Protein AF-0000000067423696 (afdb_homodimer)

pLDDT: mean 94.91, std 9.09, range [41.09, 99.0]

Secondary structure (DSSP, 8-state):
---SS-HHHHHHHHTTSPPPTT--GGG-THHHHHHHHHHHTT-HHHHHHHHHHHHHHS-GGGHHHHHHHHHHHHHHHHHHHHHHH-HHHHHHHHHHHHHHS-GGGS--S--S-TTS-HHHHHHHHHHHHHHHHGGGHHHHHHHHHHH-HHHHHHIIIIIIIIII--TTTS-HHHHHHHHHHHHHHHT-HHHHHHHHHHHHHTT--HHHHHHHHHHHHHHHHHTT---SS-------/---SS-HHHHHHHHTTSPPPTT--GGG-THHHHHHHHHHHTT-HHHHHHHHHHHHHHS-TTS-HHHHHHHHHHHHHHHHHHHHHH-HHHHHHHHHHHHHHS-GGGS--S--S-TTS-HHHHHHHHHHHHHHHHGGGHHHHHHHHHHH-HHHHHHIIIIIIIIII--TTTS-HHHHHHHHHHHHHHHT-HHHHHHHHHHHHHTT--HHHHHHHHHHHHHHHHHTT---SS-------

Nearest PDB structures (foldseek):
  6rz5-assembly2_B  TM=1.835E-01  e=1.671E+00  Homo sapiens
  4cr2-assembly1_P  TM=2.6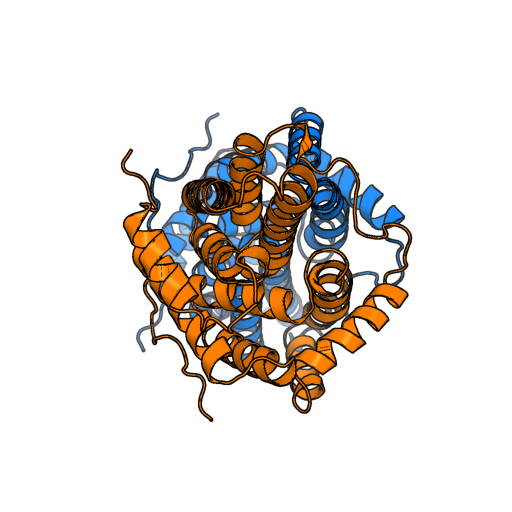60E-01  e=4.488E+00  Saccharomyces cerevisiae
  9dze-assembly1_c  TM=2.309E-01  e=7.718E+00  synthetic construct
  8zx5-assembly1_R  TM=1.415E-01  e=7.718E+00  Homo sapiens

Organism: Laccaria bicolor (strain S238N-H82 / ATCC MYA-4686) (NCBI:txid486041)

Radius of gyration: 21.63 Å; Cα contacts (8 Å, |Δi|>4): 779; chains: 2; bounding box: 50×68×51 Å

InterPro domains:
  IPR029032 AhpD-like [G3DSA:1.20.1290.10] (31-227)
  IPR029032 AhpD-like [SSF69118] (74-233)
  IPR052999 Peroxisomal Targeting Signal 1 Protein [PTHR28180] (19-231)

Foldseek 3Di:
DPQLADLVNLVVLLPLADDDPPQDLLRRLSLLLLLLLCLLLLNLSSNLVSLVSSLVPDDPVCHDVSNLLSLLSNLLLLQLQCVQSPVVSSVSNNVSSVVSDDPSSDDDDDPFDPPDDLVQLLVLLVVLLCLQQPPCSVVVLVVLCVVPVVRSSCCRRVNRRGRQSRPPNPHNLSNLLSNLLSCVLVQDQVVNQSSLSSSVSVPDDLSNSQSSNVSSNSSSVSSPRDHDVDHDHDDD/DPQLADLVNLVVLLVLADDDPPDDPLRRLSLLLLLLLCLLLLNLSSNLVSLVSSQVVDDPVCHDVSNLLSLLSNLLLLQLLCVQSPVVSSVSNNVSSVVSDPPSSDDDDDPFDPPDDLVQLLVLLLVLLCLQQPPCSVVVLVVLCVVPVVSSSCCRRVNRRGRQSPPPNPHNLSNLLSNLLSCVLVQDQVVNQSSLSSSVSVPDDLSNSQSSNVSSNSSSVSSPRDHDVDHDHDDD

Solvent-accessible surface area (backbone atoms only — not comparable to full-atom values): 24145 Å² total; per-residue (Å²): 127,82,70,84,54,47,70,68,55,50,51,56,46,48,65,54,44,80,80,54,91,91,60,52,70,88,65,52,60,51,62,49,22,40,26,24,2,21,19,33,44,67,31,27,66,32,27,31,43,47,51,52,51,56,60,68,68,51,62,80,86,54,46,66,66,50,50,32,49,53,47,44,36,47,52,51,40,34,56,50,25,11,52,47,33,2,34,65,36,27,52,49,20,34,44,38,36,42,75,68,46,57,76,91,47,58,61,87,58,62,82,69,72,73,80,57,45,50,63,58,27,29,54,49,2,48,56,49,46,36,51,39,45,50,90,49,31,64,60,55,46,53,50,34,29,60,44,31,26,48,54,28,50,41,45,34,26,48,44,26,16,64,49,59,57,57,52,88,70,38,48,72,50,56,46,35,44,20,45,35,10,13,28,57,31,61,60,40,48,71,60,29,47,52,38,54,53,13,29,42,68,57,66,43,49,72,68,48,49,52,19,50,52,47,34,11,49,52,42,12,43,72,62,66,50,77,57,93,84,56,77,70,78,88,76,135,129,79,71,84,55,46,72,67,56,51,52,56,46,48,64,53,45,80,82,53,89,90,59,53,72,89,66,52,61,51,61,49,22,38,26,25,3,21,20,35,43,69,31,26,67,32,27,32,43,46,51,51,51,55,60,68,68,48,57,79,86,54,47,67,68,54,51,32,48,51,47,44,36,45,52,50,41,34,56,49,25,12,54,45,34,2,34,65,37,26,51,50,19,34,44,38,36,42,75,68,45,57,76,92,48,58,60,86,58,62,80,69,73,74,82,57,45,50,63,58,27,28,55,48,1,48,56,50,45,37,52,39,44,52,90,49,30,65,60,53,45,53,50,35,30,61,46,31,27,49,54,27,50,40,45,34,25,48,44,26,16,65,50,59,55,58,53,89,69,37,47,72,49,56,46,34,44,21,44,34,9,12,28,57,31,60,61,40,49,71,61,31,47,51,36,53,53,11,29,42,68,54,65,42,48,72,68,48,49,52,19,50,53,48,35,13,48,54,42,12,41,74,62,66,50,77,58,90,85,56,77,72,78,87,76,133

Sequence (472 aa):
MSAVATSTFLNSVKAFYPTRKGVGTVVNPWYIVAAVAFSASNKPEGVSEVFRYVLQELPLASQLADRRMIAGKLREAIFKSGLISGYPKAINSLKALHEATPEELRETKIQRDTGLSLTEYEKRGDVFWRSVYGDTADNIQVMLNSIYPDMGWFSKTIGYGITYSNFEILSPLETSYALVASLIAGDTPQQIAWHLDGARRGGATLEEAQAVRKIAMEVASHAGVRWQEGVPEIVSMSAVATSTFLNSVKAFYPTRKGVGTVVNPWYIVAAVAFSASNKPEGVSEVFRYVLQELPLASQLADRRMIAGKLREAIFKSGLISGYPKAINSLKALHEATPEELRETKIQRDTGLSLTEYEKRGDVFWRSVYGDTADNIQVMLNSIYPDMGWFSKTIGYGITYSNFEILSPLETSYALVASLIAGDTPQQIAWHLDGARRGGATLEEAQAVRKIAMEVASHAGVRWQEGVPEIVS

Structure (mmCIF, N/CA/C/O backbone):
data_AF-0000000067423696-model_v1
#
loop_
_entity.id
_entity.type
_entity.pdbx_description
1 polymer 'Predicted protein'
#
loop_
_atom_site.group_PDB
_atom_site.id
_atom_site.type_symbol
_atom_site.label_atom_id
_atom_site.label_alt_id
_atom_site.label_comp_id
_atom_site.label_asym_id
_atom_site.label_entity_id
_atom_site.label_seq_id
_atom_site.pdbx_PDB_ins_code
_atom_site.Cartn_x
_atom_site.Cartn_y
_atom_site.Cartn_z
_atom_site.occupancy
_atom_site.B_iso_or_equiv
_atom_site.auth_seq_id
_atom_site.auth_comp_id
_atom_site.auth_asym_id
_atom_site.auth_atom_id
_atom_site.pdbx_PDB_model_num
ATOM 1 N N . MET A 1 1 ? -15.477 -3.369 -24.172 1 41.12 1 MET A N 1
ATOM 2 C CA . MET A 1 1 ? -14.148 -2.842 -23.875 1 41.12 1 MET A CA 1
ATOM 3 C C . MET A 1 1 ? -13.07 -3.865 -24.219 1 41.12 1 MET A C 1
ATOM 5 O O . MET A 1 1 ? -13.266 -5.066 -24.016 1 41.12 1 MET A O 1
ATOM 9 N N . SER A 1 2 ? -12.219 -3.561 -25.047 1 58.28 2 SER A N 1
ATOM 10 C CA . SER A 1 2 ? -11.211 -4.496 -25.531 1 58.28 2 SER A CA 1
ATOM 11 C C . SER A 1 2 ? -10.469 -5.156 -24.375 1 58.28 2 SER A C 1
ATOM 13 O O . SER A 1 2 ? -10.219 -4.523 -23.344 1 58.28 2 SER A O 1
ATOM 15 N N . ALA A 1 3 ? -10.328 -6.352 -24.391 1 79.12 3 ALA A N 1
ATOM 16 C CA . ALA A 1 3 ? -9.656 -7.141 -23.359 1 79.12 3 ALA A CA 1
ATOM 17 C C . ALA A 1 3 ? -8.281 -6.555 -23.031 1 79.12 3 ALA A C 1
ATOM 19 O O . ALA A 1 3 ? -7.531 -6.168 -23.922 1 79.12 3 ALA A O 1
ATOM 20 N N . VAL A 1 4 ? -8.062 -6.289 -21.797 1 86.94 4 VAL A N 1
ATOM 21 C CA . VAL A 1 4 ? -6.77 -5.773 -21.359 1 86.94 4 VAL A CA 1
ATOM 22 C C . VAL A 1 4 ? -5.676 -6.797 -21.641 1 86.94 4 VAL A C 1
ATOM 24 O O . VAL A 1 4 ? -4.535 -6.43 -21.938 1 86.94 4 VAL A O 1
ATOM 27 N N . ALA A 1 5 ? -6.059 -8.086 -21.578 1 92.38 5 ALA A N 1
ATOM 28 C CA . ALA A 1 5 ? -5.09 -9.148 -21.828 1 92.38 5 ALA A CA 1
ATOM 29 C C . ALA A 1 5 ? -5.672 -10.219 -22.75 1 92.38 5 ALA A C 1
ATOM 31 O O . ALA A 1 5 ? -6.453 -11.062 -22.297 1 92.38 5 ALA A O 1
ATOM 32 N N . THR A 1 6 ? -5.223 -10.336 -23.984 1 93.56 6 THR A N 1
ATOM 33 C CA . THR A 1 6 ? -5.676 -11.344 -24.938 1 93.56 6 THR A CA 1
ATOM 34 C C . THR A 1 6 ? -4.98 -12.68 -24.672 1 93.56 6 THR A C 1
ATOM 36 O O . THR A 1 6 ? -3.934 -12.719 -24.016 1 93.56 6 THR A O 1
ATOM 39 N N . SER A 1 7 ? -5.586 -13.742 -25.203 1 94.75 7 SER A N 1
ATOM 40 C CA . SER A 1 7 ? -4.957 -15.055 -25.094 1 94.75 7 SER A CA 1
ATOM 41 C C . SER A 1 7 ? -3.588 -15.07 -25.766 1 94.75 7 SER A C 1
ATOM 43 O O . SER A 1 7 ? -2.666 -15.734 -25.281 1 94.75 7 SER A O 1
ATOM 45 N N . THR A 1 8 ? -3.492 -14.344 -26.812 1 96.06 8 THR A N 1
ATOM 46 C CA . THR A 1 8 ? -2.217 -14.258 -27.516 1 96.06 8 THR A CA 1
ATOM 47 C C . THR A 1 8 ? -1.162 -13.578 -26.641 1 96.06 8 THR A C 1
ATOM 49 O O . THR A 1 8 ? -0.027 -14.055 -26.547 1 96.06 8 THR A O 1
ATOM 52 N N . PHE A 1 9 ? -1.545 -12.5 -26.047 1 97.81 9 PHE A N 1
ATOM 53 C CA . PHE A 1 9 ? -0.637 -11.789 -25.156 1 97.81 9 PHE A CA 1
ATOM 54 C C . PHE A 1 9 ? -0.223 -12.672 -23.984 1 97.81 9 PHE A C 1
ATOM 56 O O . PHE A 1 9 ? 0.963 -12.773 -23.672 1 97.81 9 PHE A O 1
ATOM 63 N N . LEU A 1 10 ? -1.196 -13.352 -23.359 1 97.38 10 LEU A N 1
ATOM 64 C CA . LEU A 1 10 ? -0.917 -14.172 -22.188 1 97.38 10 LEU A CA 1
ATOM 65 C C . LEU A 1 10 ? -0.062 -15.375 -22.562 1 97.38 10 LEU A C 1
ATOM 67 O O . LEU A 1 10 ? 0.782 -15.812 -21.781 1 97.38 10 LEU A O 1
ATOM 71 N N . ASN A 1 11 ? -0.298 -15.875 -23.734 1 95.44 11 ASN A N 1
ATOM 72 C CA . ASN A 1 11 ? 0.541 -16.969 -24.219 1 95.44 11 ASN A CA 1
ATOM 73 C C . ASN A 1 11 ? 1.991 -16.531 -24.391 1 95.44 11 ASN A C 1
ATOM 75 O O . ASN A 1 11 ? 2.916 -17.281 -24.078 1 95.44 11 ASN A O 1
ATOM 79 N N . SER A 1 12 ? 2.186 -15.375 -24.891 1 96.81 12 SER A N 1
ATOM 80 C CA . SER A 1 12 ? 3.531 -14.836 -25.062 1 96.81 12 SER A CA 1
ATOM 81 C C . SER A 1 12 ? 4.219 -14.617 -23.719 1 96.81 12 SER A C 1
ATOM 83 O O . SER A 1 12 ? 5.406 -14.914 -23.578 1 96.81 12 SER A O 1
ATOM 85 N N . VAL A 1 13 ? 3.502 -14.094 -22.781 1 96.94 13 VAL A N 1
ATOM 86 C CA . VAL A 1 13 ? 4.02 -13.812 -21.438 1 96.94 13 VAL A CA 1
ATOM 87 C C . VAL A 1 13 ? 4.383 -15.117 -20.75 1 96.94 13 VAL A C 1
ATOM 89 O O . VAL A 1 13 ? 5.438 -15.227 -20.109 1 96.94 13 VAL A O 1
ATOM 92 N N . LYS A 1 14 ? 3.562 -16.109 -20.828 1 95.31 14 LYS A N 1
ATOM 93 C CA . LYS A 1 14 ? 3.777 -17.422 -20.25 1 95.31 14 LYS A CA 1
ATOM 94 C C . LYS A 1 14 ? 5.074 -18.047 -20.766 1 95.31 14 LYS A C 1
ATOM 96 O O . LYS A 1 14 ? 5.797 -18.703 -20 1 95.31 14 LYS A O 1
ATOM 101 N N . ALA A 1 15 ? 5.418 -17.781 -21.969 1 94.75 15 ALA A N 1
ATOM 102 C CA . ALA A 1 15 ? 6.547 -18.422 -22.641 1 94.75 15 ALA A CA 1
ATOM 103 C C . ALA A 1 15 ? 7.875 -17.891 -22.109 1 94.75 15 ALA A C 1
ATOM 105 O O . ALA A 1 15 ? 8.93 -18.484 -22.344 1 94.75 15 ALA A O 1
ATOM 106 N N . PHE A 1 16 ? 7.828 -16.781 -21.375 1 95.94 16 PHE A N 1
ATOM 107 C CA . PHE A 1 16 ? 9.07 -16.188 -20.875 1 95.94 16 PHE A CA 1
ATOM 108 C C . PHE A 1 16 ? 9.672 -17.031 -19.766 1 95.94 16 PHE A C 1
ATOM 110 O O . PHE A 1 16 ? 10.883 -17 -19.547 1 95.94 16 PHE A O 1
ATOM 117 N N . TYR A 1 17 ? 8.805 -17.719 -18.969 1 95.56 17 TYR A N 1
ATOM 118 C CA . TY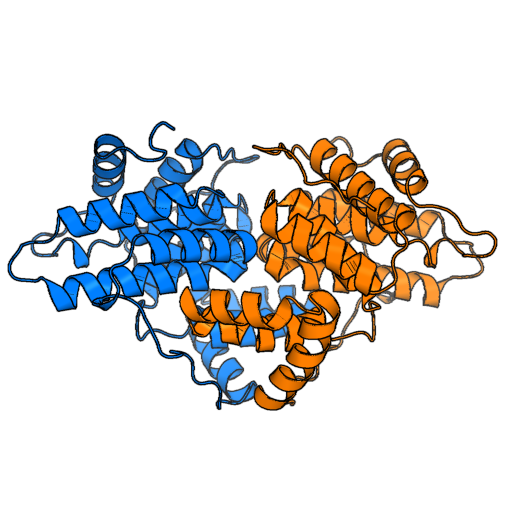R A 1 17 ? 9.328 -18.5 -17.859 1 95.56 17 TYR A CA 1
ATOM 119 C C . TYR A 1 17 ? 9.852 -19.844 -18.344 1 95.56 17 TYR A C 1
ATOM 121 O O . TYR A 1 17 ? 9.172 -20.547 -19.109 1 95.56 17 TYR A O 1
ATOM 129 N N . PRO A 1 18 ? 11.016 -20.219 -17.906 1 91.56 18 PRO A N 1
ATOM 130 C CA . PRO A 1 18 ? 11.609 -21.453 -18.422 1 91.56 18 PRO A CA 1
ATOM 131 C C . PRO A 1 18 ? 10.805 -22.688 -18.031 1 91.56 18 PRO A C 1
ATOM 133 O O . PRO A 1 18 ? 10.266 -22.766 -16.922 1 91.56 18 PRO A O 1
ATOM 136 N N . THR A 1 19 ? 10.516 -23.5 -19.016 1 79.81 19 THR A N 1
ATOM 137 C CA . THR A 1 19 ? 9.781 -24.75 -18.812 1 79.81 19 THR A CA 1
ATOM 138 C C . THR A 1 19 ? 10.734 -25.906 -18.531 1 79.81 19 THR A C 1
ATOM 140 O O . THR A 1 19 ? 11.805 -26 -19.141 1 79.81 19 THR A O 1
ATOM 143 N N . ARG A 1 20 ? 10.547 -26.438 -17.312 1 71.44 20 ARG A N 1
ATOM 144 C CA . ARG A 1 20 ? 11.273 -27.688 -17.047 1 71.44 20 ARG A CA 1
ATOM 145 C C . ARG A 1 20 ? 10.43 -28.891 -17.422 1 71.44 20 ARG A C 1
ATOM 147 O O . ARG A 1 20 ? 9.203 -28.891 -17.234 1 71.44 20 ARG A O 1
ATOM 154 N N . LYS A 1 21 ? 11.039 -29.688 -18.125 1 64.75 21 LYS A N 1
ATOM 155 C CA . LYS A 1 21 ? 10.383 -30.938 -18.531 1 64.75 21 LYS A CA 1
ATOM 156 C C . LYS A 1 21 ? 9.719 -31.609 -17.344 1 64.75 21 LYS A C 1
ATOM 158 O O . LYS A 1 21 ? 10.328 -31.719 -16.266 1 64.75 21 LYS A O 1
ATOM 163 N N . GLY A 1 22 ? 8.414 -31.891 -17.391 1 58.47 22 GLY A N 1
ATOM 164 C CA . GLY A 1 22 ? 7.668 -32.625 -16.375 1 58.47 22 GLY A CA 1
ATOM 165 C C . GLY A 1 22 ? 6.996 -31.734 -15.359 1 58.47 22 GLY A C 1
ATOM 166 O O . GLY A 1 22 ? 6.355 -32.219 -14.422 1 58.47 22 GLY A O 1
ATOM 167 N N . VAL A 1 23 ? 7.375 -30.453 -15.531 1 60.44 23 VAL A N 1
ATOM 168 C CA . VAL A 1 23 ? 6.75 -29.562 -14.555 1 60.44 23 VAL A CA 1
ATOM 169 C C . VAL A 1 23 ? 5.438 -29.016 -15.117 1 60.44 23 VAL A C 1
ATOM 171 O O . VAL A 1 23 ? 5.398 -28.484 -16.234 1 60.44 23 VAL A O 1
ATOM 174 N N . GLY A 1 24 ? 4.344 -29.375 -14.586 1 61.34 24 GLY A N 1
ATOM 175 C CA . GLY A 1 24 ? 2.994 -28.984 -14.977 1 61.34 24 GLY A CA 1
ATOM 176 C C . GLY A 1 24 ? 2.752 -27.484 -14.883 1 61.34 24 GLY A C 1
ATOM 177 O O . GLY A 1 24 ? 3.496 -26.781 -14.211 1 61.34 24 GLY A O 1
ATOM 178 N N . THR A 1 25 ? 1.896 -27.016 -15.656 1 57.38 25 THR A N 1
ATOM 179 C CA . THR A 1 25 ? 1.458 -25.625 -15.758 1 57.38 25 THR A CA 1
ATOM 180 C C . THR A 1 25 ? 1.226 -25.031 -14.367 1 57.38 25 THR A C 1
ATOM 182 O O . THR A 1 25 ? 1.561 -23.875 -14.117 1 57.38 25 THR A O 1
ATOM 185 N N . VAL A 1 26 ? 0.687 -25.859 -13.531 1 65.69 26 VAL A N 1
ATOM 186 C CA . VAL A 1 26 ? 0.337 -25.422 -12.18 1 65.69 26 VAL A CA 1
ATOM 187 C C . VAL A 1 26 ? 1.601 -25.031 -11.422 1 65.69 26 VAL A C 1
ATOM 189 O O . VAL A 1 26 ? 1.561 -24.156 -10.555 1 65.69 26 VAL A O 1
ATOM 192 N N . VAL A 1 27 ? 2.57 -25.438 -11.992 1 77.56 27 VAL A N 1
ATOM 193 C CA . VAL A 1 27 ? 3.822 -25.234 -11.273 1 77.56 27 VAL A CA 1
ATOM 194 C C . VAL A 1 27 ? 4.523 -23.984 -11.812 1 77.56 27 VAL A C 1
ATOM 196 O O . VAL A 1 27 ? 5.266 -23.312 -11.086 1 77.56 27 VAL A O 1
ATOM 199 N N . ASN A 1 28 ? 4.18 -23.672 -13.039 1 87.75 28 ASN A N 1
ATOM 200 C CA . ASN A 1 28 ? 4.738 -22.453 -13.617 1 87.75 28 ASN A CA 1
ATOM 201 C C . ASN A 1 28 ? 4.141 -21.203 -12.977 1 87.75 28 ASN A C 1
ATOM 203 O O . ASN A 1 28 ? 2.939 -20.953 -13.086 1 87.75 28 ASN A O 1
ATOM 207 N N . PRO A 1 29 ? 4.961 -20.359 -12.359 1 95.12 29 PRO A N 1
ATOM 208 C CA . PRO A 1 29 ? 4.438 -19.266 -11.547 1 95.12 29 PRO A CA 1
ATOM 209 C C . PRO A 1 29 ? 4.113 -18.016 -12.375 1 95.12 29 PRO A C 1
ATOM 211 O O . PRO A 1 29 ? 3.801 -16.969 -11.812 1 95.12 29 PRO A O 1
ATOM 214 N N . TRP A 1 30 ? 4.145 -18.109 -13.727 1 96.88 30 TRP A N 1
ATOM 215 C CA . TRP A 1 30 ? 3.994 -16.938 -14.586 1 96.88 30 TRP A CA 1
ATOM 216 C C . TRP A 1 30 ? 2.674 -16.234 -14.305 1 96.88 30 TRP A C 1
ATOM 218 O O . TRP A 1 30 ? 2.602 -15 -14.352 1 96.88 30 TRP A O 1
ATOM 228 N N . TYR A 1 31 ? 1.599 -17 -14.023 1 97.44 31 TYR A N 1
ATOM 229 C CA . TYR A 1 31 ? 0.272 -16.422 -13.875 1 97.44 31 TYR A CA 1
ATOM 230 C C . TYR A 1 31 ? 0.177 -15.602 -12.586 1 97.44 31 TYR A C 1
ATOM 232 O O . TYR A 1 31 ? -0.566 -14.617 -12.523 1 97.44 31 TYR A O 1
ATOM 240 N N . ILE A 1 32 ? 0.94 -16.016 -11.539 1 98.62 32 ILE A N 1
ATOM 241 C CA . ILE A 1 32 ? 1.009 -15.227 -10.305 1 98.62 32 ILE A CA 1
ATOM 242 C C . ILE A 1 32 ? 1.65 -13.875 -10.594 1 98.62 32 ILE A C 1
ATOM 244 O O . ILE A 1 32 ? 1.109 -12.828 -10.219 1 98.62 32 ILE A O 1
ATOM 248 N N . VAL A 1 33 ? 2.74 -13.898 -11.328 1 98.88 33 VAL A N 1
ATOM 249 C CA . VAL A 1 33 ? 3.49 -12.695 -11.664 1 98.88 33 VAL A CA 1
ATOM 250 C C . VAL A 1 33 ? 2.631 -11.773 -12.531 1 98.88 33 VAL A C 1
ATOM 252 O O . VAL A 1 33 ? 2.535 -10.578 -12.273 1 98.88 33 VAL A O 1
ATOM 255 N N . ALA A 1 34 ? 1.973 -12.344 -13.516 1 98.88 34 ALA A N 1
ATOM 256 C CA . ALA A 1 34 ? 1.157 -11.562 -14.445 1 98.88 34 ALA A CA 1
ATOM 257 C C . ALA A 1 34 ? -0.035 -10.93 -13.734 1 98.88 34 ALA A C 1
ATOM 259 O O . ALA A 1 34 ? -0.307 -9.742 -13.898 1 98.88 34 ALA A O 1
ATOM 260 N N . ALA A 1 35 ? -0.764 -11.727 -12.93 1 98.94 35 ALA A N 1
ATOM 261 C CA . ALA A 1 35 ? -1.946 -11.227 -12.234 1 98.94 35 ALA A CA 1
ATOM 262 C C . ALA A 1 35 ? -1.583 -10.094 -11.281 1 98.94 35 ALA A C 1
ATOM 264 O O . ALA A 1 35 ? -2.271 -9.07 -11.234 1 98.94 35 ALA A O 1
ATOM 265 N N . VAL A 1 36 ? -0.476 -10.273 -10.555 1 99 36 VAL A N 1
ATOM 266 C CA . VAL A 1 36 ? -0.057 -9.25 -9.602 1 99 36 VAL A CA 1
ATOM 267 C C . VAL A 1 36 ? 0.387 -7.996 -10.344 1 99 36 VAL A C 1
ATOM 269 O O . VAL A 1 36 ? 0.118 -6.875 -9.898 1 99 36 VAL A O 1
ATOM 272 N N . ALA A 1 37 ? 1.052 -8.148 -11.469 1 98.94 37 ALA A N 1
ATOM 273 C CA . ALA A 1 37 ? 1.459 -6.992 -12.258 1 98.94 37 ALA A CA 1
ATOM 274 C C . ALA A 1 37 ? 0.244 -6.219 -12.766 1 98.94 37 ALA A C 1
ATOM 276 O O . ALA A 1 37 ? 0.223 -4.984 -12.719 1 98.94 37 ALA A O 1
ATOM 277 N N . PHE A 1 38 ? -0.793 -6.922 -13.25 1 98.94 38 PHE A N 1
ATOM 278 C CA . PHE A 1 38 ? -2.025 -6.258 -13.656 1 98.94 38 PHE A CA 1
ATOM 279 C C . PHE A 1 38 ? -2.664 -5.531 -12.477 1 98.94 38 PHE A C 1
ATOM 281 O O . PHE A 1 38 ? -3.064 -4.371 -12.602 1 98.94 38 PHE A O 1
ATOM 288 N N . SER A 1 39 ? -2.729 -6.227 -11.352 1 98.94 39 SER A N 1
ATOM 289 C CA . SER A 1 39 ? -3.324 -5.645 -10.148 1 98.94 39 SER A CA 1
ATOM 290 C C . SER A 1 39 ? -2.605 -4.363 -9.742 1 98.94 39 SER A C 1
ATOM 292 O O . SER A 1 39 ? -3.242 -3.328 -9.531 1 98.94 39 SER A O 1
ATOM 294 N N . ALA A 1 40 ? -1.272 -4.453 -9.648 1 98.94 40 ALA A N 1
ATOM 295 C CA . ALA A 1 40 ? -0.458 -3.328 -9.195 1 98.94 40 ALA A CA 1
ATOM 296 C C . ALA A 1 40 ? -0.483 -2.191 -10.211 1 98.94 40 ALA A C 1
ATOM 298 O O . ALA A 1 40 ? -0.179 -1.044 -9.875 1 98.94 40 ALA A O 1
ATOM 299 N N . SER A 1 41 ? -0.885 -2.479 -11.461 1 98.75 41 SER A N 1
ATOM 300 C CA . SER A 1 41 ? -0.979 -1.48 -12.523 1 98.75 41 SER A CA 1
ATOM 301 C C . SER A 1 41 ? -2.398 -0.935 -12.641 1 98.75 41 SER A C 1
ATOM 303 O O . SER A 1 41 ? -2.736 -0.285 -13.633 1 98.75 41 SER A O 1
ATOM 305 N N . ASN A 1 42 ? -3.211 -1.309 -11.664 1 98.5 42 ASN A N 1
ATOM 306 C CA . ASN A 1 42 ? -4.574 -0.799 -11.578 1 98.5 42 ASN A CA 1
ATOM 307 C C . ASN A 1 42 ? -5.438 -1.31 -12.727 1 98.5 42 ASN A C 1
ATOM 309 O O . ASN A 1 42 ? -6.254 -0.563 -13.281 1 98.5 42 ASN A O 1
ATOM 313 N N . LYS A 1 43 ? -5.227 -2.498 -13.148 1 98.56 43 LYS A N 1
ATOM 314 C CA . LYS A 1 43 ? -6.023 -3.186 -14.156 1 98.56 43 LYS A CA 1
ATOM 315 C C . LYS A 1 43 ? -6.633 -4.469 -13.602 1 98.56 43 LYS A C 1
ATOM 317 O O . LYS A 1 43 ? -6.25 -5.57 -14 1 98.56 43 LYS A O 1
ATOM 322 N N . PRO A 1 44 ? -7.68 -4.316 -12.789 1 98.56 44 PRO A N 1
ATOM 323 C CA . PRO A 1 44 ? -8.273 -5.5 -12.172 1 98.56 44 PRO A CA 1
ATOM 324 C C . PRO A 1 44 ? -8.844 -6.48 -13.195 1 98.56 44 PRO A C 1
ATOM 326 O O . PRO A 1 44 ? -8.852 -7.691 -12.953 1 98.56 44 PRO A O 1
ATOM 329 N N . GLU A 1 45 ? -9.258 -5.992 -14.32 1 98.06 45 GLU A N 1
ATOM 330 C CA . GLU A 1 45 ? -9.797 -6.867 -15.352 1 98.06 45 GLU A CA 1
ATOM 331 C C . GLU A 1 45 ? -8.742 -7.852 -15.852 1 98.06 45 GLU A C 1
ATOM 333 O O . GLU A 1 45 ? -9.062 -8.977 -16.234 1 98.06 45 GLU A O 1
ATOM 338 N N . GLY A 1 46 ? -7.492 -7.379 -15.891 1 98.62 46 GLY A N 1
ATOM 339 C CA . GLY A 1 46 ? -6.402 -8.258 -16.281 1 98.62 46 GLY A CA 1
ATOM 340 C C . GLY A 1 46 ? -6.25 -9.461 -15.367 1 98.62 46 GLY A C 1
ATOM 341 O O . GLY A 1 46 ? -5.855 -10.539 -15.812 1 98.62 46 GLY A O 1
ATOM 342 N N . VAL A 1 47 ? -6.57 -9.312 -14.102 1 98.75 47 VAL A N 1
ATOM 343 C CA . VAL A 1 47 ? -6.48 -10.391 -13.125 1 98.75 47 VAL A CA 1
ATOM 344 C C . VAL A 1 47 ? -7.48 -11.492 -13.469 1 98.75 47 VAL A C 1
ATOM 346 O O . VAL A 1 47 ? -7.133 -12.68 -13.484 1 98.75 47 VAL A O 1
ATOM 349 N N . SER A 1 48 ? -8.734 -11.086 -13.812 1 98.38 48 SER A N 1
ATOM 350 C CA . SER A 1 48 ? -9.766 -12.055 -14.164 1 98.38 48 SER A CA 1
ATOM 351 C C . SER A 1 48 ? -9.422 -12.781 -15.461 1 98.38 48 SER A C 1
ATOM 353 O O . SER A 1 48 ? -9.711 -13.969 -15.609 1 98.38 48 SER A O 1
ATOM 355 N N . GLU A 1 49 ? -8.82 -12.047 -16.344 1 98.56 49 GLU A N 1
ATOM 356 C CA . GLU A 1 49 ? -8.469 -12.633 -17.641 1 98.56 49 GLU A CA 1
ATOM 357 C C . GLU A 1 49 ? -7.34 -13.648 -17.5 1 98.56 49 GLU A C 1
ATOM 359 O O . GLU A 1 49 ? -7.352 -14.703 -18.141 1 98.56 49 GLU A O 1
ATOM 364 N N . VAL A 1 50 ? -6.34 -13.359 -16.656 1 98.25 50 VAL A N 1
ATOM 365 C CA . VAL A 1 50 ? -5.277 -14.312 -16.375 1 98.25 50 VAL A CA 1
ATOM 366 C C . VAL A 1 50 ? -5.867 -15.57 -15.742 1 98.25 50 VAL A C 1
ATOM 368 O O . VAL A 1 50 ? -5.527 -16.688 -16.141 1 98.25 50 VAL A O 1
ATOM 371 N N . PHE A 1 51 ? -6.797 -15.414 -14.805 1 97.81 51 PHE A N 1
ATOM 372 C CA . PHE A 1 51 ? -7.43 -16.516 -14.094 1 97.81 51 PHE A CA 1
ATOM 373 C C . PHE A 1 51 ? -8.172 -17.438 -15.062 1 97.81 51 PHE A C 1
ATOM 375 O O . PHE A 1 51 ? -7.973 -18.656 -15.062 1 97.81 51 PHE A O 1
ATOM 382 N N . ARG A 1 52 ? -8.953 -16.828 -15.922 1 96.38 52 ARG A N 1
ATOM 383 C CA . ARG A 1 52 ? -9.719 -17.594 -16.891 1 96.38 52 ARG A CA 1
ATOM 384 C C . ARG A 1 52 ? -8.797 -18.328 -17.859 1 96.38 52 ARG A C 1
ATOM 386 O O . ARG A 1 52 ? -9.047 -19.484 -18.203 1 96.38 52 ARG A O 1
ATOM 393 N N . TYR A 1 53 ? -7.801 -17.656 -18.234 1 95.81 53 TYR A N 1
ATOM 394 C CA . TYR A 1 53 ? -6.855 -18.25 -19.172 1 95.81 53 TYR A CA 1
ATOM 395 C C . TYR A 1 53 ? -6.195 -19.484 -18.578 1 95.81 53 TYR A C 1
ATOM 397 O O . TYR A 1 53 ? -6.121 -20.531 -19.219 1 95.81 53 TYR A O 1
ATOM 405 N N . VAL A 1 54 ? -5.703 -19.359 -17.359 1 94.69 54 VAL A N 1
ATOM 406 C CA . VAL A 1 54 ? -4.98 -20.438 -16.703 1 94.69 54 VAL A CA 1
ATOM 407 C C . VAL A 1 54 ? -5.922 -21.625 -16.5 1 94.69 54 VAL A C 1
ATOM 409 O O . VAL A 1 54 ? -5.523 -22.781 -16.672 1 94.69 54 VAL A O 1
ATOM 412 N N . LEU A 1 55 ? -7.176 -21.359 -16.078 1 92.94 55 LEU A N 1
ATOM 413 C CA . LEU A 1 55 ? -8.141 -22.438 -15.859 1 92.94 55 LEU A CA 1
ATOM 414 C C . LEU A 1 55 ? -8.422 -23.188 -17.156 1 92.94 55 LEU A C 1
ATOM 416 O O . LEU A 1 55 ? -8.625 -24.406 -17.141 1 92.94 55 LEU A O 1
ATOM 420 N N . GLN A 1 56 ? -8.438 -22.484 -18.234 1 90.25 56 GLN A N 1
ATOM 421 C CA . GLN A 1 56 ? -8.719 -23.094 -19.516 1 90.25 56 GLN A CA 1
ATOM 422 C C . GLN A 1 56 ? -7.574 -24.016 -19.953 1 90.25 56 GLN A C 1
ATOM 424 O O . GLN A 1 56 ? -7.785 -24.953 -20.719 1 90.25 56 GLN A O 1
ATOM 429 N N . GLU A 1 57 ? -6.438 -23.781 -19.438 1 86.88 57 GLU A N 1
ATOM 430 C CA . GLU A 1 57 ? -5.266 -24.547 -19.844 1 86.88 57 GLU A CA 1
ATOM 431 C C . GLU A 1 57 ? -5.164 -25.859 -19.047 1 86.88 57 GLU A C 1
ATOM 433 O O . GLU A 1 57 ? -4.395 -26.75 -19.406 1 86.88 57 GLU A O 1
ATOM 438 N N . LEU A 1 58 ? -5.898 -25.969 -17.953 1 86.5 58 LEU A N 1
ATOM 439 C CA . LEU A 1 58 ? -5.805 -27.156 -17.094 1 86.5 58 LEU A CA 1
ATOM 440 C C . LEU A 1 58 ? -6.418 -28.375 -17.781 1 86.5 58 LEU A C 1
ATOM 442 O O . LEU A 1 58 ? -7.441 -28.25 -18.469 1 86.5 58 LEU A O 1
ATOM 446 N N . PRO A 1 59 ? -5.684 -29.5 -17.516 1 77.31 59 PRO A N 1
ATOM 447 C CA . PRO A 1 59 ? -6.281 -30.734 -18.031 1 77.31 59 PRO A CA 1
ATOM 448 C C . PRO A 1 59 ? -7.621 -31.062 -17.375 1 77.31 59 PRO A C 1
ATOM 450 O O . PRO A 1 59 ? -7.84 -30.719 -16.219 1 77.31 59 PRO A O 1
ATOM 453 N N . LEU A 1 60 ? -8.469 -31.703 -18.016 1 65.94 60 LEU A N 1
ATOM 454 C CA . LEU A 1 60 ? -9.812 -32.062 -17.562 1 65.94 60 LEU A CA 1
ATOM 455 C C . LEU A 1 60 ? -9.742 -32.938 -16.328 1 65.94 60 LEU A C 1
ATOM 457 O O . LEU A 1 60 ? -10.578 -32.812 -15.43 1 65.94 60 LEU A O 1
ATOM 461 N N . ALA A 1 61 ? -8.797 -33.875 -16.172 1 65.94 61 ALA A N 1
ATOM 462 C CA . ALA A 1 61 ? -8.695 -34.875 -15.094 1 65.94 61 ALA A CA 1
ATOM 463 C C . ALA A 1 61 ? -8.336 -34.188 -13.773 1 65.94 61 ALA A C 1
ATOM 465 O O . ALA A 1 61 ? -8.625 -34.719 -12.703 1 65.94 61 ALA A O 1
ATOM 466 N N . SER A 1 62 ? -7.621 -33.219 -13.641 1 62.41 62 SER A N 1
ATOM 467 C CA . SER A 1 62 ? -7 -32.531 -12.5 1 62.41 62 SER A CA 1
ATOM 468 C C . SER A 1 62 ? -7.875 -31.391 -11.992 1 62.41 62 SER A C 1
ATOM 470 O O . SER A 1 62 ? -7.426 -30.562 -11.195 1 62.41 62 SER A O 1
ATOM 472 N N . GLN A 1 63 ? -9.297 -31.781 -11.781 1 77 63 GLN A N 1
ATOM 473 C CA . GLN A 1 63 ? -10.008 -30.562 -12.156 1 77 63 GLN A CA 1
ATOM 474 C C . GLN A 1 63 ? -10.281 -29.688 -10.945 1 77 63 GLN A C 1
ATOM 476 O O . GLN A 1 63 ? -9.797 -28.547 -10.875 1 77 63 GLN A O 1
ATOM 481 N N . LEU A 1 64 ? -10.781 -30.312 -9.766 1 85.81 64 LEU A N 1
ATOM 482 C CA . LEU A 1 64 ? -11.312 -29.375 -8.789 1 85.81 64 LEU A CA 1
ATOM 483 C C . LEU A 1 64 ? -10.203 -28.891 -7.852 1 85.81 64 LEU A C 1
ATOM 485 O O . LEU A 1 64 ? -10.117 -27.703 -7.555 1 85.81 64 LEU A O 1
ATOM 489 N N . ALA A 1 65 ? -9.328 -29.797 -7.461 1 88.94 65 ALA A N 1
ATOM 490 C CA . ALA A 1 65 ? -8.25 -29.453 -6.535 1 88.94 65 ALA A CA 1
ATOM 491 C C . ALA A 1 65 ? -7.266 -28.484 -7.176 1 88.94 65 ALA A C 1
ATOM 493 O O . ALA A 1 65 ? -6.805 -27.531 -6.527 1 88.94 65 ALA A O 1
ATOM 494 N N . ASP A 1 66 ? -6.922 -28.719 -8.422 1 91.69 66 ASP A N 1
ATOM 495 C CA . ASP A 1 66 ? -6.012 -27.844 -9.141 1 91.69 66 ASP A CA 1
ATOM 496 C C . ASP A 1 66 ? -6.621 -26.453 -9.328 1 91.69 66 ASP A C 1
ATOM 498 O O . ASP A 1 66 ? -5.934 -25.438 -9.203 1 91.69 66 ASP A O 1
ATOM 502 N N . ARG A 1 67 ? -7.879 -26.438 -9.648 1 93.62 67 ARG A N 1
ATOM 503 C CA . ARG A 1 67 ? -8.586 -25.172 -9.836 1 93.62 67 ARG A CA 1
ATOM 504 C C . ARG A 1 67 ? -8.641 -24.375 -8.531 1 93.62 67 ARG A C 1
ATOM 506 O O . ARG A 1 67 ? -8.461 -23.156 -8.539 1 93.62 67 ARG A O 1
ATOM 513 N N . ARG A 1 68 ? -8.867 -25.094 -7.465 1 94.12 68 ARG A N 1
ATOM 514 C CA . ARG A 1 68 ? -8.891 -24.453 -6.148 1 94.12 68 ARG A CA 1
ATOM 515 C C . ARG A 1 68 ? -7.52 -23.906 -5.773 1 94.12 68 ARG A C 1
ATOM 517 O O . ARG A 1 68 ? -7.418 -22.844 -5.172 1 94.12 68 ARG A O 1
ATOM 524 N N . MET A 1 69 ? -6.57 -24.688 -6.113 1 94.38 69 MET A N 1
ATOM 525 C CA . MET A 1 69 ? -5.203 -24.266 -5.82 1 94.38 69 MET A CA 1
ATOM 526 C C . MET A 1 69 ? -4.855 -22.984 -6.586 1 94.38 69 MET A C 1
ATOM 528 O O . MET A 1 69 ? -4.281 -22.062 -6.02 1 94.38 69 MET A O 1
ATOM 532 N N . ILE A 1 70 ? -5.223 -22.906 -7.871 1 95.81 70 ILE A N 1
ATOM 533 C CA . ILE A 1 70 ? -4.922 -21.75 -8.711 1 95.81 70 ILE A CA 1
ATOM 534 C C . ILE A 1 70 ? -5.66 -20.516 -8.18 1 95.81 70 ILE A C 1
ATOM 536 O O . ILE A 1 70 ? -5.07 -19.453 -8.039 1 95.81 70 ILE A O 1
ATOM 540 N N . ALA A 1 71 ? -6.914 -20.688 -7.859 1 97.19 71 ALA A N 1
ATOM 541 C CA . ALA A 1 71 ? -7.703 -19.594 -7.309 1 97.19 71 ALA A CA 1
ATOM 542 C C . ALA A 1 71 ? -7.105 -19.078 -6 1 97.19 71 ALA A C 1
ATOM 544 O O . ALA A 1 71 ? -7.004 -17.875 -5.785 1 97.19 71 ALA A O 1
ATOM 545 N N . GLY A 1 72 ? -6.723 -20.047 -5.168 1 97.69 72 GLY A N 1
ATOM 546 C CA . GLY A 1 72 ? -6.133 -19.688 -3.885 1 97.69 72 GLY A CA 1
ATOM 547 C C . GLY A 1 72 ? -4.812 -18.953 -4.016 1 97.69 72 GLY A C 1
ATOM 548 O O . GLY A 1 72 ? -4.555 -18 -3.291 1 97.69 72 GLY A O 1
ATOM 549 N N . LYS A 1 73 ? -3.99 -19.406 -4.938 1 98.06 73 LYS A N 1
ATOM 550 C CA . LYS A 1 73 ? -2.689 -18.781 -5.141 1 98.06 73 LYS A CA 1
ATOM 551 C C . LYS A 1 73 ? -2.846 -17.344 -5.645 1 98.06 73 LYS A C 1
ATOM 553 O O . LYS A 1 73 ? -2.15 -16.438 -5.18 1 98.06 73 LYS A O 1
ATOM 558 N N . LEU A 1 74 ? -3.771 -17.141 -6.582 1 98.69 74 LEU A N 1
ATOM 559 C CA . LEU A 1 74 ? -3.984 -15.789 -7.105 1 98.69 74 LEU A CA 1
ATOM 560 C C . LEU A 1 74 ? -4.531 -14.867 -6.02 1 98.69 74 LEU A C 1
ATOM 562 O O . LEU A 1 74 ? -4.074 -13.734 -5.875 1 98.69 74 LEU A O 1
ATOM 566 N N . ARG A 1 75 ? -5.465 -15.352 -5.234 1 98.75 75 ARG A N 1
ATOM 567 C CA . ARG A 1 75 ? -6.062 -14.57 -4.156 1 98.75 75 ARG A CA 1
ATOM 568 C C . ARG A 1 75 ? -5.012 -14.164 -3.129 1 98.75 75 ARG A C 1
ATOM 570 O O . ARG A 1 75 ? -4.934 -12.992 -2.742 1 98.75 75 ARG A O 1
ATOM 577 N N . GLU A 1 76 ? -4.203 -15.094 -2.736 1 98.81 76 GLU A N 1
ATOM 578 C CA . GLU A 1 76 ? -3.168 -14.852 -1.737 1 98.81 76 GLU A CA 1
ATOM 579 C C . GLU A 1 76 ? -2.088 -13.922 -2.275 1 98.81 76 GLU A C 1
ATOM 581 O O . GLU A 1 76 ? -1.601 -13.047 -1.555 1 98.81 76 GLU A O 1
ATOM 586 N N . ALA A 1 77 ? -1.713 -14.07 -3.514 1 98.94 77 ALA A N 1
ATOM 587 C CA . ALA A 1 77 ? -0.673 -13.242 -4.117 1 98.94 77 ALA A CA 1
ATOM 588 C C . ALA A 1 77 ? -1.115 -11.781 -4.207 1 98.94 77 ALA A C 1
ATOM 590 O O . ALA A 1 77 ? -0.343 -10.875 -3.898 1 98.94 77 ALA A O 1
ATOM 591 N N . ILE A 1 78 ? -2.342 -11.602 -4.625 1 98.94 78 ILE A N 1
ATOM 592 C CA . ILE A 1 78 ? -2.871 -10.25 -4.746 1 98.94 78 ILE A CA 1
ATOM 593 C C . ILE A 1 78 ? -2.988 -9.609 -3.365 1 98.94 78 ILE A C 1
ATOM 595 O O . ILE A 1 78 ? -2.631 -8.445 -3.178 1 98.94 78 ILE A O 1
ATOM 599 N N . PHE A 1 79 ? -3.428 -10.43 -2.393 1 98.94 79 PHE A N 1
ATOM 600 C CA . PHE A 1 79 ? -3.535 -9.938 -1.024 1 98.94 79 PHE A CA 1
ATOM 601 C C . PHE A 1 79 ? -2.17 -9.531 -0.485 1 98.94 79 PHE A C 1
ATOM 603 O O . PHE A 1 79 ? -1.995 -8.414 0.003 1 98.94 79 PHE A O 1
ATOM 610 N N . LYS A 1 80 ? -1.177 -10.391 -0.608 1 98.94 80 LYS A N 1
ATOM 611 C CA . LYS A 1 80 ? 0.166 -10.117 -0.107 1 98.94 80 LYS A CA 1
ATOM 612 C C . LYS A 1 80 ? 0.761 -8.883 -0.778 1 98.94 80 LYS A C 1
ATOM 614 O O . LYS A 1 80 ? 1.42 -8.07 -0.125 1 98.94 80 LYS A O 1
ATOM 619 N N . SER A 1 81 ? 0.487 -8.695 -2.035 1 98.88 81 SER A N 1
ATOM 620 C CA . SER A 1 81 ? 1.096 -7.625 -2.812 1 98.88 81 SER A CA 1
ATOM 621 C C . SER A 1 81 ? 0.456 -6.277 -2.49 1 98.88 81 SER A C 1
ATOM 623 O O . SER A 1 81 ? 0.966 -5.23 -2.893 1 98.88 81 SER A O 1
ATOM 625 N N . GLY A 1 82 ? -0.667 -6.301 -1.755 1 98.88 82 GLY A N 1
ATOM 626 C CA . GLY A 1 82 ? -1.34 -5.07 -1.37 1 98.88 82 GLY A CA 1
ATOM 627 C C . GLY A 1 82 ? -0.453 -4.129 -0.576 1 98.88 82 GLY A C 1
ATOM 628 O O . GLY A 1 82 ? -0.582 -2.91 -0.684 1 98.88 82 GLY A O 1
ATOM 629 N N . LEU A 1 83 ? 0.474 -4.664 0.232 1 98.94 83 LEU A N 1
ATOM 630 C CA . LEU A 1 83 ? 1.382 -3.826 1.006 1 98.94 83 LEU A CA 1
ATOM 631 C C . LEU A 1 83 ? 2.328 -3.059 0.089 1 98.94 83 LEU A C 1
ATOM 633 O O . LEU A 1 83 ? 2.879 -2.027 0.481 1 98.94 83 LEU A O 1
ATOM 637 N N . ILE A 1 84 ? 2.494 -3.576 -1.118 1 98.88 84 ILE A N 1
ATOM 638 C CA . ILE A 1 84 ? 3.43 -2.971 -2.057 1 98.88 84 ILE A CA 1
ATOM 639 C C . ILE A 1 84 ? 2.676 -2.059 -3.023 1 98.88 84 ILE A C 1
ATOM 641 O O . ILE A 1 84 ? 3.086 -0.921 -3.262 1 98.88 84 ILE A O 1
ATOM 645 N N . SER A 1 85 ? 1.545 -2.475 -3.543 1 98.88 85 SER A N 1
ATOM 646 C CA . SER A 1 85 ? 0.85 -1.752 -4.602 1 98.88 85 SER A CA 1
ATOM 647 C C . SER A 1 85 ? -0.199 -0.805 -4.031 1 98.88 85 SER A C 1
ATOM 649 O O . SER A 1 85 ? -0.715 0.061 -4.738 1 98.88 85 SER A O 1
ATOM 651 N N . GLY A 1 86 ? -0.516 -0.953 -2.715 1 98.94 86 GLY A N 1
ATOM 652 C CA . GLY A 1 86 ? -1.688 -0.312 -2.143 1 98.94 86 GLY A CA 1
ATOM 653 C C . GLY A 1 86 ? -2.92 -1.198 -2.158 1 98.94 86 GLY A C 1
ATOM 654 O O . GLY A 1 86 ? -3.217 -1.84 -3.168 1 98.94 86 GLY A O 1
ATOM 655 N N . TYR A 1 87 ? -3.676 -1.19 -1.079 1 98.94 87 TYR A N 1
ATOM 656 C CA . TYR A 1 87 ? -4.754 -2.16 -0.923 1 98.94 87 TYR A CA 1
ATOM 657 C C . TYR A 1 87 ? -5.977 -1.752 -1.734 1 98.94 87 TYR A C 1
ATOM 659 O O . TYR A 1 87 ? -6.82 -2.59 -2.062 1 98.94 87 TYR A O 1
ATOM 667 N N . PRO A 1 88 ? -6.184 -0.452 -2.055 1 98.94 88 PRO A N 1
ATOM 668 C CA . PRO A 1 88 ? -7.316 -0.171 -2.943 1 98.94 88 PRO A CA 1
ATOM 669 C C . PRO A 1 88 ? -7.23 -0.931 -4.266 1 98.94 88 PRO A C 1
ATOM 671 O O . PRO A 1 88 ? -8.227 -1.496 -4.719 1 98.94 88 PRO A O 1
ATOM 674 N N . LYS A 1 89 ? -6.027 -0.971 -4.828 1 98.94 89 LYS A N 1
ATOM 675 C CA . LYS A 1 89 ? -5.852 -1.74 -6.059 1 98.94 89 LYS A CA 1
ATOM 676 C C . LYS A 1 89 ? -6.027 -3.234 -5.801 1 98.94 89 LYS A C 1
ATOM 678 O O . LYS A 1 89 ? -6.617 -3.943 -6.617 1 98.94 89 LYS A O 1
ATOM 683 N N . ALA A 1 90 ? -5.496 -3.709 -4.688 1 98.94 90 ALA A N 1
ATOM 684 C CA . ALA A 1 90 ? -5.652 -5.117 -4.328 1 98.94 90 ALA A CA 1
ATOM 685 C C . ALA A 1 90 ? -7.125 -5.469 -4.133 1 98.94 90 ALA A C 1
ATOM 687 O O . ALA A 1 90 ? -7.582 -6.516 -4.594 1 98.94 90 ALA A O 1
ATOM 688 N N . ILE A 1 91 ? -7.844 -4.605 -3.443 1 98.94 91 ILE A N 1
ATOM 689 C CA . ILE A 1 91 ? -9.266 -4.828 -3.189 1 98.94 91 ILE A CA 1
ATOM 690 C C . ILE A 1 91 ? -10.016 -4.914 -4.516 1 98.94 91 ILE A C 1
ATOM 692 O O . ILE A 1 91 ? -10.812 -5.832 -4.727 1 98.94 91 ILE A O 1
ATOM 696 N N . ASN A 1 92 ? -9.758 -3.982 -5.426 1 98.88 92 ASN A N 1
ATOM 697 C CA . ASN A 1 92 ? -10.414 -4.008 -6.73 1 98.88 92 ASN A CA 1
ATOM 698 C C . ASN A 1 92 ? -10.094 -5.289 -7.496 1 98.88 92 ASN A C 1
ATOM 700 O O . ASN A 1 92 ? -10.961 -5.863 -8.148 1 98.88 92 ASN A O 1
ATOM 704 N N . SER A 1 93 ? -8.891 -5.691 -7.422 1 98.94 93 SER A N 1
ATOM 705 C CA . SER A 1 93 ? -8.453 -6.898 -8.117 1 98.94 93 SER A CA 1
ATOM 706 C C . SER A 1 93 ? -9.062 -8.148 -7.488 1 98.94 93 SER A C 1
ATOM 708 O O . SER A 1 93 ? -9.461 -9.078 -8.195 1 98.94 93 SER A O 1
ATOM 710 N N . LEU A 1 94 ? -9.094 -8.195 -6.137 1 98.94 94 LEU A N 1
ATOM 711 C CA . LEU A 1 94 ? -9.711 -9.32 -5.445 1 98.94 94 LEU A CA 1
ATOM 712 C C . LEU A 1 94 ? -11.203 -9.391 -5.754 1 98.94 94 LEU A C 1
ATOM 714 O O . LEU A 1 94 ? -11.773 -10.477 -5.863 1 98.94 94 LEU A O 1
ATOM 718 N N . LYS A 1 95 ? -11.828 -8.242 -5.855 1 98.88 95 LYS A N 1
ATOM 719 C CA . LYS A 1 95 ? -13.234 -8.203 -6.246 1 98.88 95 LYS A CA 1
ATOM 720 C C . LYS A 1 95 ? -13.438 -8.781 -7.641 1 98.88 95 LYS A C 1
ATOM 722 O O . LYS A 1 95 ? -14.328 -9.609 -7.852 1 98.88 95 LYS A O 1
ATOM 727 N N . ALA A 1 96 ? -12.625 -8.352 -8.594 1 98.81 96 ALA A N 1
ATOM 728 C CA . ALA A 1 96 ? -12.695 -8.859 -9.961 1 98.81 96 ALA A CA 1
ATOM 729 C C . ALA A 1 96 ? -12.469 -10.367 -9.992 1 98.81 96 ALA A C 1
ATOM 731 O O . ALA A 1 96 ? -13.18 -11.094 -10.695 1 98.81 96 ALA A O 1
ATOM 732 N N . LEU A 1 97 ? -11.477 -10.828 -9.258 1 98.88 97 LEU A N 1
ATOM 733 C CA . LEU A 1 97 ? -11.188 -12.258 -9.18 1 98.88 97 LEU A CA 1
ATOM 734 C C . LEU A 1 97 ? -12.375 -13.016 -8.586 1 98.88 97 LEU A C 1
ATOM 736 O O . LEU A 1 97 ? -12.758 -14.07 -9.086 1 98.88 97 LEU A O 1
ATOM 740 N N . HIS A 1 98 ? -12.938 -12.469 -7.504 1 98.75 98 HIS A N 1
ATOM 741 C CA . HIS A 1 98 ? -14.078 -13.094 -6.836 1 98.75 98 HIS A CA 1
ATOM 742 C C . HIS A 1 98 ? -15.25 -13.266 -7.793 1 98.75 98 HIS A C 1
ATOM 744 O O . HIS A 1 98 ? -15.875 -14.328 -7.828 1 98.75 98 HIS A O 1
ATOM 750 N N . GLU A 1 99 ? -15.508 -12.227 -8.523 1 98.56 99 GLU A N 1
ATOM 751 C CA . GLU A 1 99 ? -16.609 -12.258 -9.477 1 98.56 99 GLU A CA 1
ATOM 752 C C . GLU A 1 99 ? -16.375 -13.305 -10.562 1 98.56 99 GLU A C 1
ATOM 754 O O . GLU A 1 99 ? -17.328 -13.922 -11.047 1 98.56 99 GLU A O 1
ATOM 759 N N . ALA A 1 100 ? -15.133 -13.562 -10.898 1 98.31 100 ALA A N 1
ATOM 760 C CA . ALA A 1 100 ? -14.781 -14.523 -11.938 1 98.31 100 ALA A CA 1
ATOM 761 C C . ALA A 1 100 ? -14.648 -15.93 -11.359 1 98.31 100 ALA A C 1
ATOM 763 O O . ALA A 1 100 ? -14.57 -16.906 -12.109 1 98.31 100 ALA A O 1
ATOM 764 N N . THR A 1 101 ? -14.672 -16.094 -10.031 1 98.19 101 THR A N 1
ATOM 765 C CA . THR A 1 101 ? -14.383 -17.359 -9.367 1 98.19 101 THR A CA 1
ATOM 766 C C . THR A 1 101 ? -15.68 -18.109 -9.031 1 98.19 101 THR A C 1
ATOM 768 O O . THR A 1 101 ? -16.516 -17.594 -8.281 1 98.19 101 THR A O 1
ATOM 771 N N . PRO A 1 102 ? -15.891 -19.297 -9.562 1 96.31 102 PRO A N 1
ATOM 772 C CA . PRO A 1 102 ? -17.047 -20.094 -9.148 1 96.31 102 PRO A CA 1
ATOM 773 C C . PRO A 1 102 ? -17.125 -20.281 -7.633 1 96.31 102 PRO A C 1
ATOM 775 O O . PRO A 1 102 ? -16.094 -20.312 -6.957 1 96.31 102 PRO A O 1
ATOM 778 N N . GLU A 1 103 ? -18.281 -20.469 -7.137 1 96.56 103 GLU A N 1
ATOM 779 C CA . GLU A 1 103 ? -18.547 -20.5 -5.703 1 96.56 103 GLU A CA 1
ATOM 780 C C . GLU A 1 103 ? -17.719 -21.578 -5.012 1 96.56 103 GLU A C 1
ATOM 782 O O . GLU A 1 103 ? -17.203 -21.375 -3.912 1 96.56 103 GLU A O 1
ATOM 787 N N . GLU A 1 104 ? -17.594 -22.672 -5.668 1 95.06 104 GLU A N 1
ATOM 788 C CA . GLU A 1 104 ? -16.938 -23.812 -5.055 1 95.06 104 GLU A CA 1
ATOM 789 C C . GLU A 1 104 ? -15.43 -23.594 -4.918 1 95.06 104 GLU A C 1
ATOM 791 O O . GLU A 1 104 ? -14.742 -24.328 -4.207 1 95.06 104 GLU A O 1
ATOM 796 N N . LEU A 1 105 ? -14.891 -22.562 -5.625 1 96.69 105 LEU A N 1
ATOM 797 C CA . LEU A 1 105 ? -13.461 -22.266 -5.582 1 96.69 105 LEU A CA 1
ATOM 798 C C . LEU A 1 105 ? -13.18 -21.094 -4.648 1 96.69 105 LEU A C 1
ATOM 800 O O . LEU A 1 105 ? -12.016 -20.734 -4.445 1 96.69 105 LEU A O 1
ATOM 804 N N . ARG A 1 106 ? -14.164 -20.484 -4.023 1 97.75 106 ARG A N 1
ATOM 805 C CA . ARG A 1 106 ? -14 -19.297 -3.184 1 97.75 106 ARG A CA 1
ATOM 806 C C . ARG A 1 106 ? -13.539 -19.688 -1.78 1 97.75 106 ARG A C 1
ATOM 808 O O . ARG A 1 106 ? -13.82 -20.781 -1.312 1 97.75 106 ARG A O 1
ATOM 815 N N . GLU A 1 107 ? -12.797 -18.875 -1.174 1 97.38 107 GLU A N 1
ATOM 816 C CA . GLU A 1 107 ? -12.32 -19.078 0.191 1 97.38 107 GLU A CA 1
ATOM 817 C C . GLU A 1 107 ? -13.289 -18.484 1.209 1 97.38 107 GLU A C 1
ATOM 819 O O . GLU A 1 107 ? -13.758 -17.359 1.052 1 97.38 107 GLU A O 1
ATOM 824 N N . THR A 1 108 ? -13.586 -19.25 2.256 1 97.38 108 THR A N 1
ATOM 825 C CA . THR A 1 108 ? -14.625 -18.797 3.178 1 97.38 108 THR A CA 1
ATOM 826 C C . THR A 1 108 ? -14.078 -18.688 4.598 1 97.38 108 THR A C 1
ATOM 828 O O . THR A 1 108 ? -14.789 -18.266 5.512 1 97.38 108 THR A O 1
ATOM 831 N N . LYS A 1 109 ? -12.812 -19 4.75 1 97.25 109 LYS A N 1
ATOM 832 C CA . LYS A 1 109 ? -12.211 -18.938 6.082 1 97.25 109 LYS A CA 1
ATOM 833 C C . LYS A 1 109 ? -10.961 -18.062 6.086 1 97.25 109 LYS A C 1
ATOM 835 O O . LYS A 1 109 ? -10.258 -17.969 5.078 1 97.25 109 LYS A O 1
ATOM 840 N N . ILE A 1 110 ? -10.75 -17.469 7.191 1 97.62 110 ILE A N 1
ATOM 841 C CA . ILE A 1 110 ? -9.5 -16.734 7.383 1 97.62 110 ILE A CA 1
ATOM 842 C C . ILE A 1 110 ? -8.336 -17.719 7.438 1 97.62 110 ILE A C 1
ATOM 844 O O . ILE A 1 110 ? -8.391 -18.734 8.148 1 97.62 110 ILE A O 1
ATOM 848 N N . GLN A 1 111 ? -7.316 -17.422 6.723 1 96.06 111 GLN A N 1
ATOM 849 C CA . GLN A 1 111 ? -6.164 -18.312 6.625 1 96.06 111 GLN A CA 1
ATOM 850 C C . GLN A 1 111 ? -5.113 -17.953 7.68 1 96.06 111 GLN A C 1
ATOM 852 O O . GLN A 1 111 ? -4.371 -18.828 8.133 1 96.06 111 GLN A O 1
ATOM 857 N N . ARG A 1 112 ? -5.012 -16.719 8.086 1 96.94 112 ARG A N 1
ATOM 858 C CA . ARG A 1 112 ? -4.039 -16.266 9.086 1 96.94 112 ARG A CA 1
ATOM 859 C C . ARG A 1 112 ? -4.516 -16.594 10.492 1 96.94 112 ARG A C 1
ATOM 861 O O . ARG A 1 112 ? -5.719 -16.609 10.758 1 96.94 112 ARG A O 1
ATOM 868 N N . ASP A 1 113 ? -3.57 -16.844 11.367 1 96.62 113 ASP A N 1
ATOM 869 C CA . ASP A 1 113 ? -3.885 -17.062 12.773 1 96.62 113 ASP A CA 1
ATOM 870 C C . ASP A 1 113 ? -4.176 -15.734 13.477 1 96.62 113 ASP A C 1
ATOM 872 O O . ASP A 1 113 ? -3.252 -15 13.836 1 96.62 113 ASP A O 1
ATOM 876 N N . THR A 1 114 ? -5.375 -15.453 13.789 1 97 114 THR A N 1
ATOM 877 C CA . THR A 1 114 ? -5.789 -14.172 14.352 1 97 114 THR A CA 1
ATOM 878 C C . THR A 1 114 ? -5.574 -14.156 15.859 1 97 114 THR A C 1
ATOM 880 O O . THR A 1 114 ? -5.77 -13.125 16.516 1 97 114 THR A O 1
ATOM 883 N N . GLY A 1 115 ? -5.184 -15.266 16.438 1 96.19 115 GLY A N 1
ATOM 884 C CA . GLY A 1 115 ? -4.969 -15.359 17.859 1 96.19 115 GLY A CA 1
ATOM 885 C C . GLY A 1 115 ? -3.508 -15.258 18.266 1 96.19 115 GLY A C 1
ATOM 886 O O . GLY A 1 115 ? -3.186 -15.141 19.438 1 96.19 115 GLY A O 1
ATOM 887 N N . LEU A 1 116 ? -2.645 -15.336 17.312 1 97.19 116 LEU A N 1
ATOM 888 C CA . LEU A 1 116 ? -1.214 -15.227 17.578 1 97.19 116 LEU A CA 1
ATOM 889 C C . LEU A 1 116 ? -0.85 -13.812 18.016 1 97.19 116 LEU A C 1
ATOM 891 O O . LEU A 1 116 ? -1.392 -12.836 17.5 1 97.19 116 LEU A O 1
ATOM 895 N N . SER A 1 117 ? 0.129 -13.672 18.906 1 97.88 117 SER A N 1
ATOM 896 C CA . SER A 1 117 ? 0.534 -12.359 19.406 1 97.88 117 SER A CA 1
ATOM 897 C C . SER A 1 117 ? 1.396 -11.617 18.375 1 97.88 117 SER A C 1
ATOM 899 O O . SER A 1 117 ? 2.012 -12.242 17.516 1 97.88 117 SER A O 1
ATOM 901 N N . LEU A 1 118 ? 1.465 -10.336 18.531 1 98.38 118 LEU A N 1
ATOM 902 C CA . LEU A 1 118 ? 2.332 -9.531 17.688 1 98.38 118 LEU A CA 1
ATOM 903 C C . LEU A 1 118 ? 3.793 -9.93 17.859 1 98.38 118 LEU A C 1
ATOM 905 O O . LEU A 1 118 ? 4.57 -9.914 16.906 1 98.38 118 LEU A O 1
ATOM 909 N N . THR A 1 119 ? 4.145 -10.312 19.062 1 98.12 119 THR A N 1
ATOM 910 C CA . THR A 1 119 ? 5.508 -10.75 19.344 1 98.12 119 THR A CA 1
ATOM 911 C C . THR A 1 119 ? 5.832 -12.023 18.562 1 98.12 119 THR A C 1
ATOM 913 O O . THR A 1 119 ? 6.926 -12.164 18.016 1 98.12 119 THR A O 1
ATOM 916 N N . GLU A 1 120 ? 4.914 -12.945 18.578 1 98.25 120 GLU A N 1
ATOM 917 C CA . GLU A 1 120 ? 5.117 -14.18 17.828 1 98.25 120 GLU A CA 1
ATOM 918 C C . GLU A 1 120 ? 5.199 -13.914 16.328 1 98.25 120 GLU A C 1
ATOM 920 O O . GLU A 1 120 ? 6.02 -14.516 15.633 1 98.25 120 GLU A O 1
ATOM 925 N N . TYR A 1 121 ? 4.375 -13.016 15.82 1 98.5 121 TYR A N 1
ATOM 926 C CA . TYR A 1 121 ? 4.438 -12.648 14.406 1 98.5 121 TYR A CA 1
ATOM 927 C C . TYR A 1 121 ? 5.746 -11.945 14.086 1 98.5 121 TYR A C 1
ATOM 929 O O . TYR A 1 121 ? 6.285 -12.094 12.984 1 98.5 121 TYR A O 1
ATOM 937 N N . GLU A 1 122 ? 6.227 -11.148 15.023 1 98.38 122 GLU A N 1
ATOM 938 C CA . GLU A 1 122 ? 7.512 -10.492 14.812 1 98.38 122 GLU A CA 1
ATOM 939 C C . GLU A 1 122 ? 8.633 -11.516 14.648 1 98.38 122 GLU A C 1
ATOM 941 O O . GLU A 1 122 ? 9.508 -11.352 13.797 1 98.38 122 GLU A O 1
ATOM 946 N N . LYS A 1 123 ? 8.625 -12.578 15.461 1 98.25 123 LYS A N 1
ATOM 947 C CA . LYS A 1 123 ? 9.617 -13.641 15.352 1 98.25 123 LYS A CA 1
ATOM 948 C C . LYS A 1 123 ? 9.531 -14.328 13.992 1 98.25 123 LYS A C 1
ATOM 950 O O . LYS A 1 123 ? 10.562 -14.594 13.359 1 98.25 123 LYS A O 1
ATOM 955 N N . ARG A 1 124 ? 8.297 -14.617 13.625 1 97.62 124 ARG A N 1
ATOM 956 C CA . ARG A 1 124 ? 8.086 -15.219 12.312 1 97.62 124 ARG A CA 1
ATOM 957 C C . ARG A 1 124 ? 8.594 -14.305 11.203 1 97.62 124 ARG A C 1
ATOM 959 O O . ARG A 1 124 ? 9.219 -14.773 10.242 1 97.62 124 ARG A O 1
ATOM 966 N N . GLY A 1 125 ? 8.289 -13.016 11.344 1 98.44 125 GLY A N 1
ATOM 967 C CA . GLY A 1 125 ? 8.719 -12.031 10.367 1 98.44 125 GLY A CA 1
ATOM 968 C C . GLY A 1 125 ? 10.227 -11.914 10.25 1 98.44 125 GLY A C 1
ATOM 969 O O . GLY A 1 125 ? 10.758 -11.734 9.148 1 98.44 125 GLY A O 1
ATOM 970 N N . ASP A 1 126 ? 10.867 -12.023 11.398 1 98.31 126 ASP A N 1
ATOM 971 C CA . ASP A 1 126 ? 12.328 -11.922 11.406 1 98.31 126 ASP A CA 1
ATOM 972 C C . ASP A 1 126 ? 12.961 -13.055 10.602 1 98.31 126 ASP A C 1
ATOM 974 O O . ASP A 1 126 ? 13.945 -12.836 9.891 1 98.31 126 ASP A O 1
ATOM 978 N N . VAL A 1 127 ? 12.445 -14.258 10.688 1 98.19 127 VAL A N 1
ATOM 979 C CA . VAL A 1 127 ? 12.969 -15.406 9.961 1 98.19 127 VAL A CA 1
ATOM 980 C C . VAL A 1 127 ? 12.852 -15.172 8.461 1 98.19 127 VAL A C 1
ATOM 982 O O . VAL A 1 127 ? 13.828 -15.312 7.723 1 98.19 127 VAL A O 1
ATOM 985 N N . PHE A 1 128 ? 11.68 -14.789 8.008 1 98.5 128 PHE A N 1
ATOM 986 C CA . PHE A 1 128 ? 11.5 -14.586 6.574 1 98.5 128 PHE A CA 1
ATOM 987 C C . PHE A 1 128 ? 12.273 -13.359 6.105 1 98.5 128 PHE A C 1
ATOM 989 O O . PHE A 1 128 ? 12.828 -13.352 5.004 1 98.5 128 PHE A O 1
ATOM 996 N N . TRP A 1 129 ? 12.297 -12.25 6.934 1 98.62 129 TRP A N 1
ATOM 997 C CA . TRP A 1 129 ? 13.07 -11.047 6.645 1 98.62 129 TRP A CA 1
ATOM 998 C C . TRP A 1 129 ? 14.523 -11.391 6.336 1 98.62 129 TRP A C 1
ATOM 1000 O O . TRP A 1 129 ? 15.062 -10.969 5.312 1 98.62 129 TRP A O 1
ATOM 1010 N N . ARG A 1 130 ? 15.109 -12.195 7.102 1 98.25 130 ARG A N 1
ATOM 1011 C CA . ARG A 1 130 ? 16.516 -12.555 6.941 1 98.25 130 ARG A CA 1
ATOM 1012 C C . ARG A 1 130 ? 16.719 -13.453 5.723 1 98.25 130 ARG A C 1
ATOM 1014 O O . ARG A 1 130 ? 17.75 -13.383 5.059 1 98.25 130 ARG A O 1
ATOM 1021 N N . SER A 1 131 ? 15.734 -14.25 5.453 1 98.19 131 SER A N 1
ATOM 1022 C CA . SER A 1 131 ? 15.836 -15.094 4.27 1 98.19 131 SER A CA 1
ATOM 1023 C C . SER A 1 131 ? 15.812 -14.266 2.99 1 98.19 131 SER A C 1
ATOM 1025 O O . SER A 1 131 ? 16.422 -14.641 1.987 1 98.19 131 SER A O 1
ATOM 1027 N N . VAL A 1 132 ? 15.133 -13.172 2.984 1 98.31 132 VAL A N 1
ATOM 1028 C CA . VAL A 1 132 ? 14.977 -12.32 1.812 1 98.31 132 VAL A CA 1
ATOM 1029 C C . VAL A 1 132 ? 16.219 -11.453 1.627 1 98.31 132 VAL A C 1
ATOM 1031 O O . VAL A 1 132 ? 16.734 -11.328 0.513 1 98.31 132 VAL A O 1
ATOM 1034 N N . TYR A 1 133 ? 16.75 -10.906 2.723 1 98.44 133 TYR A N 1
ATOM 1035 C CA . TYR A 1 133 ? 17.75 -9.852 2.561 1 98.44 133 TYR A CA 1
ATOM 1036 C C . TYR A 1 133 ? 19.141 -10.359 2.879 1 98.44 133 TYR A C 1
ATOM 1038 O O . TYR A 1 133 ? 20.141 -9.703 2.553 1 98.44 133 TYR A O 1
ATOM 1046 N N . GLY A 1 134 ? 19.297 -11.555 3.564 1 97.94 134 GLY A N 1
ATOM 1047 C CA . GLY A 1 134 ? 20.594 -12.125 3.875 1 97.94 134 GLY A CA 1
ATOM 1048 C C . GLY A 1 134 ? 21.469 -11.211 4.715 1 97.94 134 GLY A C 1
ATOM 1049 O O . GLY A 1 134 ? 21.047 -10.727 5.762 1 97.94 134 GLY A O 1
ATOM 1050 N N . ASP A 1 135 ? 22.656 -10.867 4.215 1 97.69 135 ASP A N 1
ATOM 1051 C CA . ASP A 1 135 ? 23.672 -10.133 4.961 1 97.69 135 ASP A CA 1
ATOM 1052 C C . ASP A 1 135 ? 23.281 -8.664 5.125 1 97.69 135 ASP A C 1
ATOM 1054 O O . ASP A 1 135 ? 23.797 -7.973 6.004 1 97.69 135 ASP A O 1
ATOM 1058 N N . THR A 1 136 ? 22.359 -8.227 4.293 1 98.06 136 THR A N 1
ATOM 1059 C CA . THR A 1 136 ? 22 -6.816 4.344 1 98.06 136 THR A CA 1
ATOM 1060 C C . THR A 1 136 ? 20.797 -6.598 5.254 1 98.06 136 THR A C 1
ATOM 1062 O O . THR A 1 136 ? 20.375 -5.457 5.465 1 98.06 136 THR A O 1
ATOM 1065 N N . ALA A 1 137 ? 20.234 -7.66 5.805 1 98.5 137 ALA A N 1
ATOM 1066 C CA . ALA A 1 137 ? 19 -7.613 6.582 1 98.5 137 ALA A CA 1
ATOM 1067 C C . ALA A 1 137 ? 19.109 -6.594 7.715 1 98.5 137 ALA A C 1
ATOM 1069 O O . ALA A 1 137 ? 18.219 -5.762 7.895 1 98.5 137 ALA A O 1
ATOM 1070 N N . ASP A 1 138 ? 20.203 -6.605 8.453 1 98.19 138 ASP A N 1
ATOM 1071 C CA . ASP A 1 138 ? 20.359 -5.727 9.609 1 98.19 138 ASP A CA 1
ATOM 1072 C C . ASP A 1 138 ? 20.484 -4.266 9.18 1 98.19 138 ASP A C 1
ATOM 1074 O O . ASP A 1 138 ? 19.906 -3.381 9.82 1 98.19 138 ASP A O 1
ATOM 1078 N N . ASN A 1 139 ? 21.25 -4.023 8.125 1 98.25 139 ASN A N 1
ATOM 1079 C CA . ASN A 1 139 ? 21.438 -2.656 7.641 1 98.25 139 ASN A CA 1
ATOM 1080 C C . ASN A 1 139 ? 20.109 -2.055 7.164 1 98.25 139 ASN A C 1
ATOM 1082 O O . ASN A 1 139 ? 19.828 -0.88 7.414 1 98.25 139 ASN A O 1
ATOM 1086 N N . ILE A 1 140 ? 19.312 -2.811 6.465 1 98.5 140 ILE A N 1
ATOM 1087 C CA . ILE A 1 140 ? 18.031 -2.336 5.977 1 98.5 140 ILE A CA 1
ATOM 1088 C C . ILE A 1 140 ? 17.094 -2.088 7.156 1 98.5 140 ILE A C 1
ATOM 1090 O O . ILE A 1 140 ? 16.359 -1.095 7.176 1 98.5 140 ILE A O 1
ATOM 1094 N N . GLN A 1 141 ? 17.156 -2.969 8.164 1 98.5 141 GLN A N 1
ATOM 1095 C CA . GLN A 1 141 ? 16.328 -2.789 9.352 1 98.5 141 GLN A CA 1
ATOM 1096 C C . GLN A 1 141 ? 16.719 -1.509 10.094 1 98.5 141 GLN A C 1
ATOM 1098 O O . GLN A 1 141 ? 15.836 -0.769 10.555 1 98.5 141 GLN A O 1
ATOM 1103 N N . VAL A 1 142 ? 17.984 -1.221 10.234 1 98.5 142 VAL A N 1
ATOM 1104 C CA . VAL A 1 142 ? 18.469 -0.008 10.891 1 98.5 142 VAL A CA 1
ATOM 1105 C C . VAL A 1 142 ? 17.969 1.22 10.125 1 98.5 142 VAL A C 1
ATOM 1107 O O . VAL A 1 142 ? 17.531 2.199 10.734 1 98.5 142 VAL A O 1
ATOM 1110 N N . MET A 1 143 ? 18.047 1.165 8.812 1 98.56 143 MET A N 1
ATOM 1111 C CA . MET A 1 143 ? 17.562 2.268 7.988 1 98.56 143 MET A CA 1
ATOM 1112 C C . MET A 1 143 ? 16.062 2.5 8.211 1 98.56 143 MET A C 1
ATOM 1114 O O . MET A 1 143 ? 15.641 3.635 8.43 1 98.56 143 MET A O 1
ATOM 1118 N N . LEU A 1 144 ? 15.25 1.461 8.219 1 98.81 144 LEU A N 1
ATOM 1119 C CA . LEU A 1 144 ? 13.812 1.583 8.422 1 98.81 144 LEU A CA 1
ATOM 1120 C C . LEU A 1 144 ? 13.5 2.141 9.805 1 98.81 144 LEU A C 1
ATOM 1122 O O . LEU A 1 144 ? 12.594 2.971 9.953 1 98.81 144 LEU A O 1
ATOM 1126 N N . ASN A 1 145 ? 14.25 1.653 10.805 1 98.69 145 ASN A N 1
ATOM 1127 C CA . ASN A 1 145 ? 14.086 2.186 12.156 1 98.69 145 ASN A CA 1
ATOM 1128 C C . ASN A 1 145 ? 14.391 3.68 12.211 1 98.69 145 ASN A C 1
ATOM 1130 O O . ASN A 1 145 ? 13.742 4.422 12.953 1 98.69 145 ASN A O 1
ATOM 1134 N N . SER A 1 146 ? 15.383 4.082 11.469 1 98.62 146 SER A N 1
ATOM 1135 C CA . SER A 1 146 ? 15.852 5.465 11.516 1 98.62 146 SER A CA 1
ATOM 1136 C C . SER A 1 146 ? 14.859 6.406 10.852 1 98.62 146 SER A C 1
ATOM 1138 O O . SER A 1 146 ? 14.625 7.516 11.328 1 98.62 146 SER A O 1
ATOM 1140 N N . ILE A 1 147 ? 14.273 6.02 9.734 1 98.81 147 ILE A N 1
ATOM 1141 C CA . ILE A 1 147 ? 13.391 6.922 9.008 1 98.81 147 ILE A CA 1
ATOM 1142 C C . ILE A 1 147 ? 12.07 7.062 9.758 1 98.81 147 ILE A C 1
ATOM 1144 O O . ILE A 1 147 ? 11.422 8.117 9.695 1 98.81 147 ILE A O 1
ATOM 1148 N N . TYR A 1 148 ? 11.695 6.051 10.469 1 98.75 148 TYR A N 1
ATOM 1149 C CA . TYR A 1 148 ? 10.539 6.059 11.367 1 98.75 148 TYR A CA 1
ATOM 1150 C C . TYR A 1 148 ? 10.453 4.754 12.148 1 98.75 148 TYR A C 1
ATOM 1152 O O . TYR A 1 148 ? 10.117 3.707 11.586 1 98.75 148 TYR A O 1
ATOM 1160 N N . PRO A 1 149 ? 10.648 4.777 13.445 1 98.69 149 PRO A N 1
ATOM 1161 C CA . PRO A 1 149 ? 10.688 3.535 14.219 1 98.69 149 PRO A CA 1
ATOM 1162 C C . PRO A 1 149 ? 9.453 2.664 14 1 98.69 149 PRO A C 1
ATOM 1164 O O . PRO A 1 149 ? 9.555 1.436 13.953 1 98.69 149 PRO A O 1
ATOM 1167 N N . ASP A 1 150 ? 8.281 3.232 13.883 1 98.69 150 ASP A N 1
ATOM 1168 C CA . ASP A 1 150 ? 7.074 2.467 13.586 1 98.69 150 ASP A CA 1
ATOM 1169 C C . ASP A 1 150 ? 7.203 1.734 12.25 1 98.69 150 ASP A C 1
ATOM 1171 O O . ASP A 1 150 ? 6.672 0.635 12.086 1 98.69 150 ASP A O 1
ATOM 1175 N N . MET A 1 151 ? 7.875 2.35 11.25 1 98.81 151 MET A N 1
ATOM 1176 C CA . MET A 1 151 ? 8.055 1.709 9.953 1 98.81 151 MET A CA 1
ATOM 1177 C C . MET A 1 151 ? 8.891 0.437 10.086 1 98.81 151 MET A C 1
ATOM 1179 O O . MET A 1 151 ? 8.586 -0.574 9.445 1 98.81 151 MET A O 1
ATOM 1183 N N . GLY A 1 152 ? 9.969 0.524 10.875 1 98.81 152 GLY A N 1
ATOM 1184 C CA . GLY A 1 152 ? 10.781 -0.658 11.109 1 98.81 152 GLY A CA 1
ATOM 1185 C C . GLY A 1 152 ? 10 -1.796 11.742 1 98.81 152 GLY A C 1
ATOM 1186 O O . GLY A 1 152 ? 10.055 -2.932 11.266 1 98.81 152 GLY A O 1
ATOM 1187 N N . TRP A 1 153 ? 9.289 -1.474 12.773 1 98.75 153 TRP A N 1
ATOM 1188 C CA . TRP A 1 153 ? 8.484 -2.473 13.469 1 98.75 153 TRP A CA 1
ATOM 1189 C C . TRP A 1 153 ? 7.402 -3.035 12.547 1 98.75 153 TRP A C 1
ATOM 1191 O O . TRP A 1 153 ? 7.207 -4.25 12.477 1 98.75 153 TRP A O 1
ATOM 1201 N N . PHE A 1 154 ? 6.699 -2.16 11.891 1 98.88 154 PHE A N 1
ATOM 1202 C CA . PHE A 1 154 ? 5.605 -2.543 11 1 98.88 154 PHE A CA 1
ATOM 1203 C C . PHE A 1 154 ? 6.098 -3.469 9.898 1 98.88 154 PHE A C 1
ATOM 1205 O O . PHE A 1 154 ? 5.43 -4.445 9.555 1 98.88 154 PHE A O 1
ATOM 1212 N N . SER A 1 155 ? 7.227 -3.152 9.289 1 98.75 155 SER A N 1
ATOM 1213 C CA . SER A 1 155 ? 7.785 -3.979 8.227 1 98.75 155 SER A CA 1
ATOM 1214 C C . SER A 1 155 ? 8.023 -5.41 8.703 1 98.75 155 SER A C 1
ATOM 1216 O O . SER A 1 155 ? 7.617 -6.363 8.039 1 98.75 155 SER A O 1
ATOM 1218 N N . LYS A 1 156 ? 8.625 -5.535 9.812 1 98.31 156 LYS A N 1
ATOM 1219 C CA . LYS A 1 156 ? 8.984 -6.859 10.32 1 98.31 156 LYS A CA 1
ATOM 1220 C C . LYS A 1 156 ? 7.75 -7.617 10.797 1 98.31 156 LYS A C 1
ATOM 1222 O O . LYS A 1 156 ? 7.551 -8.781 10.445 1 98.31 156 LYS A O 1
ATOM 1227 N N . THR A 1 157 ? 6.926 -6.984 11.602 1 98.69 157 THR A N 1
ATOM 1228 C CA . THR A 1 157 ? 5.824 -7.652 12.289 1 98.69 157 THR A CA 1
ATOM 1229 C C . THR A 1 157 ? 4.629 -7.82 11.359 1 98.69 157 THR A C 1
ATOM 1231 O O . THR A 1 157 ? 4.109 -8.93 11.195 1 98.69 157 THR A O 1
ATOM 1234 N N . ILE A 1 158 ? 4.18 -6.777 10.734 1 98.81 158 ILE A N 1
ATOM 1235 C CA . ILE A 1 158 ? 2.992 -6.82 9.891 1 98.81 158 ILE A CA 1
ATOM 1236 C C . ILE A 1 158 ? 3.371 -7.281 8.484 1 98.81 158 ILE A C 1
ATOM 1238 O O . ILE A 1 158 ? 2.746 -8.188 7.934 1 98.81 158 ILE A O 1
ATOM 1242 N N . GLY A 1 159 ? 4.371 -6.641 7.895 1 98.81 159 GLY A N 1
ATOM 1243 C CA . GLY A 1 159 ? 4.781 -7.008 6.547 1 98.81 159 GLY A CA 1
ATOM 1244 C C . GLY A 1 159 ? 5.254 -8.445 6.441 1 98.81 159 GLY A C 1
ATOM 1245 O O . GLY A 1 159 ? 4.535 -9.305 5.93 1 98.81 159 GLY A O 1
ATOM 1246 N N . TYR A 1 160 ? 6.332 -8.727 7.062 1 98.81 160 TYR A N 1
ATOM 1247 C CA . TYR A 1 160 ? 6.969 -10.031 6.887 1 98.81 160 TYR A CA 1
ATOM 1248 C C . TYR A 1 160 ? 6.348 -11.07 7.809 1 98.81 160 TYR A C 1
ATOM 1250 O O . TYR A 1 160 ? 6.301 -12.258 7.477 1 98.81 160 TYR A O 1
ATOM 1258 N N . GLY A 1 161 ? 5.836 -10.695 8.93 1 98.69 161 GLY A N 1
ATOM 1259 C CA . GLY A 1 161 ? 5.25 -11.633 9.883 1 98.69 161 GLY A CA 1
ATOM 1260 C C . GLY A 1 161 ? 3.83 -12.031 9.523 1 98.69 161 GLY A C 1
ATOM 1261 O O . GLY A 1 161 ? 3.588 -13.156 9.094 1 98.69 161 GLY A O 1
ATOM 1262 N N . ILE A 1 162 ? 2.938 -11.117 9.5 1 98.75 162 ILE A N 1
ATOM 1263 C CA . ILE A 1 162 ? 1.513 -11.383 9.32 1 98.75 162 ILE A CA 1
ATOM 1264 C C . ILE A 1 162 ? 1.21 -11.602 7.84 1 98.75 162 ILE A C 1
ATOM 1266 O O . ILE A 1 162 ? 0.465 -12.516 7.484 1 98.75 162 ILE A O 1
ATOM 1270 N N . THR A 1 163 ? 1.827 -10.852 6.957 1 98.81 163 THR A N 1
ATOM 1271 C CA . THR A 1 163 ? 1.365 -10.797 5.574 1 98.81 163 THR A CA 1
ATOM 1272 C C . THR A 1 163 ? 2.145 -11.773 4.703 1 98.81 163 THR A C 1
ATOM 1274 O O . THR A 1 163 ? 1.551 -12.609 4.016 1 98.81 163 THR A O 1
ATOM 1277 N N . TYR A 1 164 ? 3.463 -11.789 4.793 1 98.75 164 TYR A N 1
ATOM 1278 C CA . TYR A 1 164 ? 4.262 -12.484 3.785 1 98.75 164 TYR A CA 1
ATOM 1279 C C . TYR A 1 164 ? 4.598 -13.898 4.238 1 98.75 164 TYR A C 1
ATOM 1281 O O . TYR A 1 164 ? 4.793 -14.789 3.408 1 98.75 164 TYR A O 1
ATOM 1289 N N . SER A 1 165 ? 4.633 -14.227 5.496 1 97 165 SER A N 1
ATOM 1290 C CA . SER A 1 165 ? 5.238 -15.461 5.988 1 97 165 SER A CA 1
ATOM 1291 C C . SER A 1 165 ? 4.227 -16.609 6.004 1 97 165 SER A C 1
ATOM 1293 O O . SER A 1 165 ? 4.535 -17.703 6.457 1 97 165 SER A O 1
ATOM 1295 N N . ASN A 1 166 ? 2.994 -16.406 5.613 1 94.62 166 ASN A N 1
ATOM 1296 C CA . ASN A 1 166 ? 2.062 -17.516 5.441 1 94.62 166 ASN A CA 1
ATOM 1297 C C . ASN A 1 166 ? 2.359 -18.297 4.172 1 94.62 166 ASN A C 1
ATOM 1299 O O . ASN A 1 166 ? 1.988 -17.875 3.074 1 94.62 166 ASN A O 1
ATOM 1303 N N . PHE A 1 167 ? 2.939 -19.562 4.332 1 96.06 167 PHE A N 1
ATOM 1304 C CA . PHE A 1 167 ? 3.438 -20.297 3.172 1 96.06 167 PHE A CA 1
ATOM 1305 C C . PHE A 1 167 ? 2.531 -21.484 2.848 1 96.06 167 PHE A C 1
ATOM 1307 O O . PHE A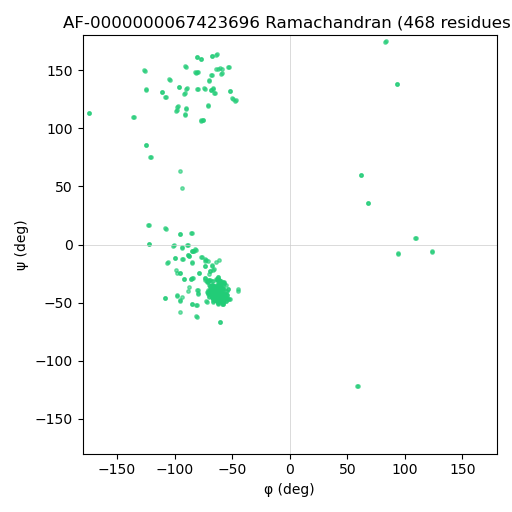 1 167 ? 2.902 -22.359 2.066 1 96.06 167 PHE A O 1
ATOM 1314 N N . GLU A 1 168 ? 1.345 -21.469 3.455 1 95.38 168 GLU A N 1
ATOM 1315 C CA . GLU A 1 168 ? 0.426 -22.578 3.221 1 95.38 168 GLU A CA 1
ATOM 1316 C C . GLU A 1 168 ? -0.117 -22.547 1.795 1 95.38 168 GLU A C 1
ATOM 1318 O O . GLU A 1 168 ? -0.372 -23.609 1.203 1 95.38 168 GLU A O 1
ATOM 1323 N N . ILE A 1 169 ? -0.236 -21.328 1.223 1 96.31 169 ILE A N 1
ATOM 1324 C CA . ILE A 1 169 ? -0.853 -21.188 -0.092 1 96.31 169 ILE A CA 1
ATOM 1325 C C . ILE A 1 169 ? 0.214 -20.844 -1.128 1 96.31 169 ILE A C 1
ATOM 1327 O O . ILE A 1 169 ? 0.267 -21.453 -2.199 1 96.31 169 ILE A O 1
ATOM 1331 N N . LEU A 1 170 ? 1.072 -19.922 -0.825 1 97.69 170 LEU A N 1
ATOM 1332 C CA . LEU A 1 170 ? 2.213 -19.547 -1.655 1 97.69 170 LEU A CA 1
ATOM 1333 C C . LEU A 1 170 ? 3.523 -19.969 -0.994 1 97.69 170 LEU A C 1
ATOM 1335 O O . LEU A 1 170 ? 3.736 -19.703 0.192 1 97.69 170 LEU A O 1
ATOM 1339 N N . SER A 1 171 ? 4.352 -20.609 -1.765 1 97.25 171 SER A N 1
ATOM 1340 C CA . SER A 1 171 ? 5.703 -20.859 -1.273 1 97.25 171 SER A CA 1
ATOM 1341 C C . SER A 1 171 ? 6.457 -19.547 -1.046 1 97.25 171 SER A C 1
ATOM 1343 O O . SER A 1 171 ? 6.039 -18.5 -1.529 1 97.25 171 SER A O 1
ATOM 1345 N N . PRO A 1 172 ? 7.586 -19.609 -0.275 1 97.81 172 PRO A N 1
ATOM 1346 C CA . PRO A 1 172 ? 8.406 -18.406 -0.105 1 97.81 172 PRO A CA 1
ATOM 1347 C C . PRO A 1 172 ? 8.844 -17.797 -1.436 1 97.81 172 PRO A C 1
ATOM 1349 O O . PRO A 1 172 ? 8.836 -16.578 -1.598 1 97.81 172 PRO A O 1
ATOM 1352 N N . LEU A 1 173 ? 9.188 -18.641 -2.355 1 97.44 173 LEU A N 1
ATOM 1353 C CA . LEU A 1 173 ? 9.68 -18.156 -3.641 1 97.44 173 LEU A CA 1
ATOM 1354 C C . LEU A 1 173 ? 8.555 -17.531 -4.449 1 97.44 173 LEU A C 1
ATOM 1356 O O . LEU A 1 173 ? 8.734 -16.484 -5.066 1 97.44 173 LEU A O 1
ATOM 1360 N N . GLU A 1 174 ? 7.352 -18.141 -4.48 1 98.12 174 GLU A N 1
ATOM 1361 C CA . GLU A 1 174 ? 6.195 -17.547 -5.148 1 98.12 174 GLU A CA 1
ATOM 1362 C C . GLU A 1 174 ? 5.828 -16.203 -4.523 1 98.12 174 GLU A C 1
ATOM 1364 O O . GLU A 1 174 ? 5.441 -15.273 -5.23 1 98.12 174 GLU A O 1
ATOM 1369 N N . THR A 1 175 ? 5.941 -16.156 -3.203 1 98.75 175 THR A N 1
ATOM 1370 C CA . THR A 1 175 ? 5.727 -14.883 -2.52 1 98.75 175 THR A CA 1
ATOM 1371 C C . THR A 1 175 ? 6.715 -13.828 -3.01 1 98.75 175 THR A C 1
ATOM 1373 O O . THR A 1 175 ? 6.32 -12.711 -3.344 1 98.75 175 THR A O 1
ATOM 1376 N N . SER A 1 176 ? 7.945 -14.195 -3.115 1 98.69 176 SER A N 1
ATOM 1377 C CA . SER A 1 176 ? 8.969 -13.281 -3.604 1 98.69 176 SER A CA 1
ATOM 1378 C C . SER A 1 176 ? 8.656 -12.797 -5.016 1 98.69 176 SER A C 1
ATOM 1380 O O . SER A 1 176 ? 8.812 -11.617 -5.324 1 98.69 176 SER A O 1
ATOM 1382 N N . TYR A 1 177 ? 8.195 -13.672 -5.871 1 98.75 177 TYR A N 1
ATOM 1383 C CA . TYR A 1 177 ? 7.859 -13.328 -7.25 1 98.75 177 TYR A CA 1
ATOM 1384 C C . TYR A 1 177 ? 6.707 -12.328 -7.293 1 98.75 177 TYR A C 1
ATOM 1386 O O . TYR A 1 177 ? 6.723 -11.391 -8.094 1 98.75 177 TYR A O 1
ATOM 1394 N N . ALA A 1 178 ? 5.711 -12.539 -6.453 1 98.94 178 ALA A N 1
ATOM 1395 C CA . ALA A 1 178 ? 4.586 -11.609 -6.383 1 98.94 178 ALA A CA 1
ATOM 1396 C C . ALA A 1 178 ? 5.055 -10.219 -5.973 1 98.94 178 ALA A C 1
ATOM 1398 O O . ALA A 1 178 ? 4.605 -9.219 -6.539 1 98.94 178 ALA A O 1
ATOM 1399 N N . LEU A 1 179 ? 5.969 -10.195 -5.008 1 98.94 179 LEU A N 1
ATOM 1400 C CA . LEU A 1 179 ? 6.477 -8.906 -4.543 1 98.94 179 LEU A CA 1
ATOM 1401 C C . LEU A 1 179 ? 7.273 -8.203 -5.641 1 98.94 179 LEU A C 1
ATOM 1403 O O . LEU A 1 179 ? 7.086 -7.012 -5.879 1 98.94 179 LEU A O 1
ATOM 1407 N N . VAL A 1 180 ? 8.078 -8.93 -6.363 1 98.88 180 VAL A N 1
ATOM 1408 C CA . VAL A 1 180 ? 8.867 -8.367 -7.453 1 98.88 180 VAL A CA 1
ATOM 1409 C C . VAL A 1 180 ? 7.941 -7.781 -8.516 1 98.88 180 VAL A C 1
ATOM 1411 O O . VAL A 1 180 ? 8.156 -6.66 -8.984 1 98.88 180 VAL A O 1
ATOM 1414 N N . ALA A 1 181 ? 6.906 -8.531 -8.883 1 98.94 181 ALA A N 1
ATOM 1415 C CA . ALA A 1 181 ? 5.961 -8.078 -9.898 1 98.94 181 ALA A CA 1
ATOM 1416 C C . ALA A 1 181 ? 5.309 -6.762 -9.5 1 98.94 181 ALA A C 1
ATOM 1418 O O . ALA A 1 181 ? 5.203 -5.836 -10.312 1 98.94 181 ALA A O 1
ATOM 1419 N N . SER A 1 182 ? 4.91 -6.699 -8.25 1 98.94 182 SER A N 1
ATOM 1420 C CA . SER A 1 182 ? 4.23 -5.512 -7.742 1 98.94 182 SER A CA 1
ATOM 1421 C C . SER A 1 182 ? 5.18 -4.316 -7.684 1 98.94 182 SER A C 1
ATOM 1423 O O . SER A 1 182 ? 4.789 -3.193 -8.008 1 98.94 182 SER A O 1
ATOM 1425 N N . LEU A 1 183 ? 6.422 -4.531 -7.289 1 98.94 183 LEU A N 1
ATOM 1426 C CA . LEU A 1 183 ? 7.422 -3.477 -7.188 1 98.94 183 LEU A CA 1
ATOM 1427 C C . LEU A 1 183 ? 7.75 -2.906 -8.562 1 98.94 183 LEU A C 1
ATOM 1429 O O . LEU A 1 183 ? 7.906 -1.692 -8.719 1 98.94 183 LEU A O 1
ATOM 1433 N N . ILE A 1 184 ? 7.848 -3.77 -9.539 1 98.94 184 ILE A N 1
ATOM 1434 C CA . ILE A 1 184 ? 8.148 -3.336 -10.898 1 98.94 184 ILE A CA 1
ATOM 1435 C C . ILE A 1 184 ? 7.004 -2.488 -11.438 1 98.94 184 ILE A C 1
ATOM 1437 O O . ILE A 1 184 ? 7.23 -1.405 -11.984 1 98.94 184 ILE A O 1
ATOM 1441 N N . ALA A 1 185 ? 5.789 -2.951 -11.219 1 98.88 185 ALA A N 1
ATOM 1442 C CA . ALA A 1 185 ? 4.633 -2.174 -11.648 1 98.88 185 ALA A CA 1
ATOM 1443 C C . ALA A 1 185 ? 4.574 -0.829 -10.93 1 98.88 185 ALA A C 1
ATOM 1445 O O . ALA A 1 185 ? 4.098 0.162 -11.484 1 98.88 185 ALA A O 1
ATOM 1446 N N . GLY A 1 186 ? 5.094 -0.771 -9.711 1 98.75 186 GLY A N 1
ATOM 1447 C CA . GLY A 1 186 ? 5.039 0.422 -8.875 1 98.75 186 GLY A CA 1
ATOM 1448 C C . GLY A 1 186 ? 6.199 1.37 -9.117 1 98.75 186 GLY A C 1
ATOM 1449 O O . GLY A 1 186 ? 6.223 2.479 -8.578 1 98.75 186 GLY A O 1
ATOM 1450 N N . ASP A 1 187 ? 7.227 0.906 -9.891 1 98.75 187 ASP A N 1
ATOM 1451 C CA . ASP A 1 187 ? 8.375 1.722 -10.281 1 98.75 187 ASP A CA 1
ATOM 1452 C C . ASP A 1 187 ? 9.156 2.188 -9.062 1 98.75 187 ASP A C 1
ATOM 1454 O O . ASP A 1 187 ? 9.359 3.387 -8.867 1 98.75 187 ASP A O 1
ATOM 1458 N N . THR A 1 188 ? 9.641 1.29 -8.305 1 98.69 188 THR A N 1
ATOM 1459 C CA . THR A 1 188 ? 10.477 1.541 -7.141 1 98.69 188 THR A CA 1
ATOM 1460 C C . THR A 1 188 ? 11.789 0.771 -7.242 1 98.69 188 THR A C 1
ATOM 1462 O O . THR A 1 188 ? 11.914 -0.327 -6.699 1 98.69 188 THR A O 1
ATOM 1465 N N . PRO A 1 189 ? 12.789 1.342 -7.914 1 98.38 189 PRO A N 1
ATOM 1466 C CA . PRO A 1 189 ? 13.977 0.609 -8.367 1 98.38 189 PRO A CA 1
ATOM 1467 C C . PRO A 1 189 ? 14.797 0.035 -7.215 1 98.38 189 PRO A C 1
ATOM 1469 O O . PRO A 1 189 ? 15.305 -1.084 -7.312 1 98.38 189 PRO A O 1
ATOM 1472 N N . GLN A 1 190 ? 14.953 0.755 -6.094 1 97.5 190 GLN A N 1
ATOM 1473 C CA . GLN A 1 190 ? 15.742 0.236 -4.98 1 97.5 190 GLN A CA 1
ATOM 1474 C C . GLN A 1 190 ? 15.133 -1.049 -4.426 1 97.5 190 GLN A C 1
ATOM 1476 O O . GLN A 1 190 ? 15.844 -2.035 -4.215 1 97.5 190 GLN A O 1
ATOM 1481 N N . GLN A 1 191 ? 13.883 -1.034 -4.188 1 98.69 191 GLN A N 1
ATOM 1482 C CA . GLN A 1 191 ? 13.195 -2.201 -3.641 1 98.69 191 GLN A CA 1
ATOM 1483 C C . GLN A 1 191 ? 13.133 -3.332 -4.664 1 98.69 191 GLN A C 1
ATOM 1485 O O . GLN A 1 191 ? 13.195 -4.508 -4.297 1 98.69 191 GLN A O 1
ATOM 1490 N N . ILE A 1 192 ? 12.961 -2.943 -5.996 1 98.75 192 ILE A N 1
ATOM 1491 C CA . ILE A 1 192 ? 13.008 -3.957 -7.043 1 98.75 192 ILE A CA 1
ATOM 1492 C C . ILE A 1 192 ? 14.32 -4.734 -6.949 1 98.75 192 ILE A C 1
ATOM 1494 O O . ILE A 1 192 ? 14.32 -5.965 -6.926 1 98.75 192 ILE A O 1
ATOM 1498 N N . ALA A 1 193 ? 15.414 -4.027 -6.848 1 97.94 193 ALA A N 1
ATOM 1499 C CA . ALA A 1 193 ? 16.734 -4.66 -6.785 1 97.94 193 ALA A CA 1
ATOM 1500 C C . ALA A 1 193 ? 16.844 -5.555 -5.551 1 97.94 193 ALA A C 1
ATOM 1502 O O . ALA A 1 193 ? 17.312 -6.691 -5.645 1 97.94 193 ALA A O 1
ATOM 1503 N N . TRP A 1 194 ? 16.422 -5.031 -4.391 1 98 194 TRP A N 1
ATOM 1504 C CA . TRP A 1 194 ? 16.453 -5.797 -3.148 1 98 194 TRP A CA 1
ATOM 1505 C C . TRP A 1 194 ? 15.719 -7.121 -3.299 1 98 194 TRP A C 1
ATOM 1507 O O . TRP A 1 194 ? 16.203 -8.164 -2.869 1 98 194 TRP A O 1
ATOM 1517 N N . HIS A 1 195 ? 14.578 -7.133 -3.912 1 98.56 195 HIS A N 1
ATOM 1518 C CA . HIS A 1 195 ? 13.695 -8.297 -3.914 1 98.56 195 HIS A CA 1
ATOM 1519 C C . HIS A 1 195 ? 14.07 -9.266 -5.039 1 98.56 195 HIS A C 1
ATOM 1521 O O . HIS A 1 195 ? 13.836 -10.469 -4.93 1 98.56 195 HIS A O 1
ATOM 1527 N N . LEU A 1 196 ? 14.625 -8.711 -6.168 1 98.44 196 LEU A N 1
ATOM 1528 C CA . LEU A 1 196 ? 15.211 -9.625 -7.145 1 98.44 196 LEU A CA 1
ATOM 1529 C C . LEU A 1 196 ? 16.359 -10.414 -6.527 1 98.44 196 LEU A C 1
ATOM 1531 O O . LEU A 1 196 ? 16.438 -11.633 -6.707 1 98.44 196 LEU A O 1
ATOM 1535 N N . ASP A 1 197 ? 17.234 -9.773 -5.766 1 97.81 197 ASP A N 1
ATOM 1536 C CA . ASP A 1 197 ? 18.281 -10.461 -5.031 1 97.81 197 ASP A CA 1
ATOM 1537 C C . ASP A 1 197 ? 17.703 -11.453 -4.023 1 97.81 197 ASP A C 1
ATOM 1539 O O . ASP A 1 197 ? 18.234 -12.547 -3.836 1 97.81 197 ASP A O 1
ATOM 1543 N N . GLY A 1 198 ? 16.656 -11.031 -3.379 1 98 198 GLY A N 1
ATOM 1544 C CA . GLY A 1 198 ? 15.977 -11.906 -2.432 1 98 198 GLY A CA 1
ATOM 1545 C C . GLY A 1 198 ? 15.453 -13.18 -3.066 1 98 198 GLY A C 1
ATOM 1546 O O . GLY A 1 198 ? 15.531 -14.258 -2.469 1 98 198 GLY A O 1
ATOM 1547 N N . ALA A 1 199 ? 14.867 -13.031 -4.277 1 98 199 ALA A N 1
ATOM 1548 C CA . ALA A 1 199 ? 14.383 -14.211 -4.992 1 98 199 ALA A CA 1
ATOM 1549 C C . ALA A 1 199 ? 15.523 -15.18 -5.289 1 98 199 ALA A C 1
ATOM 1551 O O . ALA A 1 199 ? 15.359 -16.391 -5.176 1 98 199 ALA A O 1
ATOM 1552 N N . ARG A 1 200 ? 16.625 -14.656 -5.648 1 97.62 200 ARG A N 1
ATOM 1553 C CA . ARG A 1 200 ? 17.797 -15.484 -5.898 1 97.62 200 ARG A CA 1
ATOM 1554 C C . ARG A 1 200 ? 18.234 -16.219 -4.633 1 97.62 200 ARG A C 1
ATOM 1556 O O . ARG A 1 200 ? 18.516 -17.422 -4.676 1 97.62 200 ARG A O 1
ATOM 1563 N N . ARG A 1 201 ? 18.297 -15.523 -3.553 1 97.31 201 ARG A N 1
ATOM 1564 C CA . ARG A 1 201 ? 18.641 -16.141 -2.275 1 97.31 201 ARG A CA 1
ATOM 1565 C C . ARG A 1 201 ? 17.641 -17.203 -1.88 1 97.31 201 ARG A C 1
ATOM 1567 O O . ARG A 1 201 ? 17.984 -18.188 -1.227 1 97.31 201 ARG A O 1
ATOM 1574 N N . GLY A 1 202 ? 16.422 -16.953 -2.326 1 96.88 202 GLY A N 1
ATOM 1575 C CA . GLY A 1 202 ? 15.344 -17.859 -1.987 1 96.88 202 GLY A CA 1
ATOM 1576 C C . GLY A 1 202 ? 15.281 -19.078 -2.883 1 96.88 202 GLY A C 1
ATOM 1577 O O . GLY A 1 202 ? 14.414 -19.938 -2.721 1 96.88 202 GLY A O 1
ATOM 1578 N N . GLY A 1 203 ? 16.156 -19.156 -3.939 1 96.56 203 GLY A N 1
ATOM 1579 C CA . GLY A 1 203 ? 16.266 -20.391 -4.691 1 96.56 203 GLY A CA 1
ATOM 1580 C C . GLY A 1 203 ? 16 -20.219 -6.176 1 96.56 203 GLY A C 1
ATOM 1581 O O . GLY A 1 203 ? 16.172 -21.156 -6.957 1 96.56 203 GLY A O 1
ATOM 1582 N N . ALA A 1 204 ? 15.602 -19.062 -6.574 1 96.56 204 ALA A N 1
ATOM 1583 C CA . ALA A 1 204 ? 15.398 -18.844 -8.008 1 96.56 204 ALA A CA 1
ATOM 1584 C C . ALA A 1 204 ? 16.719 -18.906 -8.758 1 96.56 204 ALA A C 1
ATOM 1586 O O . ALA A 1 204 ? 17.719 -18.297 -8.336 1 96.56 204 ALA A O 1
ATOM 1587 N N . THR A 1 205 ? 16.734 -19.609 -9.859 1 96 205 THR A N 1
ATOM 1588 C CA . THR A 1 205 ? 17.875 -19.5 -10.75 1 96 205 THR A CA 1
ATOM 1589 C C . THR A 1 205 ? 17.938 -18.109 -11.391 1 96 205 THR A C 1
ATOM 1591 O O . THR A 1 205 ? 16.953 -17.359 -11.352 1 96 205 THR A O 1
ATOM 1594 N N . LEU A 1 206 ? 19.094 -17.766 -11.914 1 96.69 206 LEU A N 1
ATOM 1595 C CA . LEU A 1 206 ? 19.219 -16.484 -12.609 1 96.69 206 LEU A CA 1
ATOM 1596 C C . LEU A 1 206 ? 18.188 -16.375 -13.734 1 96.69 206 LEU A C 1
ATOM 1598 O O . LEU A 1 206 ? 17.547 -15.336 -13.891 1 96.69 206 LEU A O 1
ATOM 1602 N N . GLU A 1 207 ? 18.016 -17.469 -14.5 1 96.12 207 GLU A N 1
ATOM 1603 C CA . GLU A 1 207 ? 17.062 -17.5 -15.609 1 96.12 207 GLU A CA 1
ATOM 1604 C C . GLU A 1 207 ? 15.633 -17.281 -15.125 1 96.12 207 GLU A C 1
ATOM 1606 O O . GLU A 1 207 ? 14.852 -16.578 -15.758 1 96.12 207 GLU A O 1
ATOM 1611 N N . GLU A 1 208 ? 15.305 -17.875 -14.016 1 96.62 208 GLU A N 1
ATOM 1612 C CA . GLU A 1 208 ? 13.969 -17.75 -13.453 1 96.62 208 GLU A CA 1
ATOM 1613 C C . GLU A 1 208 ? 13.703 -16.312 -12.977 1 96.62 208 GLU A C 1
ATOM 1615 O O . GLU A 1 208 ? 12.633 -15.758 -13.234 1 96.62 208 GLU A O 1
ATOM 1620 N N . ALA A 1 209 ? 14.688 -15.75 -12.273 1 97.81 209 ALA A N 1
ATOM 1621 C CA . ALA A 1 209 ? 14.547 -14.383 -11.789 1 97.81 209 ALA A CA 1
ATOM 1622 C C . ALA A 1 209 ? 14.422 -13.398 -12.953 1 97.81 209 ALA A C 1
ATOM 1624 O O . ALA A 1 209 ? 13.617 -12.469 -12.898 1 97.81 209 ALA A O 1
ATOM 1625 N N . GLN A 1 210 ? 15.211 -13.625 -14 1 98 210 GLN A N 1
ATOM 1626 C CA . GLN A 1 210 ? 15.133 -12.789 -15.188 1 98 210 GLN A CA 1
ATOM 1627 C C . GLN A 1 210 ? 13.773 -12.93 -15.875 1 98 210 GLN A C 1
ATOM 1629 O O . GLN A 1 210 ? 13.227 -11.953 -16.391 1 98 210 GLN A O 1
ATOM 1634 N N . ALA A 1 211 ? 13.273 -14.102 -15.891 1 97.94 211 ALA A N 1
ATOM 1635 C CA . ALA A 1 211 ? 11.969 -14.352 -16.5 1 97.94 211 ALA A CA 1
ATOM 1636 C C . ALA A 1 211 ? 10.859 -13.641 -15.719 1 97.94 211 ALA A C 1
ATOM 1638 O O . ALA A 1 211 ? 9.953 -13.062 -16.312 1 97.94 211 ALA A O 1
ATOM 1639 N N . VAL A 1 212 ? 10.945 -13.68 -14.43 1 98.44 212 VAL A N 1
ATOM 1640 C CA . VAL A 1 212 ? 9.961 -13.008 -13.586 1 98.44 212 VAL A CA 1
ATOM 1641 C C . VAL A 1 212 ? 10 -11.508 -13.852 1 98.44 212 VAL A C 1
ATOM 1643 O O . VAL A 1 212 ? 8.953 -10.875 -14.023 1 98.44 212 VAL A O 1
ATOM 1646 N N . ARG A 1 213 ? 11.188 -10.969 -13.875 1 98.81 213 ARG A N 1
ATOM 1647 C CA . ARG A 1 213 ? 11.367 -9.562 -14.203 1 98.81 213 ARG A CA 1
ATOM 1648 C C . ARG A 1 213 ? 10.758 -9.234 -15.562 1 98.81 213 ARG A C 1
ATOM 1650 O O . ARG A 1 213 ? 10.047 -8.234 -15.703 1 98.81 213 ARG A O 1
ATOM 1657 N N . LYS A 1 214 ? 11.008 -10.031 -16.5 1 98.69 214 LYS A N 1
ATOM 1658 C CA . LYS A 1 214 ? 10.547 -9.797 -17.875 1 98.69 214 LYS A CA 1
ATOM 1659 C C . LYS A 1 214 ? 9.023 -9.875 -17.953 1 98.69 214 LYS A C 1
ATOM 1661 O O . LYS A 1 214 ? 8.391 -9.039 -18.594 1 98.69 214 LYS A O 1
ATOM 1666 N N . ILE A 1 215 ? 8.461 -10.891 -17.359 1 98.81 215 ILE A N 1
ATOM 1667 C CA . ILE A 1 215 ? 7.012 -11.047 -17.359 1 98.81 215 ILE A CA 1
ATOM 1668 C C . ILE A 1 215 ? 6.359 -9.82 -16.719 1 98.81 215 ILE A C 1
ATOM 1670 O O . ILE A 1 215 ? 5.434 -9.242 -17.297 1 98.81 215 ILE A O 1
ATOM 1674 N N . ALA A 1 216 ? 6.855 -9.453 -15.539 1 98.94 216 ALA A N 1
ATOM 1675 C CA . ALA A 1 216 ? 6.305 -8.297 -14.82 1 98.94 216 ALA A CA 1
ATOM 1676 C C . ALA A 1 216 ? 6.406 -7.031 -15.664 1 98.94 216 ALA A C 1
ATOM 1678 O O . ALA A 1 216 ? 5.457 -6.25 -15.742 1 98.94 216 ALA A O 1
ATOM 1679 N N . MET A 1 217 ? 7.539 -6.84 -16.344 1 98.81 217 MET A N 1
ATOM 1680 C CA . MET A 1 217 ? 7.75 -5.648 -17.172 1 98.81 217 MET A CA 1
ATOM 1681 C C . MET A 1 217 ? 6.805 -5.641 -18.375 1 98.81 217 MET A C 1
ATOM 1683 O O . MET A 1 217 ? 6.219 -4.605 -18.703 1 98.81 217 MET A O 1
ATOM 1687 N N . GLU A 1 218 ? 6.695 -6.754 -19.031 1 98.75 218 GLU A N 1
ATOM 1688 C CA . GLU A 1 218 ? 5.832 -6.84 -20.203 1 98.75 218 GLU A CA 1
ATOM 1689 C C . GLU A 1 218 ? 4.379 -6.539 -19.844 1 98.75 218 GLU A C 1
ATOM 1691 O O . GLU A 1 218 ? 3.699 -5.801 -20.562 1 98.75 218 GLU A O 1
ATOM 1696 N N . VAL A 1 219 ? 3.922 -7.125 -18.781 1 98.88 219 VAL A N 1
ATOM 1697 C CA . VAL A 1 219 ? 2.535 -6.945 -18.359 1 98.88 219 VAL A CA 1
ATOM 1698 C C . VAL A 1 219 ? 2.311 -5.5 -17.922 1 98.88 219 VAL A C 1
ATOM 1700 O O . VAL A 1 219 ? 1.327 -4.871 -18.312 1 98.88 219 VAL A O 1
ATOM 1703 N N . ALA A 1 220 ? 3.211 -4.98 -17.047 1 98.81 220 ALA A N 1
ATOM 1704 C CA . ALA A 1 220 ? 3.07 -3.613 -16.562 1 98.81 220 ALA A CA 1
ATOM 1705 C C . ALA A 1 220 ? 3.107 -2.613 -17.719 1 98.81 220 ALA A C 1
ATOM 1707 O O . ALA A 1 220 ? 2.303 -1.679 -17.766 1 98.81 220 ALA A O 1
ATOM 1708 N N . SER A 1 221 ? 4.027 -2.814 -18.641 1 98.5 221 SER A N 1
ATOM 1709 C CA . SER A 1 221 ? 4.105 -1.939 -19.812 1 98.5 221 SER A CA 1
ATOM 1710 C C . SER A 1 221 ? 2.822 -2.002 -20.641 1 98.5 221 SER A C 1
ATOM 1712 O O . SER A 1 221 ? 2.309 -0.971 -21.078 1 98.5 221 SER A O 1
ATOM 1714 N N . HIS A 1 222 ? 2.383 -3.211 -20.844 1 98.12 222 HIS A N 1
ATOM 1715 C CA . HIS A 1 222 ? 1.132 -3.424 -21.562 1 98.12 222 HIS A CA 1
ATOM 1716 C C . HIS A 1 222 ? -0.025 -2.701 -20.891 1 98.12 222 HIS A C 1
ATOM 1718 O O . HIS A 1 222 ? -0.94 -2.215 -21.547 1 98.12 222 HIS A O 1
ATOM 1724 N N . ALA A 1 223 ? 0.03 -2.594 -19.562 1 97.69 223 ALA A N 1
ATOM 1725 C CA . ALA A 1 223 ? -1.015 -1.959 -18.766 1 97.69 223 ALA A CA 1
ATOM 1726 C C . ALA A 1 223 ? -0.817 -0.447 -18.703 1 97.69 223 ALA A C 1
ATOM 1728 O O . ALA A 1 223 ? -1.612 0.264 -18.078 1 97.69 223 ALA A O 1
ATOM 1729 N N . GLY A 1 224 ? 0.302 0.123 -19.25 1 96.38 224 GLY A N 1
ATOM 1730 C CA . GLY A 1 224 ? 0.472 1.562 -19.375 1 96.38 224 GLY A CA 1
ATOM 1731 C C . GLY A 1 224 ? 1.521 2.119 -18.438 1 96.38 224 GLY A C 1
ATOM 1732 O O . GLY A 1 224 ? 1.724 3.334 -18.359 1 96.38 224 GLY A O 1
ATOM 1733 N N . VAL A 1 225 ? 2.219 1.223 -17.734 1 97.69 225 VAL A N 1
ATOM 1734 C CA . VAL A 1 225 ? 3.252 1.672 -16.797 1 97.69 225 VAL A CA 1
ATOM 1735 C C . VAL A 1 225 ? 4.48 2.139 -17.578 1 97.69 225 VAL A C 1
ATOM 1737 O O . VAL A 1 225 ? 4.879 1.503 -18.562 1 97.69 225 VAL A O 1
ATOM 1740 N N . ARG A 1 226 ? 4.934 3.246 -17.141 1 97 226 ARG A N 1
ATOM 1741 C CA . ARG A 1 226 ? 6.199 3.781 -17.641 1 97 226 ARG A CA 1
ATOM 1742 C C . ARG A 1 226 ? 7.164 4.055 -16.484 1 97 226 ARG A C 1
ATOM 1744 O O . ARG A 1 226 ? 6.766 4.598 -15.453 1 97 226 ARG A O 1
ATOM 1751 N N . TRP A 1 227 ? 8.352 3.633 -16.656 1 97.88 227 TRP A N 1
ATOM 1752 C CA . TRP A 1 227 ? 9.336 3.762 -15.578 1 97.88 227 TRP A CA 1
ATOM 1753 C C . TRP A 1 227 ? 10.188 5.008 -15.773 1 97.88 227 TRP A C 1
ATOM 1755 O O . TRP A 1 227 ? 10.664 5.281 -16.875 1 97.88 227 TRP A O 1
ATOM 1765 N N . GLN A 1 228 ? 10.398 5.715 -14.766 1 95.06 228 GLN A N 1
ATOM 1766 C CA . GLN A 1 228 ? 11.117 6.98 -14.828 1 95.06 228 GLN A CA 1
ATOM 1767 C C . GLN A 1 228 ? 12.602 6.762 -15.109 1 95.06 228 GLN A C 1
ATOM 1769 O O . GLN A 1 228 ? 13.203 7.488 -15.906 1 95.06 228 GLN A O 1
ATOM 1774 N N . GLU A 1 229 ? 13.242 5.785 -14.43 1 94.12 229 GLU A N 1
ATOM 1775 C CA . GLU A 1 229 ? 14.68 5.562 -14.539 1 94.12 229 GLU A CA 1
ATOM 1776 C C . GLU A 1 229 ? 14.984 4.137 -14.992 1 94.12 229 GLU A C 1
ATOM 1778 O O . GLU A 1 229 ? 16.094 3.633 -14.766 1 94.12 229 GLU A O 1
ATOM 1783 N N . GLY A 1 230 ? 13.977 3.48 -15.523 1 95.44 230 GLY A N 1
ATOM 1784 C CA . GLY A 1 230 ? 14.164 2.102 -15.938 1 95.44 230 GLY A CA 1
ATOM 1785 C C . GLY A 1 230 ? 14.008 1.107 -14.805 1 95.44 230 GLY A C 1
ATOM 1786 O O . GLY A 1 230 ? 13.758 1.497 -13.664 1 95.44 230 GLY A O 1
ATOM 1787 N N . VAL A 1 231 ? 14.062 -0.145 -15.109 1 98.06 231 VAL A N 1
ATOM 1788 C CA . VAL A 1 231 ? 13.953 -1.236 -14.141 1 98.06 231 VAL A CA 1
ATOM 1789 C C . VAL A 1 231 ? 15.312 -1.904 -13.953 1 98.06 231 VAL A C 1
ATOM 1791 O O . VAL A 1 231 ? 15.938 -2.328 -14.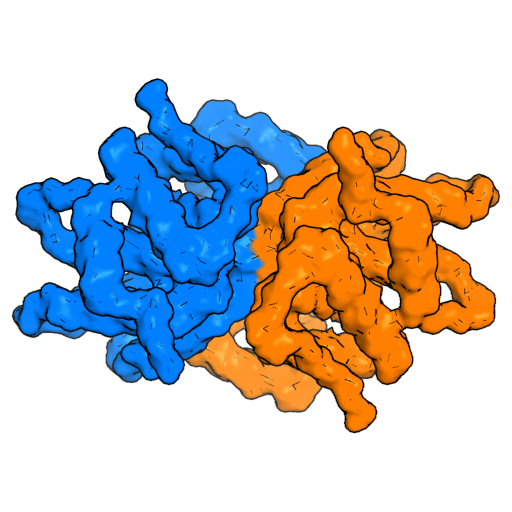93 1 98.06 231 VAL A O 1
ATOM 1794 N N . PRO A 1 232 ? 15.758 -2.01 -12.711 1 97.31 232 PRO A N 1
ATOM 1795 C CA . PRO A 1 232 ? 17.078 -2.6 -12.484 1 97.31 232 PRO A CA 1
ATOM 1796 C C . PRO A 1 232 ? 17.188 -4.027 -13.023 1 97.31 232 PRO A C 1
ATOM 1798 O O . PRO A 1 232 ? 16.219 -4.789 -12.953 1 97.31 232 PRO A O 1
ATOM 1801 N N . GLU A 1 233 ? 18.375 -4.363 -13.469 1 94.31 233 GLU A N 1
ATOM 1802 C CA . GLU A 1 233 ? 18.672 -5.707 -13.953 1 94.31 233 GLU A CA 1
ATOM 1803 C C . GLU A 1 233 ? 19.188 -6.602 -12.828 1 94.31 233 GLU A C 1
ATOM 1805 O O . GLU A 1 233 ? 19.594 -6.109 -11.773 1 94.31 233 GLU A O 1
ATOM 1810 N N . ILE A 1 234 ? 18.953 -7.828 -13.039 1 90.81 234 ILE A N 1
ATOM 1811 C CA . ILE A 1 234 ? 19.562 -8.781 -12.117 1 90.81 234 ILE A CA 1
ATOM 1812 C C . ILE A 1 234 ? 20.828 -9.359 -12.75 1 90.81 234 ILE A C 1
ATOM 1814 O O . ILE A 1 234 ? 20.812 -9.844 -13.883 1 90.81 234 ILE A O 1
ATOM 1818 N N . VAL A 1 235 ? 21.969 -9.062 -12.133 1 78.94 235 VAL A N 1
ATOM 1819 C CA . VAL A 1 235 ? 23.266 -9.469 -12.695 1 78.94 235 VAL A CA 1
ATOM 1820 C C . VAL A 1 235 ? 23.812 -10.656 -11.914 1 78.94 235 VAL A C 1
ATOM 1822 O O . VAL A 1 235 ? 23.469 -10.859 -10.75 1 78.94 235 VAL A O 1
ATOM 1825 N N . SER A 1 236 ? 24.438 -11.578 -12.664 1 69.44 236 SER A N 1
ATOM 1826 C CA . SER A 1 236 ? 25.094 -12.773 -12.141 1 69.44 236 SER A CA 1
ATOM 1827 C C . SER A 1 236 ? 26.109 -12.414 -11.07 1 69.44 236 SER A C 1
ATOM 1829 O O . SER A 1 236 ? 26.672 -11.312 -11.07 1 69.44 236 SER A O 1
ATOM 1831 N N . MET B 1 1 ? 18.312 19.297 -10.875 1 41.09 1 MET B N 1
ATOM 1832 C CA . MET B 1 1 ? 16.984 18.797 -11.242 1 41.09 1 MET B CA 1
ATOM 1833 C C . MET B 1 1 ? 15.906 19.766 -10.773 1 41.09 1 MET B C 1
ATOM 1835 O O . MET B 1 1 ? 16.016 20.359 -9.695 1 41.09 1 MET B O 1
ATOM 1839 N N . SER B 1 2 ? 15.156 20.266 -11.633 1 58.44 2 SER B N 1
ATOM 1840 C CA . SER B 1 2 ? 14.164 21.281 -11.32 1 58.44 2 SER B CA 1
ATOM 1841 C C . SER B 1 2 ? 13.266 20.828 -10.164 1 58.44 2 SER B C 1
ATOM 1843 O O . SER B 1 2 ? 12.938 19.656 -10.055 1 58.44 2 SER B O 1
ATOM 1845 N N . ALA B 1 3 ? 13.07 21.609 -9.25 1 80.06 3 ALA B N 1
ATOM 1846 C CA . ALA B 1 3 ? 12.242 21.344 -8.078 1 80.06 3 ALA B CA 1
ATOM 1847 C C . ALA B 1 3 ? 10.875 20.797 -8.484 1 80.06 3 ALA B C 1
ATOM 1849 O O . ALA B 1 3 ? 10.258 21.297 -9.43 1 80.06 3 ALA B O 1
ATOM 1850 N N . VAL B 1 4 ? 10.531 19.688 -7.961 1 87.25 4 VAL B N 1
ATOM 1851 C CA . VAL B 1 4 ? 9.227 19.078 -8.234 1 87.25 4 VAL B CA 1
ATOM 1852 C C . VAL B 1 4 ? 8.117 20.016 -7.758 1 87.25 4 VAL B C 1
ATOM 1854 O O . VAL B 1 4 ? 7.047 20.078 -8.359 1 87.25 4 VAL B O 1
ATOM 1857 N N . ALA B 1 5 ? 8.414 20.766 -6.676 1 92.62 5 ALA B N 1
ATOM 1858 C CA . ALA B 1 5 ? 7.422 21.688 -6.125 1 92.62 5 ALA B CA 1
ATOM 1859 C C . ALA B 1 5 ? 8.047 23.031 -5.789 1 92.62 5 ALA B C 1
ATOM 1861 O O . ALA B 1 5 ? 8.719 23.172 -4.766 1 92.62 5 ALA B O 1
ATOM 1862 N N . THR B 1 6 ? 7.738 24.094 -6.52 1 93.69 6 THR B N 1
ATOM 1863 C CA . THR B 1 6 ? 8.242 25.438 -6.266 1 93.69 6 THR B CA 1
ATOM 1864 C C . THR B 1 6 ? 7.445 26.109 -5.152 1 93.69 6 THR B C 1
ATOM 1866 O O . THR B 1 6 ? 6.332 25.703 -4.84 1 93.69 6 THR B O 1
ATOM 1869 N N . SER B 1 7 ? 8.055 27.156 -4.594 1 94.81 7 SER B N 1
ATOM 1870 C CA . SER B 1 7 ? 7.348 27.938 -3.578 1 94.81 7 SER B CA 1
ATOM 1871 C C . SER B 1 7 ? 6.062 28.547 -4.137 1 94.81 7 SER B C 1
ATOM 1873 O O . SER B 1 7 ? 5.055 28.641 -3.434 1 94.81 7 SER B O 1
ATOM 1875 N N . THR B 1 8 ? 6.133 28.891 -5.359 1 96.12 8 THR B N 1
ATOM 1876 C CA . THR B 1 8 ? 4.953 29.469 -6.008 1 96.12 8 THR B CA 1
ATOM 1877 C C . THR B 1 8 ? 3.846 28.422 -6.117 1 96.12 8 THR B C 1
ATOM 1879 O O . THR B 1 8 ? 2.682 28.719 -5.832 1 96.12 8 THR B O 1
ATOM 1882 N N . PHE B 1 9 ? 4.211 27.266 -6.551 1 97.88 9 PHE B N 1
ATOM 1883 C CA . PHE B 1 9 ? 3.242 26.172 -6.656 1 97.88 9 PHE B CA 1
ATOM 1884 C C . PHE B 1 9 ? 2.643 25.844 -5.297 1 97.88 9 PHE B C 1
ATOM 1886 O O . PHE B 1 9 ? 1.424 25.734 -5.16 1 97.88 9 PHE B O 1
ATOM 1893 N N . LEU B 1 10 ? 3.5 25.734 -4.273 1 97.44 10 LEU B N 1
ATOM 1894 C CA . LEU B 1 10 ? 3.037 25.359 -2.941 1 97.44 10 LEU B CA 1
ATOM 1895 C C . LEU B 1 10 ? 2.166 26.453 -2.338 1 97.44 10 LEU B C 1
ATOM 1897 O O . LEU B 1 10 ? 1.209 26.172 -1.616 1 97.44 10 LEU B O 1
ATOM 1901 N N . ASN B 1 11 ? 2.508 27.656 -2.641 1 95.5 11 ASN B N 1
ATOM 1902 C CA . ASN B 1 11 ? 1.671 28.766 -2.189 1 95.5 11 ASN B CA 1
ATOM 1903 C C . ASN B 1 11 ? 0.279 28.719 -2.812 1 95.5 11 ASN B C 1
ATOM 1905 O O . ASN B 1 11 ? -0.718 29 -2.145 1 95.5 11 ASN B O 1
ATOM 1909 N N . SER B 1 12 ? 0.212 28.391 -4.043 1 96.88 12 SER B N 1
ATOM 1910 C CA . SER B 1 12 ? -1.07 28.266 -4.73 1 96.88 12 SER B CA 1
ATOM 1911 C C . SER B 1 12 ? -1.898 27.125 -4.156 1 96.88 12 SER B C 1
ATOM 1913 O O . SER B 1 12 ? -3.111 27.25 -3.977 1 96.88 12 SER B O 1
ATOM 1915 N N . VAL B 1 13 ? -1.271 26.016 -3.889 1 97.06 13 VAL B N 1
ATOM 1916 C CA . VAL B 1 13 ? -1.93 24.844 -3.346 1 97.06 13 VAL B CA 1
ATOM 1917 C C . VAL B 1 13 ? -2.447 25.141 -1.939 1 97.06 13 VAL B C 1
ATOM 1919 O O . VAL B 1 13 ? -3.574 24.766 -1.595 1 97.06 13 VAL B O 1
ATOM 1922 N N . LYS B 1 14 ? -1.681 25.75 -1.135 1 95.38 14 LYS B N 1
ATOM 1923 C CA . LYS B 1 14 ? -2.037 26.156 0.224 1 95.38 14 LYS B CA 1
ATOM 1924 C C . LYS B 1 14 ? -3.297 27.016 0.234 1 95.38 14 LYS B C 1
ATOM 1926 O O . LYS B 1 14 ? -4.145 26.875 1.119 1 95.38 14 LYS B O 1
ATOM 1931 N N . ALA B 1 15 ? -3.48 27.812 -0.746 1 94.81 15 ALA B N 1
ATOM 1932 C CA . ALA B 1 15 ? -4.551 28.797 -0.802 1 94.81 15 ALA B CA 1
ATOM 1933 C C . ALA B 1 15 ? -5.902 28.141 -1.052 1 94.81 15 ALA B C 1
ATOM 1935 O O . ALA B 1 15 ? -6.949 28.75 -0.861 1 94.81 15 ALA B O 1
ATOM 1936 N N . PHE B 1 16 ? -5.887 26.859 -1.438 1 96 16 PHE B N 1
ATOM 1937 C CA . PHE B 1 16 ? -7.141 26.188 -1.745 1 96 16 PHE B CA 1
ATOM 1938 C C . PHE B 1 16 ? -7.918 25.875 -0.469 1 96 16 PHE B C 1
ATOM 1940 O O . PHE B 1 16 ? -9.141 25.766 -0.495 1 96 16 PHE B O 1
ATOM 1947 N N . TYR B 1 17 ? -7.195 25.641 0.651 1 95.62 17 TYR B N 1
ATOM 1948 C CA . TYR B 1 17 ? -7.895 25.312 1.887 1 95.62 17 TYR B CA 1
ATOM 1949 C C . TYR B 1 17 ? -8.438 26.562 2.566 1 95.62 17 TYR B C 1
ATOM 1951 O O . TYR B 1 17 ? -7.723 27.547 2.715 1 95.62 17 TYR B O 1
ATOM 1959 N N . PRO B 1 18 ? -9.656 26.5 2.98 1 91.62 18 PRO B N 1
ATOM 1960 C CA . PRO B 1 18 ? -10.266 27.719 3.551 1 91.62 18 PRO B CA 1
ATOM 1961 C C . PRO B 1 18 ? -9.594 28.156 4.855 1 91.62 18 PRO B C 1
ATOM 1963 O O . PRO B 1 18 ? -9.203 27.312 5.664 1 91.62 18 PRO B O 1
ATOM 1966 N N . THR B 1 19 ? -9.25 29.391 4.914 1 79.62 19 THR B N 1
ATOM 1967 C CA . THR B 1 19 ? -8.625 29.984 6.094 1 79.62 19 THR B CA 1
ATOM 1968 C C . THR B 1 19 ? -9.688 30.531 7.043 1 79.62 19 THR B C 1
ATOM 1970 O O . THR B 1 19 ? -10.664 31.141 6.605 1 79.62 19 THR B O 1
ATOM 1973 N N . ARG B 1 20 ? -9.703 29.906 8.242 1 71 20 ARG B N 1
ATOM 1974 C CA . ARG B 1 20 ? -10.547 30.5 9.266 1 71 20 ARG B CA 1
ATOM 1975 C C . ARG B 1 20 ? -9.766 31.5 10.109 1 71 20 ARG B C 1
ATOM 1977 O O . ARG B 1 20 ? -8.57 31.312 10.375 1 71 20 ARG B O 1
ATOM 1984 N N . LYS B 1 21 ? -10.344 32.594 10.203 1 64.44 21 LYS B N 1
ATOM 1985 C CA . LYS B 1 21 ? -9.742 33.625 11.023 1 64.44 21 LYS B CA 1
ATOM 1986 C C . LYS B 1 21 ? -9.297 33.094 12.375 1 64.44 21 LYS B C 1
ATOM 1988 O O . LYS B 1 21 ? -10.039 32.344 13.031 1 64.44 21 LYS B O 1
ATOM 1993 N N . GLY B 1 22 ? -8.016 33.25 12.766 1 57.62 22 GLY B N 1
ATOM 1994 C CA . GLY B 1 22 ? -7.461 32.875 14.055 1 57.62 22 GLY B CA 1
ATOM 1995 C C . GLY B 1 22 ? -6.84 31.5 14.078 1 57.62 22 GLY B C 1
ATOM 1996 O O . GLY B 1 22 ? -6.359 31.047 15.109 1 57.62 22 GLY B O 1
ATOM 1997 N N . VAL B 1 23 ? -7.105 30.844 12.922 1 59.91 23 VAL B N 1
ATOM 1998 C CA . VAL B 1 23 ? -6.527 29.5 12.914 1 59.91 23 VAL B CA 1
ATOM 1999 C C . VAL B 1 23 ? -5.129 29.547 12.305 1 59.91 23 VAL B C 1
ATOM 2001 O O . VAL B 1 23 ? -4.934 30.078 11.211 1 59.91 23 VAL B O 1
ATOM 2004 N N . GLY B 1 24 ? -4.121 29.328 13.047 1 60.19 24 GLY B N 1
ATOM 2005 C CA . GLY B 1 24 ? -2.719 29.328 12.664 1 60.19 24 GLY B CA 1
ATOM 2006 C C . GLY B 1 24 ? -2.396 28.312 11.57 1 60.19 24 GLY B C 1
ATOM 2007 O O . GLY B 1 24 ? -3.16 27.375 11.344 1 60.19 24 GLY B O 1
ATOM 2008 N N . THR B 1 25 ? -1.431 28.609 10.812 1 55.88 25 THR B N 1
ATOM 2009 C CA . THR B 1 25 ? -0.908 27.812 9.711 1 55.88 25 THR B CA 1
ATOM 2010 C C . THR B 1 25 ? -0.774 26.359 10.109 1 55.88 25 THR B C 1
ATOM 2012 O O . THR B 1 25 ? -1.07 25.453 9.312 1 55.88 25 THR B O 1
ATOM 2015 N N . VAL B 1 26 ? -0.324 26.156 11.328 1 63.69 26 VAL B N 1
ATOM 2016 C CA . VAL B 1 26 ? -0.087 24.797 11.828 1 63.69 26 VAL B CA 1
ATOM 2017 C C . VAL B 1 26 ? -1.396 24.016 11.836 1 63.69 26 VAL B C 1
ATOM 2019 O O . VAL B 1 26 ? -1.391 22.781 11.688 1 63.69 26 VAL B O 1
ATOM 2022 N N . VAL B 1 27 ? -2.324 24.766 11.68 1 77.12 27 VAL B N 1
ATOM 2023 C CA . VAL B 1 27 ? -3.629 24.125 11.812 1 77.12 27 VAL B CA 1
ATOM 2024 C C . VAL B 1 27 ? -4.184 23.797 10.43 1 77.12 27 VAL B C 1
ATOM 2026 O O . VAL B 1 27 ? -4.961 22.859 10.273 1 77.12 27 VAL B O 1
ATOM 2029 N N . ASN B 1 28 ? -3.664 24.531 9.461 1 87.56 28 ASN B N 1
ATOM 2030 C CA . ASN B 1 28 ? -4.078 24.25 8.094 1 87.56 28 ASN B CA 1
ATOM 2031 C C . ASN B 1 28 ? -3.492 22.922 7.598 1 87.56 28 ASN B C 1
ATOM 2033 O O . ASN B 1 28 ? -2.271 22.781 7.488 1 87.56 28 ASN B O 1
ATOM 2037 N N . PRO B 1 29 ? -4.316 21.953 7.246 1 95 29 PRO B N 1
ATOM 2038 C CA . PRO B 1 29 ? -3.832 20.609 6.961 1 95 29 PRO B CA 1
ATOM 2039 C C . PRO B 1 29 ? -3.342 20.438 5.527 1 95 29 PRO B C 1
ATOM 2041 O O . PRO B 1 29 ? -3.043 19.328 5.094 1 95 29 PRO B O 1
ATOM 2044 N N . TRP B 1 30 ? -3.217 21.547 4.754 1 96.88 30 TRP B N 1
ATOM 2045 C CA . TRP B 1 30 ? -2.9 21.469 3.33 1 96.88 30 TRP B CA 1
ATOM 2046 C C . TRP B 1 30 ? -1.587 20.734 3.107 1 96.88 30 TRP B C 1
ATOM 2048 O O . TRP B 1 30 ? -1.442 19.984 2.133 1 96.88 30 TRP B O 1
ATOM 2058 N N . TYR B 1 31 ? -0.597 20.938 4.008 1 97.38 31 TYR B N 1
ATOM 2059 C CA . TYR B 1 31 ? 0.733 20.375 3.801 1 97.38 31 TYR B CA 1
ATOM 2060 C C . TYR B 1 31 ? 0.719 18.859 3.975 1 97.38 31 TYR B C 1
ATOM 2062 O O . TYR B 1 31 ? 1.504 18.141 3.344 1 97.38 31 TYR B O 1
ATOM 2070 N N . ILE B 1 32 ? -0.185 18.344 4.855 1 98.62 32 ILE B N 1
ATOM 2071 C CA . ILE B 1 32 ? -0.356 16.906 5 1 98.62 32 ILE B CA 1
ATOM 2072 C C . ILE B 1 32 ? -0.881 16.312 3.693 1 98.62 32 ILE B C 1
ATOM 2074 O O . ILE B 1 32 ? -0.33 15.336 3.182 1 98.62 32 ILE B O 1
ATOM 2078 N N . VAL B 1 33 ? -1.878 16.953 3.137 1 98.88 33 VAL B N 1
ATOM 2079 C CA . VAL B 1 33 ? -2.512 16.5 1.903 1 98.88 33 VAL B CA 1
ATOM 2080 C C . VAL B 1 33 ? -1.506 16.547 0.756 1 98.88 33 VAL B C 1
ATOM 2082 O O . VAL B 1 33 ? -1.372 15.586 -0 1 98.88 33 VAL B O 1
ATOM 2085 N N . ALA B 1 34 ? -0.769 17.641 0.654 1 98.88 34 ALA B N 1
ATOM 2086 C CA . ALA B 1 34 ? 0.196 17.828 -0.428 1 98.88 34 ALA B CA 1
ATOM 2087 C C . ALA B 1 34 ? 1.328 16.812 -0.329 1 98.88 34 ALA B C 1
ATOM 2089 O O . ALA B 1 34 ? 1.688 16.172 -1.322 1 98.88 34 ALA B O 1
ATOM 2090 N N . ALA B 1 35 ? 1.915 16.641 0.87 1 98.94 35 ALA B N 1
ATOM 2091 C CA . ALA B 1 35 ? 3.031 15.719 1.058 1 98.94 35 ALA B CA 1
ATOM 2092 C C . ALA B 1 35 ? 2.621 14.289 0.723 1 98.94 35 ALA B C 1
ATOM 2094 O O . ALA B 1 35 ? 3.357 13.57 0.043 1 98.94 35 ALA B O 1
ATOM 2095 N N . VAL B 1 36 ? 1.43 13.898 1.182 1 99 36 VAL B N 1
ATOM 2096 C CA . VAL B 1 36 ? 0.958 12.539 0.935 1 99 36 VAL B CA 1
ATOM 2097 C C . VAL B 1 36 ? 0.68 12.352 -0.555 1 99 36 VAL B C 1
ATOM 2099 O O . VAL B 1 36 ? 0.958 11.289 -1.116 1 99 36 VAL B O 1
ATOM 2102 N N . ALA B 1 37 ? 0.144 13.367 -1.211 1 98.94 37 ALA B N 1
ATOM 2103 C CA . ALA B 1 37 ? -0.096 13.273 -2.648 1 98.94 37 ALA B CA 1
ATOM 2104 C C . ALA B 1 37 ? 1.213 13.109 -3.414 1 98.94 37 ALA B C 1
ATOM 2106 O O . ALA B 1 37 ? 1.298 12.297 -4.34 1 98.94 37 ALA B O 1
ATOM 2107 N N . PHE B 1 38 ? 2.262 13.875 -3.047 1 98.94 38 PHE B N 1
ATOM 2108 C CA . PHE B 1 38 ? 3.57 13.703 -3.668 1 98.94 38 PHE B CA 1
ATOM 2109 C C . PHE B 1 38 ? 4.102 12.297 -3.426 1 98.94 38 PHE B C 1
ATOM 2111 O O . PHE B 1 38 ? 4.578 11.633 -4.352 1 98.94 38 PHE B O 1
ATOM 2118 N N . SER B 1 39 ? 3.996 11.844 -2.18 1 98.94 39 SER B N 1
ATOM 2119 C CA . SER B 1 39 ? 4.477 10.516 -1.816 1 98.94 39 SER B CA 1
ATOM 2120 C C . SER B 1 39 ? 3.785 9.438 -2.643 1 98.94 39 SER B C 1
ATOM 2122 O O . SER B 1 39 ? 4.449 8.586 -3.236 1 98.94 39 SER B O 1
ATOM 2124 N N . ALA B 1 40 ? 2.449 9.492 -2.674 1 98.94 40 ALA B N 1
ATOM 2125 C CA . ALA B 1 40 ? 1.653 8.484 -3.369 1 98.94 40 ALA B CA 1
ATOM 2126 C C . ALA B 1 40 ? 1.868 8.562 -4.879 1 98.94 40 ALA B C 1
ATOM 2128 O O . ALA B 1 40 ? 1.59 7.602 -5.598 1 98.94 40 ALA B O 1
ATOM 2129 N N . SER B 1 41 ? 2.4 9.695 -5.379 1 98.75 41 SER B N 1
ATOM 2130 C CA . SER B 1 41 ? 2.68 9.883 -6.797 1 98.75 41 SER B CA 1
ATOM 2131 C C . SER B 1 41 ? 4.133 9.555 -7.125 1 98.75 41 SER B C 1
ATOM 2133 O O . SER B 1 41 ? 4.629 9.898 -8.195 1 98.75 41 SER B O 1
ATOM 2135 N N . ASN B 1 42 ? 4.801 8.984 -6.133 1 98.5 42 ASN B N 1
ATOM 2136 C CA . ASN B 1 42 ? 6.172 8.516 -6.312 1 98.5 42 ASN B CA 1
ATOM 2137 C C . ASN B 1 42 ? 7.137 9.68 -6.52 1 98.5 42 ASN B C 1
ATOM 2139 O O . ASN B 1 42 ? 8.055 9.594 -7.34 1 98.5 42 ASN B O 1
ATOM 2143 N N . LYS B 1 43 ? 6.91 10.758 -5.871 1 98.56 43 LYS B N 1
ATOM 2144 C CA . LYS B 1 43 ? 7.781 11.93 -5.867 1 98.56 43 LYS B CA 1
ATOM 2145 C C . LYS B 1 43 ? 8.242 12.266 -4.453 1 98.56 43 LYS B C 1
ATOM 2147 O O . LYS B 1 43 ? 7.848 13.289 -3.893 1 98.56 43 LYS B O 1
ATOM 2152 N N . PRO B 1 44 ? 9.188 11.484 -3.939 1 98.56 44 PRO B N 1
ATOM 2153 C CA . PRO B 1 44 ? 9.641 11.711 -2.564 1 98.56 44 PRO B CA 1
ATOM 2154 C C . PRO B 1 44 ? 10.273 13.094 -2.373 1 98.56 44 PRO B C 1
ATOM 2156 O O . PRO B 1 44 ? 10.18 13.672 -1.285 1 98.56 44 PRO B O 1
ATOM 2159 N N . GLU B 1 45 ? 10.836 13.633 -3.398 1 98.06 45 GLU B N 1
ATOM 2160 C CA . GLU B 1 45 ? 11.445 14.961 -3.301 1 98.06 45 GLU B CA 1
ATOM 2161 C C . GLU B 1 45 ? 10.398 16.016 -2.979 1 98.06 45 GLU B C 1
ATOM 2163 O O . GLU B 1 45 ? 10.695 17.016 -2.303 1 98.06 45 GLU B O 1
ATOM 2168 N N . GLY B 1 46 ? 9.188 15.82 -3.518 1 98.62 46 GLY B N 1
ATOM 2169 C CA . GLY B 1 46 ? 8.102 16.734 -3.209 1 98.62 46 GLY B CA 1
ATOM 2170 C C . GLY B 1 46 ? 7.77 16.781 -1.729 1 98.62 46 GLY B C 1
ATOM 2171 O O . GLY B 1 46 ? 7.367 17.828 -1.217 1 98.62 46 GLY B O 1
ATOM 2172 N N . VAL B 1 47 ? 7.953 15.695 -1.024 1 98.75 47 VAL B N 1
ATOM 2173 C CA . VAL B 1 47 ? 7.684 15.617 0.407 1 98.75 47 VAL B CA 1
ATOM 2174 C C . VAL B 1 47 ? 8.648 16.516 1.167 1 98.75 47 VAL B C 1
ATOM 2176 O O . VAL B 1 47 ? 8.242 17.297 2.035 1 98.75 47 VAL B O 1
ATOM 2179 N N . SER B 1 48 ? 9.953 16.469 0.794 1 98.38 48 SER B N 1
ATOM 2180 C CA . SER B 1 48 ? 10.961 17.297 1.449 1 98.38 48 SER B CA 1
ATOM 2181 C C . SER B 1 48 ? 10.734 18.781 1.168 1 98.38 48 SER B C 1
ATOM 2183 O O . SER B 1 48 ? 10.961 19.625 2.037 1 98.38 48 SER B O 1
ATOM 2185 N N . GLU B 1 49 ? 10.281 19.031 -0.023 1 98.56 49 GLU B N 1
ATOM 2186 C CA . GLU B 1 49 ? 10.055 20.422 -0.407 1 98.56 49 GLU B CA 1
ATOM 2187 C C . GLU B 1 49 ? 8.859 21.016 0.332 1 98.56 49 GLU B C 1
ATOM 2189 O O . GLU B 1 49 ? 8.891 22.172 0.752 1 98.56 49 GLU B O 1
ATOM 2194 N N . VAL B 1 50 ? 7.797 20.234 0.504 1 98.25 50 VAL B N 1
ATOM 2195 C CA . VAL B 1 50 ? 6.652 20.672 1.298 1 98.25 50 VAL B CA 1
ATOM 2196 C C . VAL B 1 50 ? 7.094 20.938 2.734 1 98.25 50 VAL B C 1
ATOM 2198 O O . VAL B 1 50 ? 6.738 21.969 3.316 1 98.25 50 VAL B O 1
ATOM 2201 N N . PHE B 1 51 ? 7.906 20.062 3.303 1 97.81 51 PHE B N 1
ATOM 2202 C CA . PHE B 1 51 ? 8.383 20.172 4.676 1 97.81 51 PHE B CA 1
ATOM 2203 C C . PHE B 1 51 ? 9.188 21.453 4.871 1 97.81 51 PHE B C 1
ATOM 2205 O O . PHE B 1 51 ? 8.922 22.234 5.797 1 97.81 51 PHE B O 1
ATOM 2212 N N . ARG B 1 52 ? 10.094 21.688 3.963 1 96.31 52 ARG B N 1
ATOM 2213 C CA . ARG B 1 52 ? 10.93 22.891 4.051 1 96.31 52 ARG B CA 1
ATOM 2214 C C . ARG B 1 52 ? 10.086 24.156 3.92 1 96.31 52 ARG B C 1
ATOM 2216 O O . ARG B 1 52 ? 10.312 25.125 4.633 1 96.31 52 ARG B O 1
ATOM 2223 N N . TYR B 1 53 ? 9.188 24.062 3.033 1 95.81 53 TYR B N 1
ATOM 2224 C CA . TYR B 1 53 ? 8.328 25.219 2.797 1 95.81 53 TYR B CA 1
ATOM 2225 C C . TYR B 1 53 ? 7.531 25.578 4.047 1 95.81 53 TYR B C 1
ATOM 2227 O O . TYR B 1 53 ? 7.477 26.75 4.449 1 95.81 53 TYR B O 1
ATOM 2235 N N . VAL B 1 54 ? 6.906 24.578 4.641 1 94.75 54 VAL B N 1
ATOM 2236 C CA . VAL B 1 54 ? 6.055 24.812 5.801 1 94.75 54 VAL B CA 1
ATOM 2237 C C . VAL B 1 54 ? 6.891 25.328 6.969 1 94.75 54 VAL B C 1
ATOM 2239 O O . VAL B 1 54 ? 6.457 26.203 7.711 1 94.75 54 VAL B O 1
ATOM 2242 N N . LEU B 1 55 ? 8.094 24.766 7.164 1 92.94 55 LEU B N 1
ATOM 2243 C CA . LEU B 1 55 ? 8.969 25.219 8.242 1 92.94 55 LEU B CA 1
ATOM 2244 C C . LEU B 1 55 ? 9.359 26.672 8.062 1 92.94 55 LEU B C 1
ATOM 2246 O O . LEU B 1 55 ? 9.492 27.422 9.039 1 92.94 55 LEU B O 1
ATOM 2250 N N . GLN B 1 56 ? 9.547 27.062 6.852 1 90.12 56 GLN B N 1
ATOM 2251 C CA . GLN B 1 56 ? 9.945 28.438 6.555 1 90.12 56 GLN B CA 1
ATOM 2252 C C . GLN B 1 56 ? 8.812 29.422 6.859 1 90.12 56 GLN B C 1
ATOM 2254 O O . GLN B 1 56 ? 9.062 30.578 7.152 1 90.12 56 GLN B O 1
ATOM 2259 N N . GLU B 1 57 ? 7.633 28.938 6.863 1 86.62 57 GLU B N 1
ATOM 2260 C CA . GLU B 1 57 ? 6.473 29.797 7.07 1 86.62 57 GLU B CA 1
ATOM 2261 C C . GLU B 1 57 ? 6.207 30.016 8.555 1 86.62 57 GLU B C 1
ATOM 2263 O O . GLU B 1 57 ? 5.453 30.906 8.938 1 86.62 57 GLU B O 1
ATOM 2268 N N . LEU B 1 58 ? 6.793 29.188 9.414 1 86.31 58 LEU B N 1
ATOM 2269 C CA . LEU B 1 58 ? 6.535 29.281 10.852 1 86.31 58 LEU B CA 1
ATOM 2270 C C . LEU B 1 58 ? 7.16 30.547 11.43 1 86.31 58 LEU B C 1
ATOM 2272 O O . LEU B 1 58 ? 8.266 30.938 11.039 1 86.31 58 LEU B O 1
ATOM 2276 N N . PRO B 1 59 ? 6.32 31.125 12.375 1 76.69 59 PRO B N 1
ATOM 2277 C CA . PRO B 1 59 ? 6.91 32.281 13.055 1 76.69 59 PRO B CA 1
ATOM 2278 C C . PRO B 1 59 ? 8.156 31.906 13.859 1 76.69 59 PRO B C 1
ATOM 2280 O O . PRO B 1 59 ? 8.266 30.781 14.352 1 76.69 59 PRO B O 1
ATOM 2283 N N . LEU B 1 60 ? 9.016 32.75 14.016 1 64.56 60 LEU B N 1
ATOM 2284 C CA . LEU B 1 60 ? 10.281 32.562 14.727 1 64.56 60 LEU B CA 1
ATOM 2285 C C . LEU B 1 60 ? 10.031 32.156 16.172 1 64.56 60 LEU B C 1
ATOM 2287 O O . LEU B 1 60 ? 10.773 31.359 16.734 1 64.56 60 LEU B O 1
ATOM 2291 N N . ALA B 1 61 ? 8.977 32.719 16.859 1 64.94 61 ALA B N 1
ATOM 2292 C CA . ALA B 1 61 ? 8.688 32.469 18.281 1 64.94 61 ALA B CA 1
ATOM 2293 C C . ALA B 1 61 ? 8.195 31.047 18.516 1 64.94 61 ALA B C 1
ATOM 2295 O O . ALA B 1 61 ? 8.266 30.531 19.625 1 64.94 61 ALA B O 1
ATOM 2296 N N . SER B 1 62 ? 7.602 30.359 17.578 1 61.88 62 SER B N 1
ATOM 2297 C CA . SER B 1 62 ? 6.902 29.078 17.656 1 61.88 62 SER B CA 1
ATOM 2298 C C . SER B 1 62 ? 7.824 27.922 17.297 1 61.88 62 SER B C 1
ATOM 2300 O O . SER B 1 62 ? 7.734 27.375 16.188 1 61.88 62 SER B O 1
ATOM 2302 N N . GLN B 1 63 ? 8.984 27.828 18.312 1 76.56 63 GLN B N 1
ATOM 2303 C CA . GLN B 1 63 ? 10 27.375 17.359 1 76.56 63 GLN B CA 1
ATOM 2304 C C . GLN B 1 63 ? 10.133 25.844 17.375 1 76.56 63 GLN B C 1
ATOM 2306 O O . GLN B 1 63 ? 9.672 25.172 16.453 1 76.56 63 GLN B O 1
ATOM 2311 N N . LEU B 1 64 ? 10.453 25.25 18.578 1 85.56 64 LEU B N 1
ATOM 2312 C CA . LEU B 1 64 ? 10.906 23.859 18.484 1 85.56 64 LEU B CA 1
ATOM 2313 C C . LEU B 1 64 ? 9.727 22.891 18.531 1 85.56 64 LEU B C 1
ATOM 2315 O O . LEU B 1 64 ? 9.672 21.938 17.766 1 85.56 64 LEU B O 1
ATOM 2319 N N . ALA B 1 65 ? 8.719 23.234 19.344 1 88.81 65 ALA B N 1
ATOM 2320 C CA . ALA B 1 65 ? 7.555 22.359 19.516 1 88.81 65 ALA B CA 1
ATOM 2321 C C . ALA B 1 65 ? 6.715 22.312 18.25 1 88.81 65 ALA B C 1
ATOM 2323 O O . ALA B 1 65 ? 6.227 21.25 17.859 1 88.81 65 ALA B O 1
ATOM 2324 N N . ASP B 1 66 ? 6.508 23.438 17.625 1 91.56 66 ASP B N 1
ATOM 2325 C CA . ASP B 1 66 ? 5.742 23.5 16.375 1 91.56 66 ASP B CA 1
ATOM 2326 C C . ASP B 1 66 ? 6.453 22.75 15.258 1 91.56 66 ASP B C 1
ATOM 2328 O O . ASP B 1 66 ? 5.809 22.062 14.461 1 91.56 66 ASP B O 1
ATOM 2332 N N . ARG B 1 67 ? 7.73 22.922 15.195 1 93.5 67 ARG B N 1
ATOM 2333 C CA . ARG B 1 67 ? 8.523 22.234 14.18 1 93.5 67 ARG B CA 1
ATOM 2334 C C . ARG B 1 67 ? 8.469 20.719 14.375 1 93.5 67 ARG B C 1
ATOM 2336 O O . ARG B 1 67 ? 8.359 19.969 13.406 1 93.5 67 ARG B O 1
ATOM 2343 N N . ARG B 1 68 ? 8.516 20.312 15.617 1 93.94 68 ARG B N 1
ATOM 2344 C CA . ARG B 1 68 ? 8.422 18.906 15.938 1 93.94 68 ARG B CA 1
ATOM 2345 C C . ARG B 1 68 ? 7.051 18.344 15.578 1 93.94 68 ARG B C 1
ATOM 2347 O O . ARG B 1 68 ? 6.938 17.219 15.102 1 93.94 68 ARG B O 1
ATOM 2354 N N . MET B 1 69 ? 6.102 19.156 15.859 1 94.31 69 MET B N 1
ATOM 2355 C CA . MET B 1 69 ? 4.738 18.734 15.547 1 94.31 69 MET B CA 1
ATOM 2356 C C . MET B 1 69 ? 4.562 18.562 14.039 1 94.31 69 MET B C 1
ATOM 2358 O O . MET B 1 69 ? 3.98 17.562 13.594 1 94.31 69 MET B O 1
ATOM 2362 N N . ILE B 1 70 ? 5.082 19.484 13.219 1 95.81 70 ILE B N 1
ATOM 2363 C CA . ILE B 1 70 ? 4.953 19.422 11.766 1 95.81 70 ILE B CA 1
ATOM 2364 C C . ILE B 1 70 ? 5.691 18.203 11.234 1 95.81 70 ILE B C 1
ATOM 2366 O O . ILE B 1 70 ? 5.152 17.453 10.414 1 95.81 70 ILE B O 1
ATOM 2370 N N . ALA B 1 71 ? 6.891 17.984 11.711 1 97.19 71 ALA B N 1
ATOM 2371 C CA . ALA B 1 71 ? 7.672 16.812 11.297 1 97.19 71 ALA B CA 1
ATOM 2372 C C . ALA B 1 71 ? 6.949 15.516 11.641 1 97.19 71 ALA B C 1
ATOM 2374 O O . ALA B 1 71 ? 6.891 14.594 10.82 1 97.19 71 ALA B O 1
ATOM 2375 N N . GLY B 1 72 ? 6.414 15.492 12.852 1 97.69 72 GLY B N 1
ATOM 2376 C CA . GLY B 1 72 ? 5.695 14.312 13.297 1 97.69 72 GLY B CA 1
ATOM 2377 C C . GLY B 1 72 ? 4.445 14.023 12.492 1 97.69 72 GLY B C 1
ATOM 2378 O O . GLY B 1 72 ? 4.164 12.875 12.156 1 97.69 72 GLY B O 1
ATOM 2379 N N . LYS B 1 73 ? 3.715 15.07 12.172 1 98 73 LYS B N 1
ATOM 2380 C CA . LYS B 1 73 ? 2.486 14.906 11.398 1 98 73 LYS B CA 1
ATOM 2381 C C . LYS B 1 73 ? 2.785 14.391 9.992 1 98 73 LYS B C 1
ATOM 2383 O O . LYS B 1 73 ? 2.092 13.508 9.492 1 98 73 LYS B O 1
ATOM 2388 N N . LEU B 1 74 ? 3.826 14.938 9.367 1 98.69 74 LEU B N 1
ATOM 2389 C CA . LEU B 1 74 ? 4.176 14.484 8.023 1 98.69 74 LEU B CA 1
ATOM 2390 C C . LEU B 1 74 ? 4.645 13.031 8.047 1 98.69 74 LEU B C 1
ATOM 2392 O O . LEU B 1 74 ? 4.238 12.234 7.199 1 98.69 74 LEU B O 1
ATOM 2396 N N . ARG B 1 75 ? 5.449 12.672 9.016 1 98.75 75 ARG B N 1
ATOM 2397 C CA . ARG B 1 75 ? 5.957 11.312 9.148 1 98.75 75 ARG B CA 1
ATOM 2398 C C . ARG B 1 75 ? 4.812 10.32 9.344 1 98.75 75 ARG B C 1
ATOM 2400 O O . ARG B 1 75 ? 4.758 9.289 8.664 1 98.75 75 ARG B O 1
ATOM 2407 N N . GLU B 1 76 ? 3.912 10.648 10.211 1 98.81 76 GLU B N 1
ATOM 2408 C CA . GLU B 1 76 ? 2.777 9.781 10.523 1 98.81 76 GLU B CA 1
ATOM 2409 C C . GLU B 1 76 ? 1.828 9.672 9.328 1 98.81 76 GLU B C 1
ATOM 2411 O O . GLU B 1 76 ? 1.311 8.594 9.039 1 98.81 76 GLU B O 1
ATOM 2416 N N . ALA B 1 77 ? 1.596 10.75 8.641 1 98.94 77 ALA B N 1
ATOM 2417 C CA . ALA B 1 77 ? 0.685 10.758 7.496 1 98.94 77 ALA B CA 1
ATOM 2418 C C . ALA B 1 77 ? 1.219 9.891 6.363 1 98.94 77 ALA B C 1
ATOM 2420 O O . ALA B 1 77 ? 0.469 9.125 5.754 1 98.94 77 ALA B O 1
ATOM 2421 N N . ILE B 1 78 ? 2.492 10.031 6.109 1 98.94 78 ILE B N 1
ATOM 2422 C CA . ILE B 1 78 ? 3.107 9.25 5.047 1 98.94 78 ILE B CA 1
ATOM 2423 C C . ILE B 1 78 ? 3.092 7.77 5.422 1 98.94 78 ILE B C 1
ATOM 2425 O O . ILE B 1 78 ? 2.783 6.91 4.59 1 98.94 78 ILE B O 1
ATOM 2429 N N . PHE B 1 79 ? 3.371 7.496 6.711 1 98.94 79 PHE B N 1
ATOM 2430 C CA . PHE B 1 79 ? 3.342 6.117 7.188 1 98.94 79 PHE B CA 1
ATOM 2431 C C . PHE B 1 79 ? 1.945 5.523 7.043 1 98.94 79 PHE B C 1
ATOM 2433 O O . PHE B 1 79 ?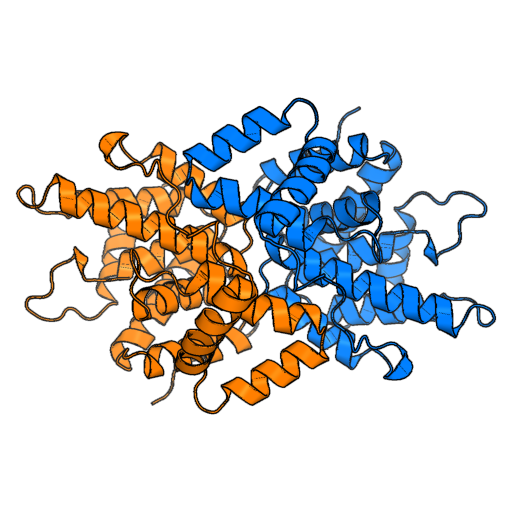 1.777 4.453 6.453 1 98.94 79 PHE B O 1
ATOM 2440 N N . LYS B 1 80 ? 0.921 6.219 7.512 1 98.94 80 LYS B N 1
ATOM 2441 C CA . LYS B 1 80 ? -0.454 5.73 7.445 1 98.94 80 LYS B CA 1
ATOM 2442 C C . LYS B 1 80 ? -0.89 5.512 6 1 98.94 80 LYS B C 1
ATOM 2444 O O . LYS B 1 80 ? -1.575 4.531 5.695 1 98.94 80 LYS B O 1
ATOM 2449 N N . SER B 1 81 ? -0.462 6.363 5.121 1 98.88 81 SER B N 1
ATOM 2450 C CA . SER B 1 81 ? -0.91 6.324 3.734 1 98.88 81 SER B CA 1
ATOM 2451 C C . SER B 1 81 ? -0.238 5.188 2.969 1 98.88 81 SER B C 1
ATOM 2453 O O . SER B 1 81 ? -0.636 4.871 1.846 1 98.88 81 SER B O 1
ATOM 2455 N N . GLY B 1 82 ? 0.787 4.57 3.572 1 98.88 82 GLY B N 1
ATOM 2456 C CA . GLY B 1 82 ? 1.479 3.461 2.936 1 98.88 82 GLY B CA 1
ATOM 2457 C C . GLY B 1 82 ? 0.561 2.303 2.59 1 98.88 82 GLY B C 1
ATOM 2458 O O . GLY B 1 82 ? 0.771 1.613 1.591 1 98.88 82 GLY B O 1
ATOM 2459 N N . LEU B 1 83 ? -0.477 2.061 3.402 1 98.94 83 LEU B N 1
ATOM 2460 C CA . LEU B 1 83 ? -1.421 0.985 3.117 1 98.94 83 LEU B CA 1
ATOM 2461 C C . LEU B 1 83 ? -2.203 1.272 1.841 1 98.94 83 LEU B C 1
ATOM 2463 O O . LEU B 1 83 ? -2.74 0.354 1.217 1 98.94 83 LEU B O 1
ATOM 2467 N N . ILE B 1 84 ? -2.25 2.545 1.473 1 98.94 84 ILE B N 1
ATOM 2468 C CA . ILE B 1 84 ? -3.029 2.945 0.307 1 98.94 84 ILE B CA 1
ATOM 2469 C C . ILE B 1 84 ? -2.113 3.08 -0.907 1 98.94 84 ILE B C 1
ATOM 2471 O O . ILE B 1 84 ? -2.422 2.566 -1.985 1 98.94 84 ILE B O 1
ATOM 2475 N N . SER B 1 85 ? -0.963 3.691 -0.775 1 98.88 85 SER B N 1
ATOM 2476 C CA . SER B 1 85 ? -0.104 4.02 -1.909 1 98.88 85 SER B CA 1
ATOM 2477 C C . SER B 1 85 ? 0.922 2.918 -2.16 1 98.88 85 SER B C 1
ATOM 2479 O O . SER B 1 85 ? 1.569 2.895 -3.209 1 98.88 85 SER B O 1
ATOM 2481 N N . GLY B 1 86 ? 1.074 1.977 -1.19 1 98.94 86 GLY B N 1
ATOM 2482 C CA . GLY B 1 86 ? 2.203 1.06 -1.191 1 98.94 86 GLY B CA 1
ATOM 2483 C C . GLY B 1 86 ? 3.375 1.555 -0.365 1 98.94 86 GLY B C 1
ATOM 2484 O O . GLY B 1 86 ? 3.76 2.721 -0.462 1 98.94 86 GLY B O 1
ATOM 2485 N N . TYR B 1 87 ? 4 0.66 0.387 1 98.94 87 TYR B N 1
ATOM 2486 C CA . TYR B 1 87 ? 4.992 1.086 1.368 1 98.94 87 TYR B CA 1
ATOM 2487 C C . TYR B 1 87 ? 6.328 1.391 0.696 1 98.94 87 TYR B C 1
ATOM 2489 O O . TYR B 1 87 ? 7.148 2.129 1.243 1 98.94 87 TYR B O 1
ATOM 2497 N N . PRO B 1 88 ? 6.645 0.812 -0.492 1 98.94 88 PRO B N 1
ATOM 2498 C CA . PRO B 1 88 ? 7.887 1.26 -1.124 1 98.94 88 PRO B CA 1
ATOM 2499 C C . PRO B 1 88 ? 7.918 2.768 -1.361 1 98.94 88 PRO B C 1
ATOM 2501 O O . PRO B 1 88 ? 8.93 3.42 -1.083 1 98.94 88 PRO B O 1
ATOM 2504 N N . LYS B 1 89 ? 6.793 3.301 -1.821 1 98.94 89 LYS B N 1
ATOM 2505 C CA . LYS B 1 89 ? 6.723 4.746 -2.006 1 98.94 89 LYS B CA 1
ATOM 2506 C C . LYS B 1 89 ? 6.777 5.477 -0.667 1 98.94 89 LYS B C 1
ATOM 2508 O O . LYS B 1 89 ? 7.418 6.523 -0.55 1 98.94 89 LYS B O 1
ATOM 2513 N N . ALA B 1 90 ? 6.09 4.938 0.318 1 98.94 90 ALA B N 1
ATOM 2514 C CA . ALA B 1 90 ? 6.117 5.531 1.651 1 98.94 90 ALA B CA 1
ATOM 2515 C C . ALA B 1 90 ? 7.531 5.52 2.229 1 98.94 90 ALA B C 1
ATOM 2517 O O . ALA B 1 90 ? 7.98 6.508 2.811 1 98.94 90 ALA B O 1
ATOM 2518 N N . ILE B 1 91 ? 8.211 4.402 2.074 1 98.94 91 ILE B N 1
ATOM 2519 C CA . ILE B 1 91 ? 9.57 4.266 2.578 1 98.94 91 ILE B CA 1
ATOM 2520 C C . ILE B 1 91 ? 10.477 5.305 1.915 1 98.94 91 ILE B C 1
ATOM 2522 O O . ILE B 1 91 ? 11.234 5.996 2.594 1 98.94 91 ILE B O 1
ATOM 2526 N N . ASN B 1 92 ? 10.383 5.441 0.604 1 98.88 92 ASN B N 1
ATOM 2527 C CA . ASN B 1 92 ? 11.188 6.434 -0.106 1 98.88 92 ASN B CA 1
ATOM 2528 C C . ASN B 1 92 ? 10.883 7.852 0.376 1 98.88 92 ASN B C 1
ATOM 2530 O O . ASN B 1 92 ? 11.789 8.664 0.525 1 98.88 92 ASN B O 1
ATOM 2534 N N . SER B 1 93 ? 9.656 8.117 0.592 1 98.94 93 SER B N 1
ATOM 2535 C CA . SER B 1 93 ? 9.234 9.438 1.047 1 98.94 93 SER B CA 1
ATOM 2536 C C . SER B 1 93 ? 9.695 9.703 2.479 1 98.94 93 SER B C 1
ATOM 2538 O O . SER B 1 93 ? 10.117 10.812 2.807 1 98.94 93 SER B O 1
ATOM 2540 N N . LEU B 1 94 ? 9.562 8.672 3.344 1 98.94 94 LEU B N 1
ATOM 2541 C CA . LEU B 1 94 ? 10.031 8.805 4.719 1 98.94 94 LEU B CA 1
ATOM 2542 C C . LEU B 1 94 ? 11.539 9.008 4.762 1 98.94 94 LEU B C 1
ATOM 2544 O O . LEU B 1 94 ? 12.047 9.742 5.609 1 98.94 94 LEU B O 1
ATOM 2548 N N . LYS B 1 95 ? 12.234 8.328 3.883 1 98.88 95 LYS B N 1
ATOM 2549 C CA . LYS B 1 95 ? 13.68 8.523 3.781 1 98.88 95 LYS B CA 1
ATOM 2550 C C . LYS B 1 95 ? 14.008 9.961 3.393 1 98.88 95 LYS B C 1
ATOM 2552 O O . LYS B 1 95 ? 14.875 10.594 4.008 1 98.88 95 LYS B O 1
ATOM 2557 N N . ALA B 1 96 ? 13.344 10.477 2.367 1 98.81 96 ALA B N 1
ATOM 2558 C CA . ALA B 1 96 ? 13.555 11.852 1.928 1 98.81 96 ALA B CA 1
ATOM 2559 C C . ALA B 1 96 ? 13.242 12.844 3.049 1 98.81 96 ALA B C 1
ATOM 2561 O O . ALA B 1 96 ? 13.984 13.805 3.26 1 98.81 96 ALA B O 1
ATOM 2562 N N . LEU B 1 97 ? 12.148 12.609 3.742 1 98.88 97 LEU B N 1
ATOM 2563 C CA . LEU B 1 97 ? 11.773 13.469 4.863 1 98.88 97 LEU B CA 1
ATOM 2564 C C . LEU B 1 97 ? 12.828 13.414 5.965 1 98.88 97 LEU B C 1
ATOM 2566 O O . LEU B 1 97 ? 13.211 14.445 6.52 1 98.88 97 LEU B O 1
ATOM 2570 N N . HIS B 1 98 ? 13.289 12.203 6.277 1 98.75 98 HIS B N 1
ATOM 2571 C CA . HIS B 1 98 ? 14.305 12.008 7.309 1 98.75 98 HIS B CA 1
ATOM 2572 C C . HIS B 1 98 ? 15.57 12.789 6.992 1 98.75 98 HIS B C 1
ATOM 2574 O O . HIS B 1 98 ? 16.141 13.453 7.867 1 98.75 98 HIS B O 1
ATOM 2580 N N . GLU B 1 99 ? 15.969 12.703 5.762 1 98.56 99 GLU B N 1
ATOM 2581 C CA . GLU B 1 99 ? 17.188 13.398 5.328 1 98.56 99 GLU B CA 1
ATOM 2582 C C . GLU B 1 99 ? 17.016 14.906 5.441 1 98.56 99 GLU B C 1
ATOM 2584 O O . GLU B 1 99 ? 17.984 15.625 5.73 1 98.56 99 GLU B O 1
ATOM 2589 N N . ALA B 1 100 ? 15.812 15.391 5.289 1 98.31 100 ALA B N 1
ATOM 2590 C CA . ALA B 1 100 ? 15.531 16.828 5.352 1 98.31 100 ALA B CA 1
ATOM 2591 C C . ALA B 1 100 ? 15.25 17.266 6.781 1 98.31 100 ALA B C 1
ATOM 2593 O O . ALA B 1 100 ? 15.195 18.469 7.066 1 98.31 100 ALA B O 1
ATOM 2594 N N . THR B 1 101 ? 15.109 16.344 7.734 1 98.12 101 THR B N 1
ATOM 2595 C CA . THR B 1 101 ? 14.672 16.641 9.094 1 98.12 101 THR B CA 1
ATOM 2596 C C . THR B 1 101 ? 15.867 16.766 10.031 1 98.12 101 THR B C 1
ATOM 2598 O O . THR B 1 101 ? 16.625 15.82 10.203 1 98.12 101 THR B O 1
ATOM 2601 N N . PRO B 1 102 ? 16.078 17.938 10.656 1 96.25 102 PRO B N 1
ATOM 2602 C CA . PRO B 1 102 ? 17.125 18.047 11.672 1 96.25 102 PRO B CA 1
ATOM 2603 C C . PRO B 1 102 ? 17.016 16.984 12.758 1 96.25 102 PRO B C 1
ATOM 2605 O O . PRO B 1 102 ? 15.906 16.531 13.078 1 96.25 102 PRO B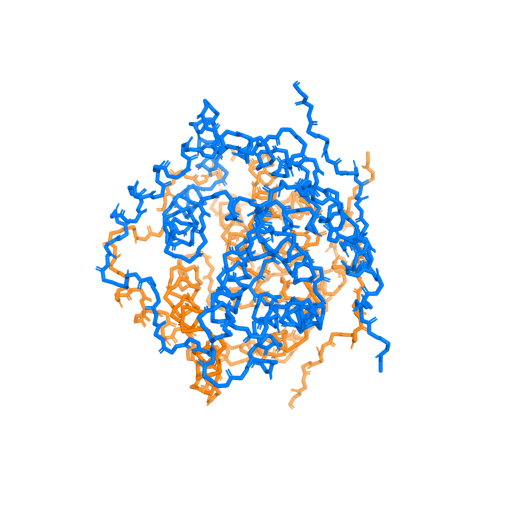 O 1
ATOM 2608 N N . GLU B 1 103 ? 18.094 16.641 13.352 1 96.44 103 GLU B N 1
ATOM 2609 C CA . GLU B 1 103 ? 18.188 15.531 14.297 1 96.44 103 GLU B CA 1
ATOM 2610 C C . GLU B 1 103 ? 17.219 15.727 15.461 1 96.44 103 GLU B C 1
ATOM 2612 O O . GLU B 1 103 ? 16.594 14.766 15.922 1 96.44 103 GLU B O 1
ATOM 2617 N N . GLU B 1 104 ? 17.094 16.922 15.883 1 94.94 104 GLU B N 1
ATOM 2618 C CA . GLU B 1 104 ? 16.297 17.203 17.078 1 94.94 104 GLU B CA 1
ATOM 2619 C C . GLU B 1 104 ? 14.805 17.047 16.797 1 94.94 104 GLU B C 1
ATOM 2621 O O . GLU B 1 104 ? 14 17 17.734 1 94.94 104 GLU B O 1
ATOM 2626 N N . LEU B 1 105 ? 14.422 16.969 15.5 1 96.56 105 LEU B N 1
ATOM 2627 C CA . LEU B 1 105 ? 13.016 16.844 15.125 1 96.56 105 LEU B CA 1
ATOM 2628 C C . LEU B 1 105 ? 12.695 15.391 14.758 1 96.56 105 LEU B C 1
ATOM 2630 O O . LEU B 1 105 ? 11.539 15.07 14.461 1 96.56 105 LEU B O 1
ATOM 2634 N N . ARG B 1 106 ? 13.625 14.469 14.789 1 97.69 106 ARG B N 1
ATOM 2635 C CA . ARG B 1 106 ? 13.438 13.078 14.375 1 97.69 106 ARG B CA 1
ATOM 2636 C C . ARG B 1 106 ? 12.789 12.258 15.484 1 97.69 106 ARG B C 1
ATOM 2638 O O . ARG B 1 106 ? 12.938 12.578 16.656 1 97.69 106 ARG B O 1
ATOM 2645 N N . GLU B 1 107 ? 12.031 11.32 15.133 1 97.31 107 GLU B N 1
ATOM 2646 C CA . GLU B 1 107 ? 11.383 10.406 16.078 1 97.31 107 GLU B CA 1
ATOM 2647 C C . GLU B 1 107 ? 12.266 9.195 16.359 1 97.31 107 GLU B C 1
ATOM 2649 O O . GLU B 1 107 ? 12.812 8.586 15.445 1 97.31 107 GLU B O 1
ATOM 2654 N N . THR B 1 108 ? 12.391 8.836 17.656 1 97.38 108 THR B N 1
ATOM 2655 C CA . THR B 1 108 ? 13.336 7.777 18 1 97.38 108 THR B CA 1
ATOM 2656 C C . THR B 1 108 ? 12.625 6.637 18.719 1 97.38 108 THR B C 1
ATOM 2658 O O . THR B 1 108 ? 13.25 5.625 19.047 1 97.38 108 THR B O 1
ATOM 2661 N N . LYS B 1 109 ? 11.328 6.789 18.891 1 97.25 109 LYS B N 1
ATOM 2662 C CA . LYS B 1 109 ? 10.578 5.754 19.609 1 97.25 109 LYS B CA 1
ATOM 2663 C C . LYS B 1 109 ? 9.391 5.277 18.781 1 97.25 109 LYS B C 1
ATOM 2665 O O . LYS B 1 109 ? 8.812 6.047 18 1 97.25 109 LYS B O 1
ATOM 2670 N N . ILE B 1 110 ? 9.062 4.059 18.984 1 97.62 110 ILE B N 1
ATOM 2671 C CA . ILE B 1 110 ? 7.844 3.529 18.391 1 97.62 110 ILE B CA 1
ATOM 2672 C C . ILE B 1 110 ? 6.625 4.176 19.047 1 97.62 110 ILE B C 1
ATOM 2674 O O . ILE B 1 110 ? 6.543 4.25 20.281 1 97.62 110 ILE B O 1
ATOM 2678 N N . GLN B 1 111 ? 5.727 4.605 18.25 1 96.06 111 GLN B N 1
ATOM 2679 C CA . GLN B 1 111 ? 4.547 5.309 18.75 1 96.06 111 GLN B CA 1
ATOM 2680 C C . GLN B 1 111 ? 3.398 4.336 19.016 1 96.06 111 GLN B C 1
ATOM 2682 O O . GLN B 1 111 ? 2.561 4.574 19.875 1 96.06 111 GLN B O 1
ATOM 2687 N N . ARG B 1 112 ? 3.318 3.246 18.281 1 96.94 112 ARG B N 1
ATOM 2688 C CA . ARG B 1 112 ? 2.256 2.256 18.422 1 96.94 112 ARG B CA 1
ATOM 2689 C C . ARG B 1 112 ? 2.543 1.317 19.594 1 96.94 112 ARG B C 1
ATOM 2691 O O . ARG B 1 112 ? 3.703 1.047 19.906 1 96.94 112 ARG B O 1
ATOM 2698 N N . ASP B 1 113 ? 1.491 0.849 20.219 1 96.69 113 ASP B N 1
ATOM 2699 C CA . ASP B 1 113 ? 1.622 -0.137 21.297 1 96.69 113 ASP B CA 1
ATOM 2700 C C . ASP B 1 113 ? 1.898 -1.528 20.719 1 96.69 113 ASP B C 1
ATOM 2702 O O . ASP B 1 113 ? 0.979 -2.213 20.266 1 96.69 113 ASP B O 1
ATOM 2706 N N . THR B 1 114 ? 3.057 -2.014 20.828 1 97.06 114 THR B N 1
ATOM 2707 C CA . THR B 1 114 ? 3.467 -3.277 20.234 1 97.06 114 THR B CA 1
ATOM 2708 C C . THR B 1 114 ? 3.078 -4.453 21.125 1 97.06 114 THR B C 1
ATOM 2710 O O . THR B 1 114 ? 3.254 -5.613 20.734 1 97.06 114 THR B O 1
ATOM 2713 N N . GLY B 1 115 ? 2.564 -4.176 22.297 1 96.19 115 GLY B N 1
ATOM 2714 C CA . GLY B 1 115 ? 2.18 -5.223 23.234 1 96.19 115 GLY B CA 1
ATOM 2715 C C . GLY B 1 115 ? 0.691 -5.508 23.219 1 96.19 115 GLY B C 1
ATOM 2716 O O . GLY B 1 115 ? 0.239 -6.484 23.828 1 96.19 115 GLY B O 1
ATOM 2717 N N . LEU B 1 116 ? -0.067 -4.68 22.594 1 97.19 116 LEU B N 1
ATOM 2718 C CA . LEU B 1 116 ? -1.51 -4.875 22.5 1 97.19 116 LEU B CA 1
ATOM 2719 C C . LEU B 1 116 ? -1.845 -6.086 21.641 1 97.19 116 LEU B C 1
ATOM 2721 O O . LEU B 1 116 ? -1.189 -6.328 20.625 1 97.19 116 LEU B O 1
ATOM 2725 N N . SER B 1 117 ? -2.91 -6.812 21.969 1 97.88 117 SER B N 1
ATOM 2726 C CA . SER B 1 117 ? -3.297 -7.996 21.203 1 97.88 117 SER B CA 1
ATOM 2727 C C . SER B 1 117 ? -3.99 -7.621 19.906 1 97.88 117 SER B C 1
ATOM 2729 O O . SER B 1 117 ? -4.531 -6.52 19.781 1 97.88 117 SER B O 1
ATOM 2731 N N . LEU B 1 118 ? -3.998 -8.547 18.984 1 98.38 118 LEU B N 1
ATOM 2732 C CA . LEU B 1 118 ? -4.715 -8.336 17.734 1 98.38 118 LEU B CA 1
ATOM 2733 C C . LEU B 1 118 ? -6.207 -8.141 17.984 1 98.38 118 LEU B C 1
ATOM 2735 O O . LEU B 1 118 ? -6.859 -7.367 17.281 1 98.38 118 LEU B O 1
ATOM 2739 N N . THR B 1 119 ? -6.719 -8.812 18.984 1 98.12 119 THR B N 1
ATOM 2740 C CA . THR B 1 119 ? -8.125 -8.672 19.328 1 98.12 119 THR B CA 1
ATOM 2741 C C . THR B 1 119 ? -8.43 -7.254 19.797 1 98.12 119 THR B C 1
ATOM 2743 O O . THR B 1 119 ? -9.453 -6.676 19.438 1 98.12 119 THR B O 1
ATOM 2746 N N . GLU B 1 120 ? -7.57 -6.73 20.625 1 98.25 120 GLU B N 1
ATOM 2747 C CA . GLU B 1 120 ? -7.754 -5.363 21.109 1 98.25 120 GLU B CA 1
ATOM 2748 C C . GLU B 1 120 ? -7.641 -4.363 19.953 1 98.25 120 GLU B C 1
ATOM 2750 O O . GLU B 1 120 ? -8.406 -3.396 19.891 1 98.25 120 GLU B O 1
ATOM 2755 N N . TYR B 1 121 ? -6.715 -4.578 19.047 1 98.44 121 TYR B N 1
ATOM 2756 C CA . TYR B 1 121 ? -6.586 -3.709 17.875 1 98.44 121 TYR B CA 1
ATOM 2757 C C . TYR B 1 121 ? -7.805 -3.826 16.969 1 98.44 121 TYR B C 1
ATOM 2759 O O . TYR B 1 121 ? -8.219 -2.848 16.344 1 98.44 121 TYR B O 1
ATOM 2767 N N . GLU B 1 122 ? -8.352 -5.027 16.875 1 98.44 122 GLU B N 1
ATOM 2768 C CA . GLU B 1 122 ? -9.562 -5.195 16.094 1 98.44 122 GLU B CA 1
ATOM 2769 C C . GLU B 1 122 ? -10.711 -4.359 16.641 1 98.44 122 GLU B C 1
ATOM 2771 O O . GLU B 1 122 ? -11.469 -3.75 15.891 1 98.44 122 GLU B O 1
ATOM 2776 N N . LYS B 1 123 ? -10.859 -4.328 17.984 1 98.25 123 LYS B N 1
ATOM 2777 C CA . LYS B 1 123 ? -11.891 -3.518 18.609 1 98.25 123 LYS B CA 1
ATOM 2778 C C . LYS B 1 123 ? -11.688 -2.035 18.328 1 98.25 123 LYS B C 1
ATOM 2780 O O . LYS B 1 123 ? -12.641 -1.321 18 1 98.25 123 LYS B O 1
ATOM 2785 N N . ARG B 1 124 ? -10.43 -1.646 18.453 1 97.62 124 ARG B N 1
ATOM 2786 C CA . ARG B 1 124 ? -10.102 -0.26 18.141 1 97.62 124 ARG B CA 1
ATOM 2787 C C . ARG B 1 124 ? -10.414 0.059 16.688 1 97.62 124 ARG B C 1
ATOM 2789 O O . ARG B 1 124 ? -10.938 1.132 16.375 1 97.62 124 ARG B O 1
ATOM 2796 N N . GLY B 1 125 ? -10.055 -0.88 15.805 1 98.44 125 GLY B N 1
ATOM 2797 C CA . GLY B 1 125 ? -10.305 -0.712 14.383 1 98.44 125 GLY B CA 1
ATOM 2798 C C . GLY B 1 125 ? -11.773 -0.608 14.039 1 98.44 125 GLY B C 1
ATOM 2799 O O . GLY B 1 125 ? -12.156 0.166 13.156 1 98.44 125 GLY B O 1
ATOM 2800 N N . ASP B 1 126 ? -12.562 -1.392 14.75 1 98.31 126 ASP B N 1
ATOM 2801 C CA . ASP B 1 126 ? -14 -1.38 14.5 1 98.31 126 ASP B CA 1
ATOM 2802 C C . ASP B 1 126 ? -14.594 -0.01 14.805 1 98.31 126 ASP B C 1
ATOM 2804 O O . ASP B 1 126 ? -15.477 0.465 14.086 1 98.31 126 ASP B O 1
ATOM 2808 N N . VAL B 1 127 ? -14.156 0.641 15.859 1 98.19 127 VAL B N 1
ATOM 2809 C CA . VAL B 1 127 ? -14.648 1.958 16.25 1 98.19 127 VAL B CA 1
ATOM 2810 C C . VAL B 1 127 ? -14.336 2.973 15.156 1 98.19 127 VAL B C 1
ATOM 2812 O O . VAL B 1 127 ? -15.227 3.691 14.695 1 98.19 127 VAL B O 1
ATOM 2815 N N . PHE B 1 128 ? -13.109 3.023 14.719 1 98.5 128 PHE B N 1
ATOM 2816 C CA . PHE B 1 128 ? -12.742 3.996 13.695 1 98.5 128 PHE B CA 1
ATOM 2817 C C . PHE B 1 128 ? -13.375 3.641 12.359 1 98.5 128 PHE B C 1
ATOM 2819 O O . PHE B 1 128 ? -13.797 4.527 11.609 1 98.5 128 PHE B O 1
ATOM 2826 N N . TRP B 1 129 ? -13.453 2.303 12.008 1 98.62 129 TRP B N 1
ATOM 2827 C CA . TRP B 1 129 ? -14.109 1.817 10.805 1 98.62 129 TRP B CA 1
ATOM 2828 C C . TRP B 1 129 ? -15.531 2.355 10.703 1 98.62 129 TRP B C 1
ATOM 2830 O O . TRP B 1 129 ? -15.922 2.916 9.672 1 98.62 129 TRP B O 1
ATOM 2840 N N . ARG B 1 130 ? -16.266 2.295 11.727 1 98.31 130 ARG B N 1
ATOM 2841 C CA . ARG B 1 130 ? -17.656 2.729 11.742 1 98.31 130 ARG B CA 1
ATOM 2842 C C . ARG B 1 130 ? -17.766 4.246 11.656 1 98.31 130 ARG B C 1
ATOM 2844 O O . ARG B 1 130 ? -18.703 4.781 11.062 1 98.31 130 ARG B O 1
ATOM 2851 N N . SER B 1 131 ? -16.797 4.898 12.227 1 98.19 131 SER B N 1
ATOM 2852 C CA . SER B 1 131 ? -16.812 6.355 12.141 1 98.19 131 SER B CA 1
ATOM 2853 C C . SER B 1 131 ? -16.578 6.828 10.711 1 98.19 131 SER B C 1
ATOM 2855 O O . SER B 1 131 ? -17.078 7.875 10.312 1 98.19 131 SER B O 1
ATOM 2857 N N . VAL B 1 132 ? -15.836 6.109 9.938 1 98.38 132 VAL B N 1
ATOM 2858 C CA . VAL B 1 132 ? -15.492 6.477 8.562 1 98.38 132 VAL B CA 1
ATOM 2859 C C . VAL B 1 132 ? -16.656 6.152 7.633 1 98.38 132 VAL B C 1
ATOM 2861 O O . VAL B 1 132 ? -17.031 6.969 6.785 1 98.38 132 VAL B O 1
ATOM 2864 N N . TYR B 1 133 ? -17.281 4.996 7.824 1 98.44 133 TYR B N 1
ATOM 2865 C CA . TYR B 1 133 ? -18.188 4.516 6.781 1 98.44 133 TYR B CA 1
ATOM 2866 C C . TYR B 1 133 ? -19.641 4.664 7.203 1 98.44 133 TYR B C 1
ATOM 2868 O O . TYR B 1 133 ? -20.547 4.562 6.371 1 98.44 133 TYR B O 1
ATOM 2876 N N . GLY B 1 134 ? -19.938 4.883 8.531 1 97.94 134 GLY B N 1
ATOM 2877 C CA . GLY B 1 134 ? -21.297 5.078 9.016 1 97.94 134 GLY B CA 1
ATOM 2878 C C . GLY B 1 134 ? -22.219 3.904 8.711 1 97.94 134 GLY B C 1
ATOM 2879 O O . GLY B 1 134 ? -21.891 2.76 9.031 1 97.94 134 GLY B O 1
ATOM 2880 N N . ASP B 1 135 ? -23.312 4.148 7.988 1 97.69 135 ASP B N 1
ATOM 2881 C CA . ASP B 1 135 ? -24.359 3.168 7.754 1 97.69 135 ASP B CA 1
ATOM 2882 C C . ASP B 1 135 ? -23.906 2.1 6.762 1 97.69 135 ASP B C 1
ATOM 2884 O O . ASP B 1 135 ? -24.484 1.012 6.707 1 97.69 135 ASP B O 1
ATOM 2888 N N . THR B 1 136 ? -22.875 2.412 6.02 1 98.06 136 THR B N 1
ATOM 2889 C CA . THR B 1 136 ? -22.438 1.463 5 1 98.06 136 THR B CA 1
ATOM 2890 C C . THR B 1 136 ? -21.344 0.549 5.539 1 98.06 136 THR B C 1
ATOM 2892 O O . THR B 1 136 ? -20.875 -0.354 4.84 1 98.06 136 THR B O 1
ATOM 2895 N N . ALA B 1 137 ? -20.906 0.761 6.773 1 98.5 137 ALA B N 1
ATOM 2896 C CA . ALA B 1 137 ? -19.781 0.053 7.371 1 98.5 137 ALA B CA 1
ATOM 2897 C C . ALA B 1 137 ? -19.969 -1.458 7.266 1 98.5 137 ALA B C 1
ATOM 2899 O O . ALA B 1 137 ? -19.047 -2.172 6.84 1 98.5 137 ALA B O 1
ATOM 2900 N N . ASP B 1 138 ? -21.141 -1.957 7.598 1 98.19 138 ASP B N 1
ATOM 2901 C CA . ASP B 1 138 ? -21.375 -3.396 7.609 1 98.19 138 ASP B CA 1
ATOM 2902 C C . ASP B 1 138 ? -21.359 -3.971 6.195 1 98.19 138 ASP B C 1
ATOM 2904 O O . ASP B 1 138 ? -20.812 -5.055 5.969 1 98.19 138 ASP B O 1
ATOM 2908 N N . ASN B 1 139 ? -21.984 -3.264 5.262 1 98.31 139 ASN B N 1
ATOM 2909 C CA . ASN B 1 139 ? -22.016 -3.734 3.881 1 98.31 139 ASN B CA 1
ATOM 2910 C C . ASN B 1 139 ? -20.625 -3.818 3.279 1 98.31 139 ASN B C 1
ATOM 2912 O O . ASN B 1 139 ? -20.312 -4.766 2.557 1 98.31 139 ASN B O 1
ATOM 2916 N N . ILE B 1 140 ? -19.797 -2.838 3.52 1 98.56 140 ILE B N 1
ATOM 2917 C CA . ILE B 1 140 ? -18.438 -2.832 3.006 1 98.56 140 ILE B CA 1
ATOM 2918 C C . ILE B 1 140 ? -17.641 -3.957 3.656 1 98.56 140 ILE B C 1
ATOM 2920 O O . ILE B 1 140 ? -16.859 -4.641 2.986 1 98.56 140 ILE B O 1
ATOM 2924 N N . GLN B 1 141 ? -17.875 -4.176 4.957 1 98.5 141 GLN B N 1
ATOM 2925 C CA . GLN B 1 141 ? -17.188 -5.262 5.656 1 98.5 141 GLN B CA 1
ATOM 2926 C C . GLN B 1 141 ? -17.578 -6.617 5.074 1 98.5 141 GLN B C 1
ATOM 2928 O O . GLN B 1 141 ? -16.719 -7.488 4.891 1 98.5 141 GLN B O 1
ATOM 2933 N N . VAL B 1 142 ? -18.844 -6.84 4.789 1 98.5 142 VAL B N 1
ATOM 2934 C CA . VAL B 1 142 ? -19.328 -8.086 4.195 1 98.5 142 VAL B CA 1
ATOM 2935 C C . VAL B 1 142 ? -18.672 -8.289 2.828 1 98.5 142 VAL B C 1
ATOM 2937 O O . VAL B 1 142 ? -18.25 -9.398 2.496 1 98.5 142 VAL B O 1
ATOM 2940 N N . MET B 1 143 ? -18.594 -7.23 2.053 1 98.56 143 MET B N 1
ATOM 2941 C CA . MET B 1 143 ? -17.938 -7.309 0.743 1 98.56 143 MET B CA 1
ATOM 2942 C C . MET B 1 143 ? -16.484 -7.715 0.879 1 98.56 143 MET B C 1
ATOM 2944 O O . MET B 1 143 ? -16.016 -8.625 0.188 1 98.56 143 MET B O 1
ATOM 2948 N N . LEU B 1 144 ? -15.734 -7.117 1.787 1 98.81 144 LEU B N 1
ATOM 2949 C CA . LEU B 1 144 ? -14.32 -7.43 1.985 1 98.81 144 LEU B CA 1
ATOM 2950 C C . LEU B 1 144 ? -14.148 -8.875 2.447 1 98.81 144 LEU B C 1
ATOM 2952 O O . LEU B 1 144 ? -13.227 -9.562 2.002 1 98.81 144 LEU B O 1
ATOM 2956 N N . ASN B 1 145 ? -15.039 -9.305 3.352 1 98.69 145 ASN B N 1
ATOM 2957 C CA . ASN B 1 145 ? -15 -10.695 3.793 1 98.69 145 ASN B CA 1
ATOM 2958 C C . ASN B 1 145 ? -15.227 -11.656 2.633 1 98.69 145 ASN B C 1
ATOM 2960 O O . ASN B 1 145 ? -14.641 -12.742 2.592 1 98.69 145 ASN B O 1
ATOM 2964 N N . SER B 1 146 ? -16.109 -11.281 1.753 1 98.62 146 SER B N 1
ATOM 2965 C CA . SER B 1 146 ? -16.5 -12.156 0.652 1 98.62 146 SER B CA 1
ATOM 2966 C C . SER B 1 146 ? -15.375 -12.289 -0.373 1 98.62 146 SER B C 1
ATOM 2968 O O . SER B 1 146 ? -15.141 -13.375 -0.909 1 98.62 146 SER B O 1
ATOM 2970 N N . ILE B 1 147 ? -14.688 -11.227 -0.697 1 98.81 147 ILE B N 1
ATOM 2971 C CA . ILE B 1 147 ? -13.664 -11.281 -1.74 1 98.81 147 ILE B CA 1
ATOM 2972 C C . ILE B 1 147 ? -12.438 -12.023 -1.226 1 98.81 147 ILE B C 1
ATOM 2974 O O . ILE B 1 147 ? -11.734 -12.68 -1.998 1 98.81 147 ILE B O 1
ATOM 2978 N N . TYR B 1 148 ? -12.211 -11.961 0.045 1 98.75 148 TYR B N 1
ATOM 2979 C CA . TYR B 1 148 ? -11.172 -12.727 0.733 1 98.75 148 TYR B CA 1
ATOM 2980 C C . TYR B 1 148 ? -11.258 -12.523 2.242 1 98.75 148 TYR B C 1
ATOM 2982 O O . TYR B 1 148 ? -10.922 -11.445 2.748 1 98.75 148 TYR B O 1
ATOM 2990 N N . PRO B 1 149 ? -11.602 -13.531 3.004 1 98.69 149 PRO B N 1
ATOM 2991 C CA . PRO B 1 149 ? -11.805 -13.352 4.445 1 98.69 149 PRO B CA 1
ATOM 2992 C C . PRO B 1 149 ? -10.609 -12.703 5.133 1 98.69 149 PRO B C 1
ATOM 2994 O O . PRO B 1 149 ? -10.781 -11.891 6.043 1 98.69 149 PRO B O 1
ATOM 2997 N N . ASP B 1 150 ? -9.398 -13.031 4.758 1 98.69 150 ASP B N 1
ATOM 2998 C CA . ASP B 1 150 ? -8.211 -12.391 5.316 1 98.69 150 ASP B CA 1
ATOM 2999 C C . ASP B 1 150 ? -8.219 -10.891 5.043 1 98.69 150 ASP B C 1
ATOM 3001 O O . ASP B 1 150 ? -7.738 -10.102 5.859 1 98.69 150 ASP B O 1
ATOM 3005 N N . MET B 1 151 ? -8.742 -10.461 3.865 1 98.81 151 MET B N 1
ATOM 3006 C CA . MET B 1 151 ? -8.805 -9.039 3.539 1 98.81 151 MET B CA 1
ATOM 3007 C C . MET B 1 151 ? -9.719 -8.297 4.508 1 98.81 151 MET B C 1
ATOM 3009 O O . MET B 1 151 ? -9.406 -7.188 4.938 1 98.81 151 MET B O 1
ATOM 3013 N N . GLY B 1 152 ? -10.867 -8.906 4.793 1 98.81 152 GLY B N 1
ATOM 3014 C CA . GLY B 1 152 ? -11.773 -8.312 5.762 1 98.81 152 GLY B CA 1
ATOM 3015 C C . GLY B 1 152 ? -11.141 -8.133 7.133 1 98.81 152 GLY B C 1
ATOM 3016 O O . GLY B 1 152 ? -11.203 -7.047 7.715 1 98.81 152 GLY B O 1
ATOM 3017 N N . TRP B 1 153 ? -10.539 -9.172 7.598 1 98.75 153 TRP B N 1
ATOM 3018 C CA . TRP B 1 153 ? -9.883 -9.133 8.898 1 98.75 153 TRP B CA 1
ATOM 3019 C C . TRP B 1 153 ? -8.734 -8.125 8.906 1 98.75 153 TRP B C 1
ATOM 3021 O O . TRP B 1 153 ? -8.609 -7.324 9.828 1 98.75 153 TRP B O 1
ATOM 3031 N N . PHE B 1 154 ? -7.91 -8.195 7.906 1 98.88 154 PHE B N 1
ATOM 3032 C CA . PHE B 1 154 ? -6.742 -7.332 7.793 1 98.88 154 PHE B CA 1
ATOM 3033 C C . PHE B 1 154 ? -7.152 -5.863 7.77 1 98.88 154 PHE B C 1
ATOM 3035 O O . PHE B 1 154 ? -6.508 -5.023 8.398 1 98.88 154 PHE B O 1
ATOM 3042 N N . SER B 1 155 ? -8.18 -5.527 7.012 1 98.75 155 SER B N 1
ATOM 3043 C CA . SER B 1 155 ? -8.656 -4.152 6.926 1 98.75 155 SER B CA 1
ATOM 3044 C C . SER B 1 155 ? -9.031 -3.609 8.297 1 98.75 155 SER B C 1
ATOM 3046 O O . SER B 1 155 ? -8.609 -2.516 8.68 1 98.75 155 SER B O 1
ATOM 3048 N N . LYS B 1 156 ? -9.766 -4.359 9.016 1 98.31 156 LYS B N 1
ATOM 3049 C CA . LYS B 1 156 ? -10.266 -3.9 10.305 1 98.31 156 LYS B CA 1
ATOM 3050 C C . LYS B 1 156 ? -9.141 -3.869 11.344 1 98.31 156 LYS B C 1
ATOM 3052 O O . LYS B 1 156 ? -8.969 -2.873 12.047 1 98.31 156 LYS B O 1
ATOM 3057 N N . THR B 1 157 ? -8.383 -4.93 11.445 1 98.75 157 THR B N 1
ATOM 3058 C CA . THR B 1 157 ? -7.422 -5.113 12.523 1 98.75 157 THR B CA 1
ATOM 3059 C C . THR B 1 157 ? -6.129 -4.355 12.227 1 98.75 157 THR B C 1
ATOM 3061 O O . THR B 1 157 ? -5.656 -3.574 13.055 1 98.75 157 THR B O 1
ATOM 3064 N N . ILE B 1 158 ? -5.551 -4.551 11.094 1 98.81 158 ILE B N 1
ATOM 3065 C CA . ILE B 1 158 ? -4.27 -3.939 10.75 1 98.81 158 ILE B CA 1
ATOM 3066 C C . ILE B 1 158 ? -4.5 -2.537 10.188 1 98.81 158 ILE B C 1
ATOM 3068 O O . ILE B 1 158 ? -3.873 -1.574 10.633 1 98.81 158 ILE B O 1
ATOM 3072 N N . GLY B 1 159 ? -5.379 -2.418 9.203 1 98.81 159 GLY B N 1
ATOM 3073 C CA . GLY B 1 159 ? -5.645 -1.118 8.609 1 98.81 159 GLY B CA 1
ATOM 3074 C C . GLY B 1 159 ? -6.184 -0.105 9.594 1 98.81 159 GLY B C 1
ATOM 3075 O O . GLY B 1 159 ? -5.461 0.795 10.031 1 98.81 159 GLY B O 1
ATOM 3076 N N . TYR B 1 160 ? -7.34 -0.344 10.07 1 98.81 160 TYR B N 1
ATOM 3077 C CA . TYR B 1 160 ? -8.023 0.645 10.891 1 98.81 160 TYR B CA 1
ATOM 3078 C C . TYR B 1 160 ? -7.582 0.543 12.344 1 98.81 160 TYR B C 1
ATOM 3080 O O . TYR B 1 160 ? -7.566 1.543 13.07 1 98.81 160 TYR B O 1
ATOM 3088 N N . GLY B 1 161 ? -7.188 -0.593 12.805 1 98.69 161 GLY B N 1
ATOM 3089 C CA . GLY B 1 161 ? -6.777 -0.778 14.188 1 98.69 161 GLY B CA 1
ATOM 3090 C C . GLY B 1 161 ? -5.352 -0.339 14.453 1 98.69 161 GLY B C 1
ATOM 3091 O O . GLY B 1 161 ? -5.121 0.675 15.117 1 98.69 161 GLY B O 1
ATOM 3092 N N . ILE B 1 162 ? -4.406 -0.937 13.82 1 98.75 162 ILE B N 1
ATOM 3093 C CA . ILE B 1 162 ? -2.988 -0.716 14.086 1 98.75 162 ILE B CA 1
ATOM 3094 C C . ILE B 1 162 ? -2.523 0.557 13.391 1 98.75 162 ILE B C 1
ATOM 3096 O O . ILE B 1 162 ? -1.793 1.362 13.969 1 98.75 162 ILE B O 1
ATOM 3100 N N . THR B 1 163 ? -2.986 0.809 12.188 1 98.81 163 THR B N 1
ATOM 3101 C CA . THR B 1 163 ? -2.359 1.82 11.344 1 98.81 163 THR B CA 1
ATOM 3102 C C . THR B 1 163 ? -3.084 3.158 11.477 1 98.81 163 THR B C 1
ATOM 3104 O O . THR B 1 163 ? -2.463 4.18 11.766 1 98.81 163 THR B O 1
ATOM 3107 N N . TYR B 1 164 ? -4.406 3.174 11.383 1 98.75 164 TYR B N 1
ATOM 3108 C CA . TYR B 1 164 ? -5.117 4.438 11.195 1 98.75 164 TYR B CA 1
ATOM 3109 C C . TYR B 1 164 ? -5.59 4.996 12.539 1 98.75 164 TYR B C 1
ATOM 3111 O O . TYR B 1 164 ? -5.738 6.211 12.688 1 98.75 164 TYR B O 1
ATOM 3119 N N . SER B 1 165 ? -5.785 4.223 13.57 1 97 165 SER B N 1
ATOM 3120 C CA . SER B 1 165 ? -6.52 4.652 14.758 1 97 165 SER B CA 1
ATOM 3121 C C . SER B 1 165 ? -5.59 5.301 15.773 1 97 165 SER B C 1
ATOM 3123 O O . SER B 1 165 ? -6.02 5.652 16.875 1 97 165 SER B O 1
ATOM 3125 N N . ASN B 1 166 ? -4.305 5.406 15.531 1 94.69 166 ASN B N 1
ATOM 3126 C CA . ASN B 1 166 ? -3.43 6.184 16.406 1 94.69 166 ASN B CA 1
ATOM 3127 C C . ASN B 1 166 ? -3.611 7.684 16.188 1 94.69 166 ASN B C 1
ATOM 3129 O O . ASN B 1 166 ? -3.096 8.242 15.219 1 94.69 166 ASN B O 1
ATOM 3133 N N . PHE B 1 167 ? -4.273 8.375 17.188 1 96.06 167 PHE B N 1
ATOM 3134 C CA . PHE B 1 167 ? -4.668 9.766 16.984 1 96.06 167 PHE B CA 1
ATOM 3135 C C . PHE B 1 167 ? -3.793 10.703 17.797 1 96.06 167 PHE B C 1
ATOM 3137 O O . PHE B 1 167 ? -4.113 11.883 17.953 1 96.06 167 PHE B O 1
ATOM 3144 N N . GLU B 1 168 ? -2.693 10.156 18.312 1 95.38 168 GLU B N 1
ATOM 3145 C CA . GLU B 1 168 ? -1.817 10.984 19.141 1 95.38 168 GLU B CA 1
ATOM 3146 C C . GLU B 1 168 ? -1.108 12.047 18.297 1 95.38 168 GLU B C 1
ATOM 3148 O O . GLU B 1 168 ? -0.847 13.148 18.781 1 95.38 168 GLU B O 1
ATOM 3153 N N . ILE B 1 169 ? -0.854 11.711 17.016 1 96.31 169 ILE B N 1
ATOM 3154 C CA . ILE B 1 169 ? -0.08 12.609 16.156 1 96.31 169 ILE B CA 1
ATOM 3155 C C . ILE B 1 169 ? -0.996 13.258 15.125 1 96.31 169 ILE B C 1
ATOM 3157 O O . ILE B 1 169 ? -0.959 14.477 14.938 1 96.31 169 ILE B O 1
ATOM 3161 N N . LEU B 1 170 ? -1.822 12.492 14.5 1 97.62 170 LEU B N 1
ATOM 3162 C CA . LEU B 1 170 ? -2.834 12.969 13.562 1 97.62 170 LEU B CA 1
ATOM 3163 C C . LEU B 1 170 ? -4.234 12.797 14.141 1 97.62 170 LEU B C 1
ATOM 3165 O O . LEU B 1 170 ? -4.57 11.727 14.656 1 97.62 170 LEU B O 1
ATOM 3169 N N . SER B 1 171 ? -5 13.852 14.062 1 97.25 171 SER B N 1
ATOM 3170 C CA . SER B 1 171 ? -6.41 13.703 14.398 1 97.25 171 SER B CA 1
ATOM 3171 C C . SER B 1 171 ? -7.113 12.758 13.43 1 97.25 171 SER B C 1
ATOM 3173 O O . SER B 1 171 ? -6.578 12.438 12.367 1 97.25 171 SER B O 1
ATOM 3175 N N . PRO B 1 172 ? -8.328 12.25 13.82 1 97.81 172 PRO B N 1
ATOM 3176 C CA . PRO B 1 172 ? -9.094 11.414 12.891 1 97.81 172 PRO B CA 1
ATOM 3177 C C . PRO B 1 172 ? -9.336 12.094 11.547 1 97.81 172 PRO B C 1
ATOM 3179 O O . PRO B 1 172 ? -9.234 11.445 10.5 1 97.81 172 PRO B O 1
ATOM 3182 N N . LEU B 1 173 ? -9.617 13.359 11.594 1 97.38 173 LEU B N 1
ATOM 3183 C CA . LEU B 1 173 ? -9.922 14.078 10.359 1 97.38 173 LEU B CA 1
ATOM 3184 C C . LEU B 1 173 ? -8.672 14.25 9.5 1 97.38 173 LEU B C 1
ATOM 3186 O O . LEU B 1 173 ? -8.719 14.078 8.281 1 97.38 173 LEU B O 1
ATOM 3190 N N . GLU B 1 174 ? -7.516 14.586 10.109 1 98.12 174 GLU B N 1
ATOM 3191 C CA . GLU B 1 174 ? -6.254 14.664 9.375 1 98.12 174 GLU B CA 1
ATOM 3192 C C . GLU B 1 174 ? -5.891 13.32 8.758 1 98.12 174 GLU B C 1
ATOM 3194 O O . GLU B 1 174 ? -5.367 13.258 7.645 1 98.12 174 GLU B O 1
ATOM 3199 N N . THR B 1 175 ? -6.156 12.266 9.523 1 98.75 175 THR B N 1
ATOM 3200 C CA . THR B 1 175 ? -5.949 10.922 8.984 1 98.75 175 THR B CA 1
ATOM 3201 C C . THR B 1 175 ? -6.812 10.703 7.746 1 98.75 175 THR B C 1
ATOM 3203 O O . THR B 1 175 ? -6.316 10.234 6.719 1 98.75 175 THR B O 1
ATOM 3206 N N . SER B 1 176 ? -8.047 11.086 7.82 1 98.69 176 SER B N 1
ATOM 3207 C CA . SER B 1 176 ? -8.953 10.945 6.684 1 98.69 176 SER B CA 1
ATOM 3208 C C . SER B 1 176 ? -8.438 11.727 5.473 1 98.69 176 SER B C 1
ATOM 3210 O O . SER B 1 176 ? -8.492 11.227 4.348 1 98.69 176 SER B O 1
ATOM 3212 N N . TYR B 1 177 ? -7.934 12.914 5.68 1 98.69 177 TYR B N 1
ATOM 3213 C CA . TYR B 1 177 ? -7.418 13.742 4.594 1 98.69 177 TYR B CA 1
ATOM 3214 C C . TYR B 1 177 ? -6.215 13.086 3.934 1 98.69 177 TYR B C 1
ATOM 3216 O O . TYR B 1 177 ? -6.078 13.117 2.707 1 98.69 177 TYR B O 1
ATOM 3224 N N . ALA B 1 178 ? -5.336 12.508 4.738 1 98.94 178 ALA B N 1
ATOM 3225 C CA . ALA B 1 178 ? -4.176 11.805 4.199 1 98.94 178 ALA B CA 1
ATOM 3226 C C . ALA B 1 178 ? -4.609 10.641 3.312 1 98.94 178 ALA B C 1
ATOM 3228 O O . ALA B 1 178 ? -4.039 10.422 2.238 1 98.94 178 ALA B O 1
ATOM 3229 N N . LEU B 1 179 ? -5.629 9.922 3.777 1 98.94 179 LEU B N 1
ATOM 3230 C CA . LEU B 1 179 ? -6.113 8.789 3.008 1 98.94 179 LEU B CA 1
ATOM 3231 C C . LEU B 1 179 ? -6.727 9.242 1.688 1 98.94 179 LEU B C 1
ATOM 3233 O O . LEU B 1 179 ? -6.441 8.664 0.634 1 98.94 179 LEU B O 1
ATOM 3237 N N . VAL B 1 180 ? -7.48 10.312 1.709 1 98.88 180 VAL B N 1
ATOM 3238 C CA . VAL B 1 180 ? -8.102 10.844 0.502 1 98.88 180 VAL B CA 1
ATOM 3239 C C . VAL B 1 180 ? -7.02 11.25 -0.498 1 98.88 180 VAL B C 1
ATOM 3241 O O . VAL B 1 180 ? -7.105 10.922 -1.683 1 98.88 180 VAL B O 1
ATOM 3244 N N . ALA B 1 181 ? -5.992 11.938 -0.021 1 98.94 181 ALA B N 1
ATOM 3245 C CA . ALA B 1 181 ? -4.91 12.398 -0.888 1 98.94 181 ALA B CA 1
ATOM 3246 C C . ALA B 1 181 ? -4.23 11.219 -1.582 1 98.94 181 ALA B C 1
ATOM 3248 O O . ALA B 1 181 ? -3.979 11.258 -2.787 1 98.94 181 ALA B O 1
ATOM 3249 N N . SER B 1 182 ? -3.979 10.188 -0.809 1 98.94 182 SER B N 1
ATOM 3250 C CA . SER B 1 182 ? -3.301 9.008 -1.333 1 98.94 182 SER B CA 1
ATOM 3251 C C . SER B 1 182 ? -4.176 8.266 -2.34 1 98.94 182 SER B C 1
ATOM 3253 O O . SER B 1 182 ? -3.684 7.793 -3.365 1 98.94 182 SER B O 1
ATOM 3255 N N . LEU B 1 183 ? -5.465 8.164 -2.078 1 98.94 183 LEU B N 1
ATOM 3256 C CA . LEU B 1 183 ? -6.41 7.484 -2.953 1 98.94 183 LEU B CA 1
ATOM 3257 C C . LEU B 1 183 ? -6.539 8.211 -4.289 1 98.94 183 LEU B C 1
ATOM 3259 O O . LEU B 1 183 ? -6.605 7.574 -5.344 1 98.94 183 LEU B O 1
ATOM 3263 N N . ILE B 1 184 ? -6.57 9.516 -4.23 1 98.94 184 ILE B N 1
ATOM 3264 C CA . ILE B 1 184 ? -6.684 10.32 -5.445 1 98.94 184 ILE B CA 1
ATOM 3265 C C . ILE B 1 184 ? -5.434 10.141 -6.301 1 98.94 184 ILE B C 1
ATOM 3267 O O . ILE B 1 184 ? -5.527 9.898 -7.508 1 98.94 184 ILE B O 1
ATOM 3271 N N . ALA B 1 185 ? -4.277 10.188 -5.656 1 98.88 185 ALA B N 1
ATOM 3272 C CA . ALA B 1 185 ? -3.035 9.969 -6.391 1 98.88 185 ALA B CA 1
ATOM 3273 C C . ALA B 1 185 ? -2.988 8.562 -6.98 1 98.88 185 ALA B C 1
ATOM 3275 O O . ALA B 1 185 ? -2.393 8.344 -8.039 1 98.88 185 ALA B O 1
ATOM 3276 N N . GLY B 1 186 ? -3.639 7.605 -6.332 1 98.75 186 GLY B N 1
ATOM 3277 C CA . GLY B 1 186 ? -3.613 6.207 -6.738 1 98.75 186 GLY B CA 1
ATOM 3278 C C . GLY B 1 186 ? -4.68 5.867 -7.766 1 98.75 186 GLY B C 1
ATOM 3279 O O . GLY B 1 186 ? -4.703 4.758 -8.297 1 98.75 186 GLY B O 1
ATOM 3280 N N . ASP B 1 187 ? -5.633 6.816 -8.008 1 98.75 187 ASP B N 1
ATOM 3281 C CA . ASP B 1 187 ? -6.676 6.676 -9.016 1 98.75 187 ASP B CA 1
ATOM 3282 C C . ASP B 1 187 ? -7.574 5.48 -8.719 1 98.75 187 ASP B C 1
ATOM 3284 O O . ASP B 1 187 ? -7.73 4.586 -9.555 1 98.75 187 ASP B O 1
ATOM 3288 N N . THR B 1 188 ? -8.195 5.484 -7.617 1 98.69 188 THR B N 1
ATOM 3289 C CA . THR B 1 188 ? -9.156 4.473 -7.191 1 98.69 188 THR B CA 1
ATOM 3290 C C . THR B 1 188 ? -10.492 5.109 -6.812 1 98.69 188 THR B C 1
ATOM 3292 O O . THR B 1 188 ? -10.742 5.383 -5.637 1 98.69 188 THR B O 1
ATOM 3295 N N . PRO B 1 189 ? -11.375 5.336 -7.781 1 98.38 189 PRO B N 1
ATOM 3296 C CA . PRO B 1 189 ? -12.531 6.215 -7.633 1 98.38 189 PRO B CA 1
ATOM 3297 C C . PRO B 1 189 ? -13.516 5.723 -6.574 1 98.38 189 PRO B C 1
ATOM 3299 O O . PRO B 1 189 ? -14.078 6.527 -5.828 1 98.38 189 PRO B O 1
ATOM 3302 N N . GLN B 1 190 ? -13.758 4.41 -6.465 1 97.56 190 GLN B N 1
ATOM 3303 C CA . GLN B 1 190 ? -14.695 3.91 -5.469 1 97.56 190 GLN B CA 1
ATOM 3304 C C . GLN B 1 190 ? -14.242 4.254 -4.055 1 97.56 190 GLN B C 1
ATOM 3306 O O . GLN B 1 190 ? -15.023 4.746 -3.244 1 97.56 190 GLN B O 1
ATOM 3311 N N . GLN B 1 191 ? -13.023 3.988 -3.771 1 98.69 191 GLN B N 1
ATOM 3312 C CA . GLN B 1 191 ? -12.484 4.258 -2.443 1 98.69 191 GLN B CA 1
ATOM 3313 C C . GLN B 1 191 ? -12.367 5.758 -2.188 1 98.69 191 GLN B C 1
ATOM 3315 O O . GLN B 1 191 ? -12.539 6.215 -1.058 1 98.69 191 GLN B O 1
ATOM 3320 N N . ILE B 1 192 ? -12.016 6.543 -3.291 1 98.75 192 ILE B N 1
ATOM 3321 C CA . ILE B 1 192 ? -12 7.996 -3.156 1 98.75 192 ILE B CA 1
ATOM 3322 C C . ILE B 1 192 ? -13.352 8.484 -2.654 1 98.75 192 ILE B C 1
ATOM 3324 O O . ILE B 1 192 ? -13.43 9.242 -1.682 1 98.75 192 ILE B O 1
ATOM 3328 N N . ALA B 1 193 ? -14.398 8.023 -3.268 1 97.94 193 ALA B N 1
ATOM 3329 C CA . ALA B 1 193 ? -15.742 8.453 -2.895 1 97.94 193 ALA B CA 1
ATOM 3330 C C . ALA B 1 193 ? -16.062 8.062 -1.452 1 97.94 193 ALA B C 1
ATOM 3332 O O . ALA B 1 193 ? -16.578 8.875 -0.685 1 97.94 193 ALA B O 1
ATOM 3333 N N . TRP B 1 194 ? -15.758 6.801 -1.089 1 97.94 194 TRP B N 1
ATOM 3334 C CA . TRP B 1 194 ? -15.984 6.32 0.27 1 97.94 194 TRP B CA 1
ATOM 3335 C C . TRP B 1 194 ? -15.305 7.23 1.291 1 97.94 194 TRP B C 1
ATOM 3337 O O . TRP B 1 194 ? -15.906 7.582 2.311 1 97.94 194 TRP B O 1
ATOM 3347 N N . HIS B 1 195 ? -14.109 7.648 1.058 1 98.56 195 HIS B N 1
ATOM 3348 C CA . HIS B 1 195 ? -13.305 8.336 2.064 1 98.56 195 HIS B CA 1
ATOM 3349 C C . HIS B 1 195 ? -13.594 9.828 2.074 1 98.56 195 HIS B C 1
ATOM 3351 O O . HIS B 1 195 ? -13.445 10.492 3.105 1 98.56 195 HIS B O 1
ATOM 3357 N N . LEU B 1 196 ? -13.977 10.391 0.886 1 98.44 196 LEU B N 1
ATOM 3358 C CA . LEU B 1 196 ? -14.484 11.758 0.919 1 98.44 196 LEU B CA 1
ATOM 3359 C C . LEU B 1 196 ? -15.75 11.836 1.776 1 98.44 196 LEU B C 1
ATOM 3361 O O . LEU B 1 196 ? -15.883 12.75 2.602 1 98.44 196 LEU B O 1
ATOM 3365 N N . ASP B 1 197 ? -16.656 10.898 1.652 1 97.81 197 ASP B N 1
ATOM 3366 C CA . ASP B 1 197 ? -17.844 10.82 2.516 1 97.81 197 ASP B CA 1
ATOM 3367 C C . ASP B 1 197 ? -17.438 10.633 3.975 1 97.81 197 ASP B C 1
ATOM 3369 O O . ASP B 1 197 ? -18.062 11.195 4.875 1 97.81 197 ASP B O 1
ATOM 3373 N N . GLY B 1 198 ? -16.453 9.797 4.164 1 98 198 GLY B N 1
ATOM 3374 C CA . GLY B 1 198 ? -15.953 9.57 5.512 1 98 198 GLY B CA 1
ATOM 3375 C C . GLY B 1 198 ? -15.422 10.828 6.168 1 98 198 GLY B C 1
ATOM 3376 O O . GLY B 1 198 ? -15.633 11.047 7.363 1 98 198 GLY B O 1
ATOM 3377 N N . ALA B 1 199 ? -14.688 11.648 5.367 1 98 199 ALA B N 1
ATOM 3378 C CA . ALA B 1 199 ? -14.188 12.914 5.898 1 98 199 ALA B CA 1
ATOM 3379 C C . ALA B 1 199 ? -15.336 13.82 6.328 1 98 199 ALA B C 1
ATOM 3381 O O . ALA B 1 199 ? -15.258 14.484 7.363 1 98 199 ALA B O 1
ATOM 3382 N N . ARG B 1 200 ? -16.359 13.828 5.578 1 97.56 200 ARG B N 1
ATOM 3383 C CA . ARG B 1 200 ? -17.531 14.617 5.926 1 97.56 200 ARG B CA 1
ATOM 3384 C C . ARG B 1 200 ? -18.156 14.117 7.227 1 97.56 200 ARG B C 1
ATOM 3386 O O . ARG B 1 200 ? -18.516 14.922 8.094 1 97.56 200 ARG B O 1
ATOM 3393 N N . ARG B 1 201 ? -18.312 12.852 7.352 1 97.25 201 ARG B N 1
ATOM 3394 C CA . ARG B 1 201 ? -18.844 12.266 8.57 1 97.25 201 ARG B CA 1
ATOM 3395 C C . ARG B 1 201 ? -17.953 12.57 9.766 1 97.25 201 ARG B C 1
ATOM 3397 O O . ARG B 1 201 ? -18.438 12.703 10.898 1 97.25 201 ARG B O 1
ATOM 3404 N N . GLY B 1 202 ? -16.688 12.68 9.43 1 96.81 202 GLY B N 1
ATOM 3405 C CA . GLY B 1 202 ? -15.703 12.922 10.477 1 96.81 202 GLY B CA 1
ATOM 3406 C C . GLY B 1 202 ? -15.609 14.383 10.875 1 96.81 202 GLY B C 1
ATOM 3407 O O . GLY B 1 202 ? -14.82 14.75 11.75 1 96.81 202 GLY B O 1
ATOM 3408 N N . GLY B 1 203 ? -16.359 15.305 10.172 1 96.5 203 GLY B N 1
ATOM 3409 C CA . GLY B 1 203 ? -16.438 16.672 10.656 1 96.5 203 GLY B CA 1
ATOM 3410 C C . GLY B 1 203 ? -16 17.703 9.633 1 96.5 203 GLY B C 1
ATOM 3411 O O . GLY B 1 203 ? -16.125 18.906 9.852 1 96.5 203 GLY B O 1
ATOM 3412 N N . ALA B 1 204 ? -15.492 17.266 8.531 1 96.5 204 ALA B N 1
ATOM 3413 C CA . ALA B 1 204 ? -15.109 18.219 7.5 1 96.5 204 ALA B CA 1
ATOM 3414 C C . ALA B 1 204 ? -16.328 18.922 6.926 1 96.5 204 ALA B C 1
ATOM 3416 O O . ALA B 1 204 ? -17.344 18.266 6.613 1 96.5 204 ALA B O 1
ATOM 3417 N N . THR B 1 205 ? -16.25 20.219 6.797 1 95.94 205 THR B N 1
ATOM 3418 C CA . THR B 1 205 ? -17.266 20.906 6.016 1 95.94 205 THR B CA 1
ATOM 3419 C C . THR B 1 205 ? -17.172 20.531 4.539 1 95.94 205 THR B C 1
ATOM 3421 O O . THR B 1 205 ? -16.156 19.969 4.105 1 95.94 205 THR B O 1
ATOM 3424 N N . LEU B 1 206 ? -18.234 20.781 3.801 1 96.69 206 LEU B N 1
ATOM 3425 C CA . LEU B 1 206 ? -18.203 20.531 2.367 1 96.69 206 LEU B CA 1
ATOM 3426 C C . LEU B 1 206 ? -17.047 21.266 1.709 1 96.69 206 LEU B C 1
ATOM 3428 O O . LEU B 1 206 ? -16.328 20.703 0.885 1 96.69 206 LEU B O 1
ATOM 3432 N N . GLU B 1 207 ? -16.828 22.547 2.107 1 96.06 207 GLU B N 1
ATOM 3433 C CA . GLU B 1 207 ? -15.766 23.375 1.545 1 96.06 207 GLU B CA 1
ATOM 3434 C C . GLU B 1 207 ? -14.391 22.781 1.857 1 96.06 207 GLU B C 1
ATOM 3436 O O . GLU B 1 207 ? -13.5 22.781 1.006 1 96.06 207 GLU B O 1
ATOM 3441 N N . GLU B 1 208 ? -14.242 22.281 3.051 1 96.56 208 GLU B N 1
ATOM 3442 C CA . GLU B 1 208 ? -12.969 21.688 3.453 1 96.56 208 GLU B CA 1
ATOM 3443 C C . GLU B 1 208 ? -12.688 20.406 2.674 1 96.56 208 GLU B C 1
ATOM 3445 O O . GLU B 1 208 ? -11.562 20.188 2.213 1 96.56 208 GLU B O 1
ATOM 3450 N N . ALA B 1 209 ? -13.711 19.547 2.553 1 97.81 209 ALA B N 1
ATOM 3451 C CA . ALA B 1 209 ? -13.547 18.297 1.803 1 97.81 209 ALA B CA 1
ATOM 3452 C C . ALA B 1 209 ? -13.227 18.578 0.338 1 97.81 209 ALA B C 1
ATOM 3454 O O . ALA B 1 209 ? -12.383 17.906 -0.259 1 97.81 209 ALA B O 1
ATOM 3455 N N . GLN B 1 210 ? -13.898 19.578 -0.234 1 98 210 GLN B N 1
ATOM 3456 C CA . GLN B 1 210 ? -13.633 19.969 -1.612 1 98 210 GLN B CA 1
ATOM 3457 C C . GLN B 1 210 ? -12.211 20.516 -1.76 1 98 210 GLN B C 1
ATOM 3459 O O . GLN B 1 210 ? -11.555 20.281 -2.773 1 98 210 GLN B O 1
ATOM 3464 N N . ALA B 1 211 ? -11.773 21.25 -0.798 1 97.94 211 ALA B N 1
ATOM 3465 C CA . ALA B 1 211 ? -10.422 21.797 -0.817 1 97.94 211 ALA B CA 1
ATOM 3466 C C . ALA B 1 211 ? -9.383 20.688 -0.756 1 97.94 211 ALA B C 1
ATOM 3468 O O . ALA B 1 211 ? -8.375 20.734 -1.466 1 97.94 211 ALA B O 1
ATOM 3469 N N . VAL B 1 212 ? -9.625 19.719 0.065 1 98.44 212 VAL B N 1
ATOM 3470 C CA . VAL B 1 212 ? -8.711 18.578 0.182 1 98.44 212 VAL B CA 1
ATOM 3471 C C . VAL B 1 212 ? -8.625 17.844 -1.154 1 98.44 212 VAL B C 1
ATOM 3473 O O . VAL B 1 212 ? -7.535 17.516 -1.624 1 98.44 212 VAL B O 1
ATOM 3476 N N . ARG B 1 213 ? -9.773 17.594 -1.727 1 98.81 213 ARG B N 1
ATOM 3477 C CA . ARG B 1 213 ? -9.828 16.969 -3.045 1 98.81 213 ARG B CA 1
ATOM 3478 C C . ARG B 1 213 ? -9.047 17.781 -4.066 1 98.81 213 ARG B C 1
ATOM 3480 O O . ARG B 1 213 ? -8.266 17.234 -4.844 1 98.81 213 ARG B O 1
ATOM 3487 N N . LYS B 1 214 ? -9.227 19.031 -4.07 1 98.69 214 LYS B N 1
ATOM 3488 C CA . LYS B 1 214 ? -8.594 19.922 -5.043 1 98.69 214 LYS B CA 1
ATOM 3489 C C . LYS B 1 214 ? -7.082 19.953 -4.852 1 98.69 214 LYS B C 1
ATOM 3491 O O . LYS B 1 214 ? -6.324 19.875 -5.82 1 98.69 214 LYS B O 1
ATOM 3496 N N . ILE B 1 215 ? -6.648 20.094 -3.621 1 98.81 215 ILE B N 1
ATOM 3497 C CA . ILE B 1 215 ? -5.223 20.094 -3.318 1 98.81 215 ILE B CA 1
ATOM 3498 C C . ILE B 1 215 ? -4.582 18.797 -3.805 1 98.81 215 ILE B C 1
ATOM 3500 O O . ILE B 1 215 ? -3.562 18.828 -4.5 1 98.81 215 ILE B O 1
ATOM 3504 N N . ALA B 1 216 ? -5.195 17.672 -3.418 1 98.94 216 ALA B N 1
ATOM 3505 C CA . ALA B 1 216 ? -4.668 16.375 -3.803 1 98.94 216 ALA B CA 1
ATOM 3506 C C . ALA B 1 216 ? -4.594 16.234 -5.32 1 98.94 216 ALA B C 1
ATOM 3508 O O . ALA B 1 216 ? -3.598 15.742 -5.859 1 98.94 216 ALA B O 1
ATOM 3509 N N . MET B 1 217 ? -5.629 16.719 -6.031 1 98.81 217 MET B N 1
ATOM 3510 C CA . MET B 1 217 ? -5.668 16.609 -7.484 1 98.81 217 MET B CA 1
ATOM 3511 C C . MET B 1 217 ? -4.59 17.484 -8.117 1 98.81 217 MET B C 1
ATOM 3513 O O . MET B 1 217 ? -3.908 17.047 -9.055 1 98.81 217 MET B O 1
ATOM 3517 N N . GLU B 1 218 ? -4.457 18.688 -7.66 1 98.81 218 GLU B N 1
ATOM 3518 C CA . GLU B 1 218 ? -3.469 19.609 -8.219 1 98.81 218 GLU B CA 1
ATOM 3519 C C . GLU B 1 218 ? -2.055 19.047 -8.055 1 98.81 218 GLU B C 1
ATOM 3521 O O . GLU B 1 218 ? -1.25 19.109 -8.984 1 98.81 218 GLU B O 1
ATOM 3526 N N . VAL B 1 219 ? -1.76 18.562 -6.875 1 98.88 219 VAL B N 1
ATOM 3527 C CA . VAL B 1 219 ? -0.426 18.047 -6.59 1 98.88 219 VAL B CA 1
ATOM 3528 C C . VAL B 1 219 ? -0.175 16.781 -7.414 1 98.88 219 VAL B C 1
ATOM 3530 O O . VAL B 1 219 ? 0.884 16.641 -8.031 1 98.88 219 VAL B O 1
ATOM 3533 N N . ALA B 1 220 ? -1.143 15.836 -7.383 1 98.81 220 ALA B N 1
ATOM 3534 C CA . ALA B 1 220 ? -0.986 14.586 -8.125 1 98.81 220 ALA B CA 1
ATOM 3535 C C . ALA B 1 220 ? -0.824 14.859 -9.617 1 98.81 220 ALA B C 1
ATOM 3537 O O . ALA B 1 220 ? 0.033 14.258 -10.273 1 98.81 220 ALA B O 1
ATOM 3538 N N . SER B 1 221 ? -1.645 15.758 -10.156 1 98.44 221 SER B N 1
ATOM 3539 C CA . SER B 1 221 ? -1.527 16.125 -11.562 1 98.44 221 SER B CA 1
ATOM 3540 C C . SER B 1 221 ? -0.161 16.719 -11.867 1 98.44 221 SER B C 1
ATOM 3542 O O . SER B 1 221 ? 0.462 16.375 -12.875 1 98.44 221 SER B O 1
ATOM 3544 N N . HIS B 1 222 ? 0.232 17.625 -11.008 1 98.12 222 HIS B N 1
ATOM 3545 C CA . HIS B 1 222 ? 1.547 18.25 -11.141 1 98.12 222 HIS B CA 1
ATO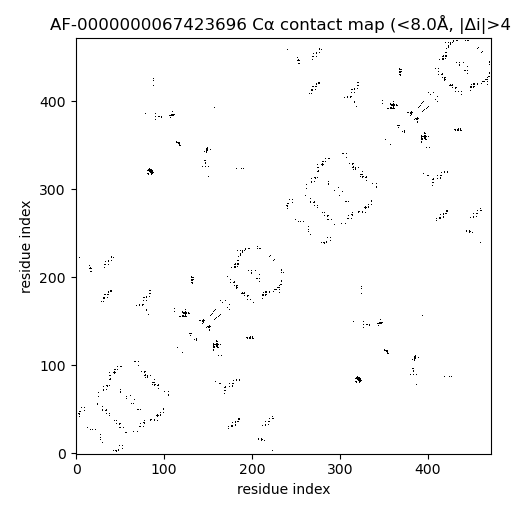M 3546 C C . HIS B 1 222 ? 2.652 17.188 -11.133 1 98.12 222 HIS B C 1
ATOM 3548 O O . HIS B 1 222 ? 3.668 17.359 -11.82 1 98.12 222 HIS B O 1
ATOM 3554 N N . ALA B 1 223 ? 2.451 16.109 -10.414 1 97.69 223 ALA B N 1
ATOM 3555 C CA . ALA B 1 223 ? 3.428 15.031 -10.281 1 97.69 223 ALA B CA 1
ATOM 3556 C C . ALA B 1 223 ? 3.311 14.039 -11.445 1 97.69 223 ALA B C 1
ATOM 3558 O O . ALA B 1 223 ? 4.066 13.07 -11.516 1 97.69 223 ALA B O 1
ATOM 3559 N N . GLY B 1 224 ? 2.305 14.18 -12.359 1 96.38 224 GLY B N 1
ATOM 3560 C CA . GLY B 1 224 ? 2.234 13.375 -13.57 1 96.38 224 GLY B CA 1
ATOM 3561 C C . GLY B 1 224 ? 1.112 12.359 -13.547 1 96.38 224 GLY B C 1
ATOM 3562 O O . GLY B 1 224 ? 0.972 11.562 -14.477 1 96.38 224 GLY B O 1
ATOM 3563 N N . VAL B 1 225 ? 0.287 12.414 -12.5 1 97.75 225 VAL B N 1
ATOM 3564 C CA . VAL B 1 225 ? -0.824 11.477 -12.398 1 97.75 225 VAL B CA 1
ATOM 3565 C C . VAL B 1 225 ? -1.92 11.859 -13.391 1 97.75 225 VAL B C 1
ATOM 3567 O O . VAL B 1 225 ? -2.236 13.039 -13.547 1 97.75 225 VAL B O 1
ATOM 3570 N N . ARG B 1 226 ? -2.361 10.852 -14.039 1 97 226 ARG B N 1
ATOM 3571 C CA . ARG B 1 226 ? -3.525 10.977 -14.914 1 97 226 ARG B CA 1
ATOM 3572 C C . ARG B 1 226 ? -4.602 9.969 -14.531 1 97 226 ARG B C 1
ATOM 3574 O O . ARG B 1 226 ? -4.301 8.797 -14.281 1 97 226 ARG B O 1
ATOM 3581 N N . TRP B 1 227 ? -5.781 10.422 -14.438 1 97.88 227 TRP B N 1
ATOM 3582 C CA . TRP B 1 227 ? -6.875 9.57 -13.992 1 97.88 227 TRP B CA 1
ATOM 3583 C C . TRP B 1 227 ? -7.629 8.992 -15.188 1 97.88 227 TRP B C 1
ATOM 3585 O O . TRP B 1 227 ? -7.953 9.711 -16.141 1 97.88 227 TRP B O 1
ATOM 3595 N N . GLN B 1 228 ? -7.918 7.781 -15.141 1 95.06 228 GLN B N 1
ATOM 3596 C CA . GLN B 1 228 ? -8.547 7.078 -16.25 1 95.06 228 GLN B CA 1
ATOM 3597 C C . GLN B 1 228 ? -10 7.52 -16.438 1 95.06 228 GLN B C 1
ATOM 3599 O O . GLN B 1 228 ? -10.461 7.719 -17.562 1 95.06 228 GLN B O 1
ATOM 3604 N N . GLU B 1 229 ? -10.766 7.625 -15.336 1 94 229 GLU B N 1
ATOM 3605 C CA . GLU B 1 229 ? -12.195 7.934 -15.398 1 94 229 GLU B CA 1
ATOM 3606 C C . GLU B 1 229 ? -12.523 9.195 -14.602 1 94 229 GLU B C 1
ATOM 3608 O O . GLU B 1 229 ? -13.664 9.398 -14.195 1 94 229 GLU B O 1
ATOM 3613 N N . GLY B 1 230 ? -11.5 9.961 -14.312 1 95.38 230 GLY B N 1
ATOM 3614 C CA . GLY B 1 230 ? -11.719 11.156 -13.516 1 95.38 230 GLY B CA 1
ATOM 3615 C C . GLY B 1 230 ? -11.766 10.891 -12.023 1 95.38 230 GLY B C 1
ATOM 3616 O O . GLY B 1 230 ? -11.641 9.742 -11.594 1 95.38 230 GLY B O 1
ATOM 3617 N N . VAL B 1 231 ? -11.844 11.914 -11.234 1 98.06 231 VAL B N 1
ATOM 3618 C CA . VAL B 1 231 ? -11.914 11.844 -9.781 1 98.06 231 VAL B CA 1
ATOM 3619 C C . VAL B 1 231 ? -13.32 12.195 -9.312 1 98.06 231 VAL B C 1
ATOM 3621 O O . VAL B 1 231 ? -13.859 13.25 -9.664 1 98.06 231 VAL B O 1
ATOM 3624 N N . PRO B 1 232 ? -13.93 11.328 -8.508 1 97.31 232 PRO B N 1
ATOM 3625 C CA . PRO B 1 232 ? -15.297 11.602 -8.078 1 97.31 232 PRO B CA 1
ATOM 3626 C C . PRO B 1 232 ? -15.422 12.922 -7.316 1 97.31 232 PRO B C 1
ATOM 3628 O O . PRO B 1 232 ? -14.523 13.289 -6.562 1 97.31 232 PRO B O 1
ATOM 3631 N N . GLU B 1 233 ? -16.562 13.547 -7.488 1 94.31 233 GLU B N 1
ATOM 3632 C CA . GLU B 1 2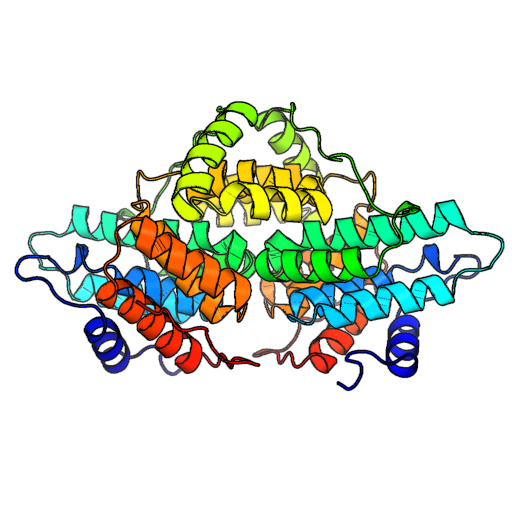33 ? -16.875 14.789 -6.781 1 94.31 233 GLU B CA 1
ATOM 3633 C C . GLU B 1 233 ? -17.562 14.508 -5.453 1 94.31 233 GLU B C 1
ATOM 3635 O O . GLU B 1 233 ? -18.078 13.406 -5.234 1 94.31 233 GLU B O 1
ATOM 3640 N N . ILE B 1 234 ? -17.375 15.414 -4.598 1 90.75 234 ILE B N 1
ATOM 3641 C CA . ILE B 1 234 ? -18.156 15.344 -3.363 1 90.75 234 ILE B CA 1
ATOM 3642 C C . ILE B 1 234 ? -19.359 16.266 -3.457 1 90.75 234 ILE B C 1
ATOM 3644 O O . ILE B 1 234 ? -19.234 17.453 -3.779 1 90.75 234 ILE B O 1
ATOM 3648 N N . VAL B 1 235 ? -20.562 15.68 -3.436 1 78.88 235 VAL B N 1
ATOM 3649 C CA . VAL B 1 235 ? -21.781 16.453 -3.619 1 78.88 235 VAL B CA 1
ATOM 3650 C C . VAL B 1 235 ? -22.5 16.625 -2.277 1 78.88 235 VAL B C 1
ATOM 3652 O O . VAL B 1 235 ? -22.297 15.82 -1.36 1 78.88 235 VAL B O 1
ATOM 3655 N N . SER B 1 236 ? -23.078 17.812 -2.092 1 69.88 236 SER B N 1
ATOM 3656 C CA . SER B 1 236 ? -23.859 18.188 -0.917 1 69.88 236 SER B CA 1
ATOM 3657 C C . SER B 1 236 ? -24.969 17.188 -0.642 1 69.88 236 SER B C 1
ATOM 3659 O O . SER B 1 236 ? -25.453 16.516 -1.56 1 69.88 236 SER B O 1
#